Protein AF-0000000080729918 (afdb_homodimer)

InterPro domains:
  IPR021765 Mycotoxin biosynthesis protein UstYa-like [PF11807] (40-211)
  IPR021765 Mycotoxin biosynthesis protein UstYa-like [PTHR33365] (39-213)

Organism: Metarhizium acridum (strain CQMa 102) (NCBI:txid655827)

Structure (mmCIF, N/CA/C/O backbone):
data_AF-0000000080729918-model_v1
#
loop_
_entity.id
_entity.type
_entity.pdbx_description
1 polymer 'Tat pathway signal sequence'
#
loop_
_atom_site.group_PDB
_atom_site.id
_atom_site.type_symbol
_atom_site.label_atom_id
_atom_site.label_alt_id
_atom_site.label_comp_id
_atom_site.label_asym_id
_atom_site.label_entity_id
_atom_site.label_seq_id
_atom_site.pdbx_PDB_ins_code
_atom_site.Cartn_x
_atom_site.Cartn_y
_atom_site.Cartn_z
_atom_site.occupancy
_atom_site.B_iso_or_equiv
_atom_site.auth_seq_id
_atom_site.auth_comp_id
_atom_site.auth_asym_id
_atom_site.auth_atom_id
_atom_site.pdbx_PDB_model_num
ATOM 1 N N . MET A 1 1 ? 106 -32.375 1.784 1 20.92 1 MET A N 1
ATOM 2 C CA . MET A 1 1 ? 104.75 -32.938 2.35 1 20.92 1 MET A CA 1
ATOM 3 C C . MET A 1 1 ? 103.75 -31.812 2.713 1 20.92 1 MET A C 1
ATOM 5 O O . MET A 1 1 ? 104.062 -30.969 3.564 1 20.92 1 MET A O 1
ATOM 9 N N . LYS A 1 2 ? 103 -31.281 1.619 1 19.27 2 LYS A N 1
ATOM 10 C CA . LYS A 1 2 ? 102.438 -29.953 1.313 1 19.27 2 LYS A CA 1
ATOM 11 C C . LYS A 1 2 ? 101.25 -29.641 2.184 1 19.27 2 LYS A C 1
ATOM 13 O O . LYS A 1 2 ? 100.312 -30.422 2.23 1 19.27 2 LYS A O 1
ATOM 18 N N . ARG A 1 3 ? 101.375 -29.031 3.404 1 19.05 3 ARG A N 1
ATOM 19 C CA . ARG A 1 3 ? 100.5 -28.906 4.559 1 19.05 3 ARG A CA 1
ATOM 20 C C . ARG A 1 3 ? 99.188 -28.156 4.191 1 19.05 3 ARG A C 1
ATOM 22 O O . ARG A 1 3 ? 99.25 -26.953 3.961 1 19.05 3 ARG A O 1
ATOM 29 N N . LYS A 1 4 ? 98.312 -28.656 3.119 1 19.16 4 LYS A N 1
ATOM 30 C CA . LYS A 1 4 ? 97.312 -27.797 2.533 1 19.16 4 LYS A CA 1
ATOM 31 C C . LYS A 1 4 ? 96.25 -27.438 3.566 1 19.16 4 LYS A C 1
ATOM 33 O O . LYS A 1 4 ? 95.812 -28.297 4.336 1 19.16 4 LYS A O 1
ATOM 38 N N . THR A 1 5 ? 96.188 -26.203 4.184 1 21.08 5 THR A N 1
ATOM 39 C CA . THR A 1 5 ? 95.438 -25.484 5.215 1 21.08 5 THR A CA 1
ATOM 40 C C . THR A 1 5 ? 94 -25.422 4.867 1 21.08 5 THR A C 1
ATOM 42 O O . THR A 1 5 ? 93.625 -25.219 3.707 1 21.08 5 THR A O 1
ATOM 45 N N . PHE A 1 6 ? 93.062 -26.234 5.488 1 21.23 6 PHE A N 1
ATOM 46 C CA . PHE A 1 6 ? 91.625 -26.594 5.398 1 21.23 6 PHE A CA 1
ATOM 47 C C . PHE A 1 6 ? 90.75 -25.391 5.688 1 21.23 6 PHE A C 1
ATOM 49 O O . PHE A 1 6 ? 90.938 -24.719 6.711 1 21.23 6 PHE A O 1
ATOM 56 N N . HIS A 1 7 ? 90.5 -24.406 4.711 1 18.95 7 HIS A N 1
ATOM 57 C CA . HIS A 1 7 ? 89.812 -23.141 4.715 1 18.95 7 HIS A CA 1
ATOM 58 C C . HIS A 1 7 ? 88.312 -23.328 5.066 1 18.95 7 HIS A C 1
ATOM 60 O O . HIS A 1 7 ? 87.625 -24.047 4.367 1 18.95 7 HIS A O 1
ATOM 66 N N . ASN A 1 8 ? 87.875 -23.594 6.312 1 18.42 8 ASN A N 1
ATOM 67 C CA . ASN A 1 8 ? 86.562 -23.938 6.879 1 18.42 8 ASN A CA 1
ATOM 68 C C . ASN A 1 8 ? 85.562 -22.828 6.645 1 18.42 8 ASN A C 1
ATOM 70 O O . ASN A 1 8 ? 85.5 -21.859 7.402 1 18.42 8 ASN A O 1
ATOM 74 N N . ALA A 1 9 ? 85.562 -22.094 5.531 1 19.92 9 ALA A N 1
ATOM 75 C CA . ALA A 1 9 ? 84.812 -20.844 5.457 1 19.92 9 ALA A CA 1
ATOM 76 C C . ALA A 1 9 ? 83.312 -21.078 5.754 1 19.92 9 ALA A C 1
ATOM 78 O O . ALA A 1 9 ? 82.688 -22 5.199 1 19.92 9 ALA A O 1
ATOM 79 N N . GLY A 1 10 ? 82.875 -20.844 7.004 1 19.64 10 GLY A N 1
ATOM 80 C CA . GLY A 1 10 ? 81.562 -20.969 7.656 1 19.64 10 GLY A CA 1
ATOM 81 C C . GLY A 1 10 ? 80.438 -20.234 6.918 1 19.64 10 GLY A C 1
ATOM 82 O O . GLY A 1 10 ? 80.625 -19.062 6.578 1 19.64 10 GLY A O 1
ATOM 83 N N . ILE A 1 11 ? 79.75 -20.828 5.965 1 20.7 11 ILE A N 1
ATOM 84 C CA . ILE A 1 11 ? 78.688 -20.391 5.059 1 20.7 11 ILE A CA 1
ATOM 85 C C . ILE A 1 11 ? 77.5 -19.859 5.859 1 20.7 11 ILE A C 1
ATOM 87 O O . ILE A 1 11 ? 76.938 -20.562 6.703 1 20.7 11 ILE A O 1
ATOM 91 N N . TYR A 1 12 ? 77.688 -18.609 6.418 1 19.11 12 TYR A N 1
ATOM 92 C CA . TYR A 1 12 ? 76.625 -17.984 7.188 1 19.11 12 TYR A CA 1
ATOM 93 C C . TYR A 1 12 ? 75.312 -17.891 6.375 1 19.11 12 TYR A C 1
ATOM 95 O O . TYR A 1 12 ? 75.375 -17.406 5.242 1 19.11 12 TYR A O 1
ATOM 103 N N . SER A 1 13 ? 74.5 -18.938 6.422 1 19.48 13 SER A N 1
ATOM 104 C CA . SER A 1 13 ? 73.188 -19.172 5.793 1 19.48 13 SER A CA 1
ATOM 105 C C . SER A 1 13 ? 72.188 -18.078 6.152 1 19.48 13 SER A C 1
ATOM 107 O O . SER A 1 13 ? 71.875 -17.891 7.324 1 19.48 13 SER A O 1
ATOM 109 N N . HIS A 1 14 ? 72.5 -16.875 5.746 1 20.41 14 HIS A N 1
ATOM 110 C CA . HIS A 1 14 ? 71.562 -15.805 6.039 1 20.41 14 HIS A CA 1
ATOM 111 C C . HIS A 1 14 ? 70.188 -16.141 5.508 1 20.41 14 HIS A C 1
ATOM 113 O O . HIS A 1 14 ? 70 -16.266 4.297 1 20.41 14 HIS A O 1
ATOM 119 N N . LEU A 1 15 ? 69.562 -17.188 6.023 1 21 15 LEU A N 1
ATOM 120 C CA . LEU A 1 15 ? 68.188 -17.5 5.586 1 21 15 LEU A CA 1
ATOM 121 C C . LEU A 1 15 ? 67.312 -16.281 5.773 1 21 15 LEU A C 1
ATOM 123 O O . LEU A 1 15 ? 67.25 -15.727 6.867 1 21 15 LEU A O 1
ATOM 127 N N . THR A 1 16 ? 67.438 -15.422 4.781 1 19.58 16 THR A N 1
ATOM 128 C CA . THR A 1 16 ? 66.5 -14.305 4.633 1 19.58 16 THR A CA 1
ATOM 129 C C . THR A 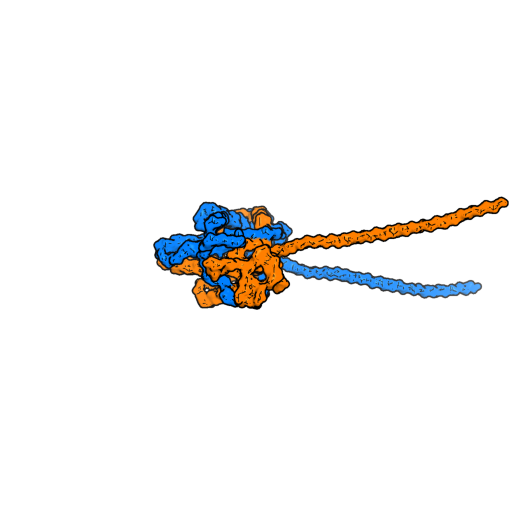1 16 ? 65.062 -14.773 4.844 1 19.58 16 THR A C 1
ATOM 131 O O . THR A 1 16 ? 64.562 -15.703 4.18 1 19.58 16 THR A O 1
ATOM 134 N N . LYS A 1 17 ? 64.625 -14.773 6.09 1 19 17 LYS A N 1
ATOM 135 C CA . LYS A 1 17 ? 63.25 -15.023 6.488 1 19 17 LYS A CA 1
ATOM 136 C C . LYS A 1 17 ? 62.312 -14.109 5.734 1 19 17 LYS A C 1
ATOM 138 O O . LYS A 1 17 ? 62.25 -12.906 5.996 1 19 17 LYS A O 1
ATOM 143 N N . LYS A 1 18 ? 62.438 -13.961 4.441 1 20.88 18 LYS A N 1
ATOM 144 C CA . LYS A 1 18 ? 61.375 -13.133 3.904 1 20.88 18 LYS A CA 1
ATOM 145 C C . LYS A 1 18 ? 60 -13.594 4.434 1 20.88 18 LYS A C 1
ATOM 147 O O . LYS A 1 18 ? 59.688 -14.773 4.344 1 20.88 18 LYS A O 1
ATOM 152 N N . THR A 1 19 ? 59.594 -13.008 5.535 1 21.12 19 THR A N 1
ATOM 153 C CA . THR A 1 19 ? 58.25 -13.133 6.062 1 21.12 19 THR A CA 1
ATOM 154 C C . THR A 1 19 ? 57.219 -12.891 4.965 1 21.12 19 THR A C 1
ATOM 156 O O . THR A 1 19 ? 57.156 -11.812 4.383 1 21.12 19 THR A O 1
ATOM 159 N N . THR A 1 20 ? 57.25 -13.703 3.92 1 23.41 20 THR A N 1
ATOM 160 C CA . THR A 1 20 ? 56.125 -13.555 3.008 1 23.41 20 THR A CA 1
ATOM 161 C C . THR A 1 20 ? 54.812 -13.469 3.781 1 23.41 20 THR A C 1
ATOM 163 O O . THR A 1 20 ? 54.469 -14.391 4.523 1 23.41 20 THR A O 1
ATOM 166 N N . GLY A 1 21 ? 54.656 -12.305 4.43 1 21.42 21 GLY A N 1
ATOM 167 C CA . GLY A 1 21 ? 53.312 -12.078 4.973 1 21.42 21 GLY A CA 1
ATOM 168 C C . GLY A 1 21 ? 52.219 -12.523 4.043 1 21.42 21 GLY A C 1
ATOM 169 O O . GLY A 1 21 ? 52.125 -12.07 2.9 1 21.42 21 GLY A O 1
ATOM 170 N N . ILE A 1 22 ? 52 -13.828 3.982 1 23.83 22 ILE A N 1
ATOM 171 C CA . ILE A 1 22 ? 50.781 -14.312 3.328 1 23.83 22 ILE A CA 1
ATOM 172 C C . ILE A 1 22 ? 49.625 -13.43 3.717 1 23.83 22 ILE A C 1
ATOM 174 O O . ILE A 1 22 ? 49.281 -13.305 4.898 1 23.83 22 ILE A O 1
ATOM 178 N N . ALA A 1 23 ? 49.469 -12.289 2.994 1 21.52 23 ALA A N 1
ATOM 179 C CA . ALA A 1 23 ? 48.156 -11.633 3.008 1 21.52 23 ALA A CA 1
ATOM 180 C C . ALA A 1 23 ? 47.031 -12.656 2.93 1 21.52 23 ALA A C 1
ATOM 182 O O . ALA A 1 23 ? 46.906 -13.359 1.925 1 21.52 23 ALA A O 1
ATOM 183 N N . SER A 1 24 ? 46.844 -13.367 3.959 1 21.14 24 SER A N 1
ATOM 184 C CA . SER A 1 24 ? 45.594 -14.133 4.008 1 21.14 24 SER A CA 1
ATOM 185 C C . SER A 1 24 ? 44.438 -13.336 3.436 1 21.14 24 SER A C 1
ATOM 187 O O . SER A 1 24 ? 44.188 -12.219 3.877 1 21.14 24 SER A O 1
ATOM 189 N N . SER A 1 25 ? 44.344 -13.305 2.102 1 25.83 25 SER A N 1
ATOM 190 C CA . SER A 1 25 ? 43.031 -12.984 1.519 1 25.83 25 SER A CA 1
ATOM 191 C C . SER A 1 25 ? 41.906 -13.484 2.402 1 25.83 25 SER A C 1
ATOM 193 O O . SER A 1 25 ? 41.812 -14.68 2.705 1 25.83 25 SER A O 1
ATOM 195 N N . CYS A 1 26 ? 41.688 -12.828 3.463 1 23.89 26 CYS A N 1
ATOM 196 C CA . CYS A 1 26 ? 40.406 -13.102 4.148 1 23.89 26 CYS A CA 1
ATOM 197 C C . CYS A 1 26 ? 39.281 -13.352 3.15 1 23.89 26 CYS A C 1
ATOM 199 O O . CYS A 1 26 ? 38.719 -12.398 2.6 1 23.89 26 CYS A O 1
ATOM 201 N N . ARG A 1 27 ? 39.469 -14.25 2.213 1 25.67 27 ARG A N 1
ATOM 202 C CA . ARG A 1 27 ? 38.281 -14.812 1.58 1 25.67 27 ARG A CA 1
ATOM 203 C C . ARG A 1 27 ? 37.219 -15.148 2.617 1 25.67 27 ARG A C 1
ATOM 205 O O . ARG A 1 27 ? 37.281 -16.203 3.256 1 25.67 27 ARG A O 1
ATOM 212 N N . PHE A 1 28 ? 36.844 -14.156 3.365 1 27.23 28 PHE A N 1
ATOM 213 C CA . PHE A 1 28 ? 35.594 -14.555 3.998 1 27.23 28 PHE A CA 1
ATOM 214 C C . PHE A 1 28 ? 34.656 -15.227 2.988 1 27.23 28 PHE A C 1
ATOM 216 O O . PHE A 1 28 ? 34.188 -14.578 2.059 1 27.23 28 PHE A O 1
ATOM 223 N N . GLY A 1 29 ? 34.906 -16.359 2.527 1 31.17 29 GLY A N 1
ATOM 224 C CA . GLY A 1 29 ? 33.938 -17.219 1.871 1 31.17 29 GLY A CA 1
ATOM 225 C C . GLY A 1 29 ? 32.562 -17.141 2.482 1 31.17 29 GLY A C 1
ATOM 226 O O . GLY A 1 29 ? 31.891 -18.156 2.66 1 31.17 29 GLY A O 1
ATOM 227 N N . THR A 1 30 ? 32.25 -16.266 3.459 1 31.89 30 THR A N 1
ATOM 228 C CA . THR A 1 30 ? 30.875 -16.359 3.938 1 31.89 30 THR A CA 1
ATOM 229 C C . THR A 1 30 ? 29.891 -16.297 2.773 1 31.89 30 THR A C 1
ATOM 231 O O . THR A 1 30 ? 29.891 -15.352 1.992 1 31.89 30 THR A O 1
ATOM 234 N N . GLU A 1 31 ? 29.562 -17.391 2.186 1 33.59 31 GLU A N 1
ATOM 235 C CA . GLU A 1 31 ? 28.344 -17.5 1.396 1 33.59 31 GLU A CA 1
ATOM 236 C C . GLU A 1 31 ? 27.281 -16.516 1.89 1 33.59 31 GLU A C 1
ATOM 238 O O . GLU A 1 31 ? 26.75 -16.672 2.99 1 33.59 31 GLU A O 1
ATOM 243 N N . ILE A 1 32 ? 27.469 -15.289 1.843 1 35.47 32 ILE A N 1
ATOM 244 C CA . ILE A 1 32 ? 26.359 -14.383 2.074 1 35.47 32 ILE A CA 1
ATOM 245 C C . ILE A 1 32 ? 25.078 -14.969 1.482 1 35.47 32 ILE A C 1
ATOM 247 O O . ILE A 1 32 ? 24.984 -15.148 0.266 1 35.47 32 ILE A O 1
ATOM 251 N N . ASN A 1 33 ? 24.5 -16.016 2.059 1 37.78 33 ASN A N 1
ATOM 252 C CA . ASN A 1 33 ? 23.109 -16.344 1.741 1 37.78 33 ASN A CA 1
ATOM 253 C C . ASN A 1 33 ? 22.328 -15.102 1.298 1 37.78 33 ASN A C 1
ATOM 255 O O . ASN A 1 33 ? 22.219 -14.133 2.047 1 37.78 33 ASN A O 1
ATOM 259 N N . PHE A 1 34 ? 22.469 -14.781 0.056 1 45.47 34 PHE A N 1
ATOM 260 C CA . PHE A 1 34 ? 21.625 -13.734 -0.501 1 45.47 34 PHE A CA 1
ATOM 261 C C . PHE A 1 34 ? 20.188 -13.883 -0.008 1 45.47 34 PHE A C 1
ATOM 263 O O . PHE A 1 34 ? 19.625 -14.977 -0.037 1 45.47 34 PHE A O 1
ATOM 270 N N . PRO A 1 35 ? 19.766 -13.078 0.854 1 51.69 35 PRO A N 1
ATOM 271 C CA . PRO A 1 35 ? 18.359 -13.148 1.274 1 51.69 35 PRO A CA 1
ATOM 272 C C . PRO A 1 35 ? 17.391 -13.25 0.096 1 51.69 35 PRO A C 1
ATOM 274 O O . PRO A 1 35 ? 17.734 -12.852 -1.021 1 51.69 35 PRO A O 1
ATOM 277 N N . SER A 1 36 ? 16.422 -14.242 0.15 1 53.84 36 SER A N 1
ATOM 278 C CA . SER A 1 36 ? 15.359 -14.57 -0.797 1 53.84 36 SER A CA 1
ATOM 279 C C . SER A 1 36 ? 14.867 -13.328 -1.531 1 53.84 36 SER A C 1
ATOM 281 O O . SER A 1 36 ? 14.234 -13.438 -2.584 1 53.84 36 SER A O 1
ATOM 283 N N . ALA A 1 37 ? 15.344 -12.141 -1.15 1 59.88 37 ALA A N 1
ATOM 284 C CA . ALA A 1 37 ? 14.75 -10.953 -1.751 1 59.88 37 ALA A CA 1
ATOM 285 C C . ALA A 1 37 ? 15.477 -10.562 -3.033 1 59.88 37 ALA A C 1
ATOM 287 O O . ALA A 1 37 ? 14.914 -9.883 -3.893 1 59.88 37 ALA A O 1
ATOM 288 N N . ASP A 1 38 ? 16.719 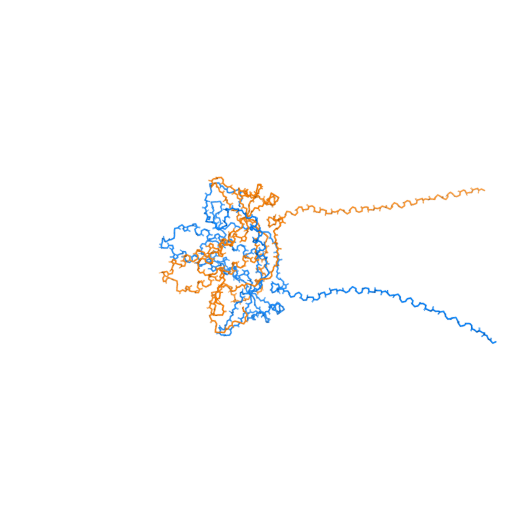-11.148 -3.293 1 81.44 38 ASP A N 1
ATOM 289 C CA . ASP A 1 38 ? 17.438 -10.773 -4.508 1 81.44 38 ASP A CA 1
ATOM 290 C C . ASP A 1 38 ? 17.859 -12.008 -5.305 1 81.44 38 ASP A C 1
ATOM 292 O O . ASP A 1 38 ? 19.047 -12.281 -5.449 1 81.44 38 ASP A O 1
ATOM 296 N N . ILE A 1 39 ? 16.906 -12.617 -5.891 1 93.62 39 ILE A N 1
ATOM 297 C CA . ILE A 1 39 ? 17.203 -13.883 -6.551 1 93.62 39 ILE A CA 1
ATOM 298 C C . ILE A 1 39 ? 17.438 -13.641 -8.039 1 93.62 39 ILE A C 1
ATOM 300 O O . ILE A 1 39 ? 17.984 -14.5 -8.734 1 93.62 39 ILE A O 1
ATOM 304 N N . PHE A 1 40 ? 17.062 -12.492 -8.516 1 94.94 40 PHE A N 1
ATOM 305 C CA . PHE A 1 40 ? 17.047 -12.273 -9.961 1 94.94 40 PHE A CA 1
ATOM 306 C C . PHE A 1 40 ? 18.422 -11.836 -10.453 1 94.94 40 PHE A C 1
ATOM 308 O O . PHE A 1 40 ? 19.047 -10.961 -9.859 1 94.94 40 PHE A O 1
ATOM 315 N N . ASN A 1 41 ? 18.828 -12.312 -11.555 1 89.88 41 ASN A N 1
ATOM 316 C CA . ASN A 1 41 ? 20.125 -12.008 -12.141 1 89.88 41 ASN A CA 1
ATOM 317 C C . ASN A 1 41 ? 20.109 -10.68 -12.891 1 89.88 41 ASN A C 1
ATOM 319 O O . ASN A 1 41 ? 21.141 -10.016 -13.008 1 89.88 41 ASN A O 1
ATOM 323 N N . ASP A 1 42 ? 18.938 -10.289 -13.352 1 94.31 42 ASP A N 1
ATOM 324 C CA . ASP A 1 42 ? 18.953 -9.242 -14.367 1 94.31 42 ASP A CA 1
ATOM 325 C C . ASP A 1 42 ? 17.812 -8.25 -14.18 1 94.31 42 ASP A C 1
ATOM 327 O O . ASP A 1 42 ? 17.422 -7.555 -15.109 1 94.31 42 ASP A O 1
ATOM 331 N N . ILE A 1 43 ? 17.125 -8.273 -13.078 1 94.25 43 ILE A N 1
ATOM 332 C CA . ILE A 1 43 ? 16.031 -7.332 -12.906 1 94.25 43 ILE A CA 1
ATOM 333 C C . ILE A 1 43 ? 16.578 -5.914 -12.773 1 94.25 43 ILE A C 1
ATOM 335 O O . ILE A 1 43 ? 17.516 -5.68 -12 1 94.25 43 ILE A O 1
ATOM 339 N N . PRO A 1 44 ? 16.047 -5.023 -13.594 1 95.62 44 PRO A N 1
ATOM 340 C CA . PRO A 1 44 ? 16.578 -3.658 -13.586 1 95.62 44 PRO A CA 1
ATOM 341 C C . PRO A 1 44 ? 16.031 -2.82 -12.43 1 95.62 44 PRO A C 1
ATOM 343 O O . PRO A 1 44 ? 14.883 -2.369 -12.469 1 95.62 44 PRO A O 1
ATOM 346 N N . ILE A 1 45 ? 16.891 -2.609 -11.391 1 94.62 45 ILE A N 1
ATOM 347 C CA . ILE A 1 45 ? 16.516 -1.704 -10.305 1 94.62 45 ILE A CA 1
ATOM 348 C C . ILE A 1 45 ? 17.203 -0.353 -10.508 1 94.62 45 ILE A C 1
ATOM 350 O O . ILE A 1 45 ? 18.375 -0.193 -10.18 1 94.62 45 ILE A O 1
ATOM 354 N N . GLU A 1 46 ? 16.453 0.536 -11.148 1 96.38 46 GLU A N 1
ATOM 355 C CA . GLU A 1 46 ? 16.859 1.921 -11.359 1 96.38 46 GLU A CA 1
ATOM 356 C C . GLU A 1 46 ? 15.984 2.883 -10.562 1 96.38 46 GLU A C 1
ATOM 358 O O . GLU A 1 46 ? 14.797 2.629 -10.367 1 96.38 46 GLU A O 1
ATOM 363 N N . TYR A 1 47 ? 16.625 3.916 -10.102 1 95.38 47 TYR A N 1
ATOM 364 C CA . TYR A 1 47 ? 15.875 4.883 -9.305 1 95.38 47 TYR A CA 1
ATOM 365 C C . TYR A 1 47 ? 15.609 6.156 -10.094 1 95.38 47 TYR A C 1
ATOM 367 O O . TYR A 1 47 ? 16.391 6.523 -10.977 1 95.38 47 TYR A O 1
ATOM 375 N N . GLU A 1 48 ? 14.477 6.742 -9.844 1 96.19 48 GLU A N 1
ATOM 376 C CA . GLU A 1 48 ? 14.086 8.023 -10.422 1 96.19 48 GLU A CA 1
ATOM 377 C C . GLU A 1 48 ? 13.273 8.852 -9.43 1 96.19 48 GLU A C 1
ATOM 379 O O . GLU A 1 48 ? 12.695 8.312 -8.492 1 96.19 48 GLU A O 1
ATOM 384 N N . TYR A 1 49 ? 13.312 10.141 -9.656 1 92.75 49 TYR A N 1
ATOM 385 C CA . TYR A 1 49 ? 12.43 11.016 -8.891 1 92.75 49 TYR A CA 1
ATOM 386 C C . TYR A 1 49 ? 11.086 11.18 -9.594 1 92.75 49 TYR A C 1
ATOM 388 O O . TYR A 1 49 ? 11.039 11.406 -10.805 1 92.75 49 TYR A O 1
ATOM 396 N N . LYS A 1 50 ? 10.062 10.984 -8.82 1 94.19 50 LYS A N 1
ATOM 397 C CA . LYS A 1 50 ? 8.703 11.109 -9.336 1 94.19 50 LYS A CA 1
ATOM 398 C C . LYS A 1 50 ? 7.82 11.898 -8.375 1 94.19 50 LYS A C 1
ATOM 400 O O . LYS A 1 50 ? 7.836 11.656 -7.168 1 94.19 50 LYS A O 1
ATOM 405 N N . ARG A 1 51 ? 7.109 12.844 -8.953 1 92.81 51 ARG A N 1
ATOM 406 C CA . ARG A 1 51 ? 6.09 13.547 -8.172 1 92.81 51 ARG A CA 1
ATOM 407 C C . ARG A 1 51 ? 4.75 12.828 -8.258 1 92.81 51 ARG A C 1
ATOM 409 O O . ARG A 1 51 ? 4.266 12.531 -9.352 1 92.81 51 ARG A O 1
ATOM 416 N N . PHE A 1 52 ? 4.219 12.523 -7.055 1 93.94 52 PHE A N 1
ATOM 417 C CA . PHE A 1 52 ? 2.895 11.914 -7.066 1 93.94 52 PHE A CA 1
ATOM 418 C C . PHE A 1 52 ? 1.858 12.875 -7.625 1 93.94 52 PHE A C 1
ATOM 420 O O . PHE A 1 52 ? 1.901 14.078 -7.34 1 93.94 52 PHE A O 1
ATOM 427 N N . LYS A 1 53 ? 0.953 12.305 -8.375 1 91.94 53 LYS A N 1
ATOM 428 C CA . LYS A 1 53 ? -0.16 13.094 -8.906 1 91.94 53 LYS A CA 1
ATOM 429 C C . LYS A 1 53 ? -1.286 13.203 -7.883 1 91.94 53 LYS A C 1
ATOM 431 O O . LYS A 1 53 ? -1.492 12.297 -7.074 1 91.94 53 LYS A O 1
ATOM 436 N N . ARG A 1 54 ? -1.938 14.289 -8.008 1 86.44 54 ARG A N 1
ATOM 437 C CA . ARG A 1 54 ? -3.129 14.445 -7.18 1 86.44 54 ARG A CA 1
ATOM 438 C C . ARG A 1 54 ? -4.121 13.312 -7.422 1 86.44 54 ARG A C 1
ATOM 440 O O . ARG A 1 54 ? -4.438 12.992 -8.57 1 86.44 54 ARG A O 1
ATOM 447 N N . ALA A 1 55 ? -4.48 12.719 -6.344 1 86.31 55 ALA A N 1
ATOM 448 C CA . ALA A 1 55 ? -5.469 11.641 -6.348 1 86.31 55 ALA A CA 1
ATOM 449 C C . ALA A 1 55 ? -6.688 12.016 -5.512 1 86.31 55 ALA A C 1
ATOM 451 O O . ALA A 1 55 ? -6.562 12.336 -4.328 1 86.31 55 ALA A O 1
ATOM 452 N N . GLY A 1 56 ? -7.824 11.914 -6.109 1 78.38 56 GLY A N 1
ATOM 453 C CA . GLY A 1 56 ? -9.008 12.312 -5.367 1 78.38 56 GLY A CA 1
ATOM 454 C C . GLY A 1 56 ? -8.984 13.773 -4.949 1 78.38 56 GLY A C 1
ATOM 455 O O . GLY A 1 56 ? -8.031 14.492 -5.25 1 78.38 56 GLY A O 1
ATOM 456 N N . PHE A 1 57 ? -10 14.281 -4.336 1 77.75 57 PHE A N 1
ATOM 457 C CA . PHE A 1 57 ? -10.125 15.641 -3.834 1 77.75 57 PHE A CA 1
ATOM 458 C C . PHE A 1 57 ? -9.859 16.656 -4.941 1 77.75 57 PHE A C 1
ATOM 460 O O . PHE A 1 57 ? -9.117 17.625 -4.742 1 77.75 57 PHE A O 1
ATOM 467 N N . HIS A 1 58 ? -10.352 16.312 -6.047 1 75.88 58 HIS A N 1
ATOM 468 C CA . HIS A 1 58 ? -10.227 17.219 -7.18 1 75.88 58 HIS A CA 1
ATOM 469 C C . HIS A 1 58 ? -11.086 18.453 -6.984 1 75.88 58 HIS A C 1
ATOM 471 O O . HIS A 1 58 ? -12.102 18.422 -6.281 1 75.88 58 HIS A O 1
ATOM 477 N N . ASP A 1 59 ? -10.539 19.547 -7.438 1 73.5 59 ASP A N 1
ATOM 478 C CA . ASP A 1 59 ? -11.273 20.812 -7.414 1 73.5 59 ASP A CA 1
ATOM 479 C C . ASP A 1 59 ? -11.25 21.484 -8.789 1 73.5 59 ASP A C 1
ATOM 481 O O . ASP A 1 59 ? -10.875 20.859 -9.781 1 73.5 59 ASP A O 1
ATOM 485 N N . SER A 1 60 ? -11.812 22.625 -8.852 1 72.94 60 SER A N 1
ATOM 486 C CA . SER A 1 60 ? -11.992 23.281 -10.133 1 72.94 60 SER A CA 1
ATOM 487 C C . SER A 1 60 ? -10.656 23.547 -10.82 1 72.94 60 SER A C 1
ATOM 489 O O . SER A 1 60 ? -10.602 23.719 -12.039 1 72.94 60 SER A O 1
ATOM 491 N N . ARG A 1 61 ? -9.641 23.469 -10.078 1 71 61 ARG A N 1
ATOM 492 C CA . ARG A 1 61 ? -8.328 23.75 -10.641 1 71 61 ARG A CA 1
ATOM 493 C C . ARG A 1 61 ? -7.602 22.453 -10.992 1 71 61 ARG A C 1
ATOM 495 O O . ARG A 1 61 ? -6.609 22.469 -11.727 1 71 61 ARG A O 1
ATOM 502 N N . HIS A 1 62 ? -8.023 21.422 -10.422 1 74.31 62 HIS A N 1
ATOM 503 C CA . HIS A 1 62 ? -7.473 20.078 -10.633 1 74.31 62 HIS A CA 1
ATOM 504 C C . HIS A 1 62 ? -8.562 19.078 -11 1 74.31 62 HIS A C 1
ATOM 506 O O . HIS A 1 62 ? -8.867 18.172 -10.219 1 74.31 62 HIS A O 1
ATOM 512 N N . ILE A 1 63 ? -9.023 19.219 -12.156 1 72.69 63 ILE A N 1
ATOM 513 C CA . ILE A 1 63 ? -10.273 18.547 -12.516 1 72.69 63 ILE A CA 1
ATOM 514 C C . ILE A 1 63 ? -9.969 17.172 -13.109 1 72.69 63 ILE A C 1
ATOM 516 O O . ILE A 1 63 ? -10.844 16.312 -13.164 1 72.69 63 ILE A O 1
ATOM 520 N N . THR A 1 64 ? -8.758 17 -13.445 1 81.19 64 THR A N 1
ATOM 521 C CA . THR A 1 64 ? -8.469 15.805 -14.211 1 81.19 64 THR A CA 1
ATOM 522 C C . THR A 1 64 ? -8.117 14.641 -13.289 1 81.19 64 THR A C 1
ATOM 524 O O . THR A 1 64 ? -7.188 14.734 -12.484 1 81.19 64 THR A O 1
ATOM 527 N N . ASN A 1 65 ? -8.883 13.57 -13.422 1 87.62 65 ASN A N 1
ATOM 528 C CA . ASN A 1 65 ? -8.562 12.32 -12.742 1 87.62 65 ASN A CA 1
ATOM 529 C C . ASN A 1 65 ? -7.363 11.625 -13.383 1 87.62 65 ASN A C 1
ATOM 531 O O . ASN A 1 65 ? -7.113 11.789 -14.578 1 87.62 65 ASN A O 1
ATOM 535 N N . THR A 1 66 ? -6.621 10.906 -12.562 1 93.88 66 THR A N 1
ATOM 536 C CA . THR A 1 66 ? -5.723 9.938 -13.18 1 93.88 66 THR A CA 1
ATOM 537 C C . THR A 1 66 ? -6.52 8.875 -13.93 1 93.88 66 THR A C 1
ATOM 539 O O . THR A 1 66 ? -7.734 8.758 -13.766 1 93.88 66 THR A O 1
ATOM 542 N N . ILE A 1 67 ? -5.887 8.047 -14.719 1 96.25 67 ILE A N 1
ATOM 543 C CA . ILE A 1 67 ? -6.574 7.039 -15.516 1 96.25 67 ILE A CA 1
ATOM 544 C C . ILE A 1 67 ? -7.043 5.902 -14.609 1 96.25 67 ILE A C 1
ATOM 546 O O . ILE A 1 67 ? -7.793 5.023 -15.039 1 96.25 67 ILE A O 1
ATOM 550 N N . TYR A 1 68 ? -6.762 5.93 -13.359 1 97.69 68 TYR A N 1
ATOM 551 C CA . TYR A 1 68 ? -7.086 4.848 -12.438 1 97.69 68 TYR A CA 1
ATOM 552 C C . TYR A 1 68 ? -8.25 5.234 -11.539 1 97.69 68 TYR A C 1
ATOM 554 O O . TYR A 1 68 ? -8.836 4.379 -10.867 1 97.69 68 TYR A O 1
ATOM 562 N N . GLU A 1 69 ? -8.656 6.48 -11.484 1 96.44 69 GLU A N 1
ATOM 563 C CA . GLU A 1 69 ? -9.594 6.996 -10.492 1 96.44 69 GLU A CA 1
ATOM 564 C C . GLU A 1 69 ? -11.031 6.863 -10.977 1 96.44 69 GLU A C 1
ATOM 566 O O . GLU A 1 69 ? -11.289 6.793 -12.18 1 96.44 69 GLU A O 1
ATOM 571 N N . GLY A 1 70 ? -11.93 6.867 -9.953 1 93.06 70 GLY A N 1
ATOM 572 C CA . GLY A 1 70 ? -13.352 6.961 -10.242 1 93.06 70 GLY A CA 1
ATOM 573 C C . GLY A 1 70 ? -14.062 5.625 -10.188 1 93.06 70 GLY A C 1
ATOM 574 O O . GLY A 1 70 ? -13.422 4.582 -10.039 1 93.06 70 GLY A O 1
ATOM 575 N N . ARG A 1 71 ? -15.32 5.734 -10.305 1 92.62 71 ARG A N 1
ATOM 576 C CA . ARG A 1 71 ? -16.141 4.531 -10.422 1 92.62 71 ARG A CA 1
ATOM 577 C C . ARG A 1 71 ? -15.656 3.658 -11.578 1 92.62 71 ARG A C 1
ATOM 579 O O . ARG A 1 71 ? -15.305 4.168 -12.648 1 92.62 71 ARG A O 1
ATOM 586 N N . PRO A 1 72 ? -15.797 2.379 -11.344 1 95.81 72 PRO A N 1
ATOM 587 C CA . PRO A 1 72 ? -15.328 1.483 -12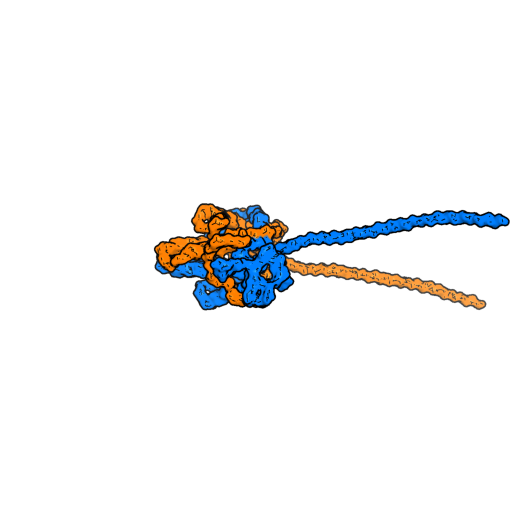.406 1 95.81 72 PRO A CA 1
ATOM 588 C C . PRO A 1 72 ? -16 1.751 -13.75 1 95.81 72 PRO A C 1
ATOM 590 O O . PRO A 1 72 ? -17.234 1.893 -13.805 1 95.81 72 PRO A O 1
ATOM 593 N N . ASP A 1 73 ? -15.266 1.873 -14.758 1 96 73 ASP A N 1
ATOM 594 C CA . ASP A 1 73 ? -15.695 1.984 -16.141 1 96 73 ASP A CA 1
ATOM 595 C C . ASP A 1 73 ? -14.703 1.312 -17.078 1 96 73 ASP A C 1
ATOM 597 O O . ASP A 1 73 ? -13.727 0.711 -16.641 1 96 73 ASP A O 1
ATOM 601 N N . GLU A 1 74 ? -14.977 1.362 -18.328 1 96.62 74 GLU A N 1
ATOM 602 C CA . GLU A 1 74 ? -14.148 0.663 -19.297 1 96.62 74 GLU A CA 1
ATOM 603 C C . GLU A 1 74 ? -12.711 1.185 -19.266 1 96.62 74 GLU A C 1
ATOM 605 O O . GLU A 1 74 ? -11.758 0.407 -19.375 1 96.62 74 GLU A O 1
ATOM 610 N N . HIS A 1 75 ? -12.531 2.459 -19.047 1 96.56 75 HIS A N 1
ATOM 611 C CA . HIS A 1 75 ? -11.211 3.082 -19.141 1 96.56 75 HIS A CA 1
ATOM 612 C C . HIS A 1 75 ? -10.359 2.783 -17.922 1 96.56 75 HIS A C 1
ATOM 614 O O . HIS A 1 75 ? -9.227 2.312 -18.047 1 96.56 75 HIS A O 1
ATOM 620 N N . ASN A 1 76 ? -10.836 3.076 -16.734 1 96.94 76 ASN A N 1
ATOM 621 C CA . ASN A 1 76 ? -10.016 2.832 -15.555 1 96.94 76 ASN A CA 1
ATOM 622 C C . ASN A 1 76 ? -9.875 1.34 -15.266 1 96.94 76 ASN A C 1
ATOM 624 O O . ASN A 1 76 ? -8.859 0.897 -14.727 1 96.94 76 ASN A O 1
ATOM 628 N N . ASP A 1 77 ? -10.852 0.53 -15.727 1 96.31 77 ASP A N 1
ATOM 629 C CA . ASP A 1 77 ? -10.695 -0.917 -15.617 1 96.31 77 ASP A CA 1
ATOM 630 C C . ASP A 1 77 ? -9.57 -1.418 -16.531 1 96.31 77 ASP A C 1
ATOM 632 O O . ASP A 1 77 ? -8.805 -2.309 -16.141 1 96.31 77 ASP A O 1
ATOM 636 N N . ALA A 1 78 ? -9.539 -0.869 -17.703 1 96.69 78 ALA A N 1
ATOM 637 C CA . ALA A 1 78 ? -8.461 -1.249 -18.594 1 96.69 78 ALA A CA 1
ATOM 638 C C . ALA A 1 78 ? -7.102 -0.884 -18.016 1 96.69 78 ALA A C 1
ATOM 640 O O . ALA A 1 78 ? -6.133 -1.635 -18.156 1 96.69 78 ALA A O 1
ATOM 641 N N . ALA A 1 79 ? -7.016 0.285 -17.359 1 97.25 79 ALA A N 1
ATOM 642 C CA . ALA A 1 79 ? -5.77 0.715 -16.719 1 97.25 79 ALA A CA 1
ATOM 643 C C . ALA A 1 79 ? -5.359 -0.245 -15.609 1 97.25 79 ALA A C 1
ATOM 645 O O . ALA A 1 79 ? -4.199 -0.65 -15.531 1 97.25 79 ALA A O 1
ATOM 646 N N . TRP A 1 80 ? -6.289 -0.616 -14.789 1 96.69 80 TRP A N 1
ATOM 647 C CA . TRP A 1 80 ? -6.016 -1.559 -13.711 1 96.69 80 TRP A CA 1
ATOM 648 C C . TRP A 1 80 ? -5.672 -2.938 -14.266 1 96.69 80 TRP A C 1
ATOM 650 O O . TRP A 1 80 ? -4.777 -3.615 -13.75 1 96.69 80 TRP A O 1
ATOM 660 N N . ASP A 1 81 ? -6.375 -3.332 -15.312 1 93.19 81 ASP A N 1
ATOM 661 C CA . ASP A 1 81 ? -6.105 -4.625 -15.938 1 93.19 81 ASP A CA 1
ATOM 662 C C . ASP A 1 81 ? -4.688 -4.676 -16.5 1 93.19 81 ASP A C 1
ATOM 664 O O . ASP A 1 81 ? -4.031 -5.719 -16.438 1 93.19 81 ASP A O 1
ATOM 668 N N . ARG A 1 82 ? -4.285 -3.635 -16.984 1 93.12 82 ARG A N 1
ATOM 669 C CA . ARG A 1 82 ? -2.922 -3.584 -17.5 1 93.12 82 ARG A CA 1
ATOM 670 C C . ARG A 1 82 ? -1.907 -3.814 -16.391 1 93.12 82 ARG A C 1
ATOM 672 O O . ARG A 1 82 ? -0.915 -4.52 -16.578 1 93.12 82 ARG A O 1
ATOM 679 N N . LEU A 1 83 ? -2.094 -3.209 -15.242 1 94.44 83 LEU A N 1
ATOM 680 C CA . LEU A 1 83 ? -1.188 -3.391 -14.117 1 94.44 83 LEU A CA 1
ATOM 681 C C . LEU A 1 83 ? -1.095 -4.859 -13.727 1 94.44 83 LEU A C 1
ATOM 683 O O . LEU A 1 83 ? -0.038 -5.328 -13.289 1 94.44 83 LEU A O 1
ATOM 687 N N . LEU A 1 84 ? -2.18 -5.59 -13.961 1 92.31 84 LEU A N 1
ATOM 688 C CA . LEU A 1 84 ? -2.275 -6.965 -13.484 1 92.31 84 LEU A CA 1
ATOM 689 C C . LEU A 1 84 ? -1.947 -7.949 -14.602 1 92.31 84 LEU A C 1
ATOM 691 O O . LEU A 1 84 ? -1.975 -9.164 -14.398 1 92.31 84 LEU A O 1
ATOM 695 N N . GLY A 1 85 ? -1.693 -7.402 -15.789 1 87 85 GLY A N 1
ATOM 696 C CA . GLY A 1 85 ? -1.441 -8.242 -16.953 1 87 85 GLY A CA 1
ATOM 697 C C . GLY A 1 85 ? -0.099 -8.945 -16.891 1 87 85 GLY A C 1
ATOM 698 O O . GLY A 1 85 ? 0.175 -9.836 -17.703 1 87 85 GLY A O 1
ATOM 699 N N . VAL A 1 86 ? 0.635 -8.477 -15.922 1 89.69 86 VAL A N 1
ATOM 700 C CA . VAL A 1 86 ? 1.938 -9.094 -15.695 1 89.69 86 VAL A CA 1
ATOM 701 C C . VAL A 1 86 ? 2.111 -9.422 -14.219 1 89.69 86 VAL A C 1
ATOM 703 O O . VAL A 1 86 ? 1.165 -9.312 -13.438 1 89.69 86 VAL A O 1
ATOM 706 N N . GLY A 1 87 ? 3.225 -10.094 -13.859 1 91.75 87 GLY A N 1
ATOM 707 C CA . GLY A 1 87 ? 3.506 -10.25 -12.438 1 91.75 87 GLY A CA 1
ATOM 708 C C . GLY A 1 87 ? 3.965 -11.648 -12.07 1 91.75 87 GLY A C 1
ATOM 709 O O . GLY A 1 87 ? 4.734 -11.828 -11.125 1 91.75 87 GLY A O 1
ATOM 710 N N . VAL A 1 88 ? 3.346 -12.586 -12.758 1 94.12 88 VAL A N 1
ATOM 711 C CA . VAL A 1 88 ? 3.912 -13.922 -12.617 1 94.12 88 VAL A CA 1
ATOM 712 C C . VAL A 1 88 ? 4.992 -14.148 -13.672 1 94.12 88 VAL A C 1
ATOM 714 O O . VAL A 1 88 ? 4.727 -14.039 -14.867 1 94.12 88 VAL A O 1
ATOM 717 N N . VAL A 1 89 ? 6.176 -14.484 -13.234 1 95.44 89 VAL A N 1
ATOM 718 C CA . VAL A 1 89 ? 7.297 -14.516 -14.164 1 95.44 89 VAL A CA 1
ATOM 719 C C . VAL A 1 89 ? 8 -15.867 -14.078 1 95.44 89 VAL A C 1
ATOM 721 O O . VAL A 1 89 ? 8.008 -16.5 -13.016 1 95.44 89 VAL A O 1
ATOM 724 N N . ASN A 1 90 ? 8.594 -16.234 -15.188 1 95.88 90 ASN A N 1
ATOM 725 C CA . ASN A 1 90 ? 9.492 -17.375 -15.211 1 95.88 90 ASN A CA 1
ATOM 726 C C . ASN A 1 90 ? 10.844 -17.047 -14.57 1 95.88 90 ASN A C 1
ATOM 728 O O . ASN A 1 90 ? 11.375 -15.961 -14.758 1 95.88 90 ASN A O 1
ATOM 732 N N . ILE A 1 91 ? 11.352 -18.031 -13.828 1 96.44 91 ILE A N 1
ATOM 733 C CA . ILE A 1 91 ? 12.711 -17.891 -13.32 1 96.44 91 ILE A CA 1
ATOM 734 C C . ILE A 1 91 ? 13.539 -19.109 -13.703 1 96.44 91 ILE A C 1
ATOM 736 O O . ILE A 1 91 ? 12.992 -20.203 -13.914 1 96.44 91 ILE A O 1
ATOM 740 N N . LEU A 1 92 ? 14.82 -18.859 -13.805 1 94.44 92 LEU A N 1
ATOM 741 C CA . LEU A 1 92 ? 15.75 -19.938 -14.164 1 94.44 92 LEU A CA 1
ATOM 742 C C . LEU A 1 92 ? 16.031 -20.844 -12.969 1 94.44 92 LEU A C 1
ATOM 744 O O . LEU A 1 92 ? 15.758 -20.469 -11.828 1 94.44 92 LEU A O 1
ATOM 748 N N . GLY A 1 93 ? 16.547 -21.984 -13.32 1 94.94 93 GLY A N 1
ATOM 749 C CA . GLY A 1 93 ? 16.938 -22.922 -12.281 1 94.94 93 GLY A CA 1
ATOM 750 C C . GLY A 1 93 ? 17.875 -22.328 -11.258 1 94.94 93 GLY A C 1
ATOM 751 O O . GLY A 1 93 ? 17.734 -22.562 -10.055 1 94.94 93 GLY A O 1
ATOM 752 N N . GLU A 1 94 ? 18.797 -21.547 -11.68 1 94.62 94 GLU A N 1
ATOM 753 C CA . GLU A 1 94 ? 19.766 -20.922 -10.781 1 94.62 94 GLU A CA 1
ATOM 754 C C . GLU A 1 94 ? 19.078 -19.938 -9.836 1 94.62 94 GLU A C 1
ATOM 756 O O . GLU A 1 94 ? 19.453 -19.828 -8.664 1 94.62 94 GLU A O 1
ATOM 761 N N . GLU A 1 95 ? 18.156 -19.234 -10.375 1 96 95 GLU A N 1
ATOM 762 C CA . GLU A 1 95 ? 17.391 -18.297 -9.547 1 96 95 GLU A CA 1
ATOM 763 C C . GLU A 1 95 ? 16.516 -19.047 -8.539 1 96 95 GLU A C 1
ATOM 765 O O . GLU A 1 95 ? 16.453 -18.672 -7.371 1 96 95 GLU A O 1
ATOM 770 N N . ASN A 1 96 ? 15.906 -20.062 -9.016 1 96.12 96 ASN A N 1
ATOM 771 C CA . ASN A 1 96 ? 15.086 -20.875 -8.133 1 96.12 96 ASN A CA 1
ATOM 772 C C . ASN A 1 96 ? 15.906 -21.469 -6.988 1 96.12 96 ASN A C 1
ATOM 774 O O . ASN A 1 96 ? 15.422 -21.578 -5.859 1 96.12 96 ASN A O 1
ATOM 778 N N . ALA A 1 97 ? 17.141 -21.812 -7.23 1 95.06 97 ALA A N 1
ATOM 779 C CA . ALA A 1 97 ? 18.016 -22.406 -6.234 1 95.06 97 ALA A CA 1
ATOM 780 C C . ALA A 1 97 ? 18.344 -21.422 -5.113 1 95.06 97 ALA A C 1
ATOM 782 O O . ALA A 1 97 ? 18.781 -21.828 -4.035 1 95.06 97 ALA A O 1
ATOM 783 N N . ARG A 1 98 ? 18.078 -20.141 -5.371 1 93.5 98 ARG A N 1
ATOM 784 C CA . ARG A 1 98 ? 18.359 -19.125 -4.363 1 93.5 98 ARG A CA 1
ATOM 785 C C . ARG A 1 98 ? 17.156 -18.938 -3.439 1 93.5 98 ARG A C 1
ATOM 787 O O . ARG A 1 98 ? 17.25 -18.234 -2.432 1 93.5 98 ARG A O 1
ATOM 794 N N . LEU A 1 99 ? 16.094 -19.531 -3.816 1 92.94 99 LEU A N 1
ATOM 795 C CA . LEU A 1 99 ? 14.93 -19.484 -2.941 1 92.94 99 LEU A CA 1
ATOM 796 C C . LEU A 1 99 ? 15.047 -20.531 -1.839 1 92.94 99 LEU A C 1
ATOM 798 O O . LEU A 1 99 ? 15.508 -21.656 -2.082 1 92.94 99 LEU A O 1
ATOM 802 N N . THR A 1 100 ? 14.602 -20.141 -0.62 1 86.5 100 THR A N 1
ATOM 803 C CA . THR A 1 100 ? 14.711 -21.031 0.535 1 86.5 100 THR A CA 1
ATOM 804 C C . THR A 1 100 ? 14.039 -22.375 0.256 1 86.5 100 THR A C 1
ATOM 806 O O . THR A 1 100 ? 14.625 -23.438 0.502 1 86.5 100 THR A O 1
ATOM 809 N N . ASN A 1 101 ? 12.844 -22.469 -0.32 1 88.25 101 ASN A N 1
ATOM 810 C CA . ASN A 1 101 ? 12.086 -23.703 -0.556 1 88.25 101 ASN A CA 1
ATOM 811 C C . ASN A 1 101 ? 11.789 -23.891 -2.039 1 88.25 101 ASN A C 1
ATOM 813 O O . ASN A 1 101 ? 10.992 -24.766 -2.408 1 88.25 101 ASN A O 1
ATOM 817 N N . GLY A 1 102 ? 12.391 -23.078 -2.805 1 92.31 102 GLY A N 1
ATOM 818 C CA . GLY A 1 102 ? 12.078 -23.141 -4.227 1 92.31 102 GLY A CA 1
ATOM 819 C C . GLY A 1 102 ? 10.648 -22.75 -4.535 1 92.31 102 GLY A C 1
ATOM 820 O O . GLY A 1 102 ? 9.938 -22.234 -3.668 1 92.31 102 GLY A O 1
ATOM 821 N N . SER A 1 103 ? 10.266 -22.875 -5.879 1 95 103 SER A N 1
ATOM 822 C CA . SER A 1 103 ? 8.922 -22.594 -6.355 1 95 103 SER A CA 1
ATOM 823 C C . SER A 1 103 ? 8.445 -23.641 -7.355 1 95 103 SER A C 1
ATOM 825 O O . SER A 1 103 ? 9.18 -24.578 -7.676 1 95 103 SER A O 1
ATOM 827 N N . ALA A 1 104 ? 7.207 -23.531 -7.676 1 93.5 104 ALA A N 1
ATOM 828 C CA . ALA A 1 104 ? 6.621 -24.5 -8.602 1 93.5 104 ALA A CA 1
ATOM 829 C C . ALA A 1 104 ? 7.215 -24.344 -10 1 93.5 104 ALA A C 1
ATOM 831 O O . ALA A 1 104 ? 7.543 -23.234 -10.43 1 93.5 104 ALA A O 1
ATOM 832 N N . ARG A 1 105 ? 7.219 -25.438 -10.719 1 94.06 105 ARG A N 1
ATOM 833 C CA . ARG A 1 105 ? 7.629 -25.422 -12.117 1 94.06 105 ARG A CA 1
ATOM 834 C C . ARG A 1 105 ? 6.547 -24.797 -12.992 1 94.06 105 ARG A C 1
ATOM 836 O O . ARG A 1 105 ? 5.359 -24.875 -12.672 1 94.06 105 ARG A O 1
ATOM 843 N N . THR A 1 106 ? 7.062 -24.141 -14.023 1 90.88 106 THR A N 1
ATOM 844 C CA . THR A 1 106 ? 6.105 -23.578 -14.969 1 90.88 106 THR A CA 1
ATOM 845 C C . THR A 1 106 ? 5.723 -24.609 -16.031 1 90.88 106 THR A C 1
ATOM 847 O O . THR A 1 106 ? 6.559 -25.406 -16.453 1 90.88 106 THR A O 1
ATOM 850 N N . THR A 1 107 ? 4.434 -24.672 -16.391 1 79.06 107 THR A N 1
ATOM 851 C CA . THR A 1 107 ? 4.008 -25.625 -17.422 1 79.06 107 THR A CA 1
ATOM 852 C C . THR A 1 107 ? 3.934 -24.953 -18.781 1 79.06 107 THR A C 1
ATOM 854 O O . THR A 1 107 ? 3.961 -25.625 -19.812 1 79.06 107 THR A O 1
ATOM 857 N N . ASN A 1 108 ? 3.85 -23.656 -18.828 1 79.88 108 ASN A N 1
ATOM 858 C CA . ASN A 1 108 ? 3.688 -22.953 -20.094 1 79.88 108 ASN A CA 1
ATOM 859 C C . ASN A 1 108 ? 4.848 -21.984 -20.344 1 79.88 108 ASN A C 1
ATOM 861 O O . ASN A 1 108 ? 4.664 -20.922 -20.938 1 79.88 108 ASN A O 1
ATOM 865 N N . GLY A 1 109 ? 5.973 -22.281 -19.734 1 80.75 109 GLY A N 1
ATOM 866 C CA . GLY A 1 109 ? 7.18 -21.5 -19.938 1 80.75 109 GLY A CA 1
ATOM 867 C C . GLY A 1 109 ? 8.336 -22.312 -20.5 1 80.75 109 GLY A C 1
ATOM 868 O O . GLY A 1 109 ? 8.133 -23.422 -21 1 80.75 109 GLY A O 1
ATOM 869 N N . PRO A 1 110 ? 9.484 -21.641 -20.609 1 86.56 110 PRO A N 1
ATOM 870 C CA . PRO A 1 110 ? 10.656 -22.375 -21.062 1 86.56 110 PRO A CA 1
ATOM 871 C C . PRO A 1 110 ? 10.906 -23.656 -20.266 1 86.56 110 PRO A C 1
ATOM 873 O O . PRO A 1 110 ? 10.617 -23.703 -19.062 1 86.56 110 PRO A O 1
ATOM 876 N N . PRO A 1 111 ? 11.32 -24.688 -21 1 88.12 111 PRO A N 1
ATOM 877 C CA . PRO A 1 111 ? 11.609 -25.938 -20.281 1 88.12 111 PRO A CA 1
ATOM 878 C C . PRO A 1 111 ? 12.539 -25.734 -19.094 1 88.12 111 PRO A C 1
ATOM 880 O O . PRO A 1 111 ? 13.531 -25.016 -19.188 1 88.12 111 PRO A O 1
ATOM 883 N N . GLY A 1 112 ? 12.148 -26.266 -17.953 1 89.88 112 GLY A N 1
ATOM 884 C CA . GLY A 1 112 ? 12.992 -26.234 -16.766 1 89.88 112 GLY A CA 1
ATOM 885 C C . GLY A 1 112 ? 12.797 -24.984 -15.938 1 89.88 112 GLY A C 1
ATOM 886 O O . GLY A 1 112 ? 13.492 -24.781 -14.945 1 89.88 112 GLY A O 1
ATOM 887 N N . SER A 1 113 ? 11.875 -24.188 -16.359 1 94 113 SER A N 1
ATOM 888 C CA . SER A 1 113 ? 11.68 -22.938 -15.648 1 94 113 SER A CA 1
ATOM 889 C C . SER A 1 113 ? 10.719 -23.109 -14.477 1 94 113 SER A C 1
ATOM 891 O O . SER A 1 113 ? 9.992 -24.109 -14.406 1 94 113 SER A O 1
ATOM 893 N N . TYR A 1 114 ? 10.844 -22.234 -13.547 1 96.31 114 TYR A N 1
ATOM 894 C CA . TYR A 1 114 ? 9.977 -22.078 -12.391 1 96.31 114 TYR A CA 1
ATOM 895 C C . TYR A 1 114 ? 9.219 -20.75 -12.438 1 96.31 114 TYR A C 1
ATOM 897 O O . TYR A 1 114 ? 9.469 -19.922 -13.312 1 96.31 114 TYR A O 1
ATOM 905 N N . MET A 1 115 ? 8.273 -20.641 -11.516 1 95.44 115 MET A N 1
ATOM 906 C CA . MET A 1 115 ? 7.508 -19.391 -11.578 1 95.44 115 MET A CA 1
ATOM 907 C C . MET A 1 115 ? 7.406 -18.75 -10.195 1 95.44 115 MET A C 1
ATOM 909 O O . MET A 1 115 ? 7.309 -19.453 -9.188 1 95.44 115 MET A O 1
ATOM 913 N N . VAL A 1 116 ? 7.453 -17.453 -10.164 1 95.56 116 VAL A N 1
ATOM 914 C CA . VAL A 1 116 ? 7.18 -16.672 -8.969 1 95.56 116 VAL A CA 1
ATOM 915 C C . VAL A 1 116 ? 6.32 -15.461 -9.336 1 95.56 116 VAL A C 1
ATOM 917 O O . VAL A 1 116 ? 6.227 -15.094 -10.516 1 95.56 116 VAL A O 1
ATOM 920 N N . GLU A 1 117 ? 5.637 -14.945 -8.375 1 95.38 117 GLU A N 1
ATOM 921 C CA . GLU A 1 117 ? 4.945 -13.664 -8.523 1 95.38 117 GLU A CA 1
ATOM 922 C C . GLU A 1 117 ? 5.711 -12.539 -7.828 1 95.38 117 GLU A C 1
ATOM 924 O O . GLU A 1 117 ? 6.207 -12.719 -6.715 1 95.38 117 GLU A O 1
ATOM 929 N N . LEU A 1 118 ? 5.824 -11.422 -8.539 1 96.5 118 LEU A N 1
ATOM 930 C CA . LEU A 1 118 ? 6.461 -10.281 -7.891 1 96.5 118 LEU A CA 1
ATOM 931 C C . LEU A 1 118 ? 5.496 -9.586 -6.938 1 96.5 118 LEU A C 1
ATOM 933 O O . LEU A 1 118 ? 4.34 -9.344 -7.289 1 96.5 118 LEU A O 1
ATOM 937 N N . GLU A 1 119 ? 5.996 -9.211 -5.809 1 96.94 119 GLU A N 1
ATOM 938 C CA . GLU A 1 119 ? 5.223 -8.633 -4.715 1 96.94 119 GLU A CA 1
ATOM 939 C C . GLU A 1 119 ? 4.449 -7.398 -5.18 1 96.94 119 GLU A C 1
ATOM 941 O O . GLU A 1 119 ? 3.311 -7.18 -4.762 1 96.94 119 GLU A O 1
ATOM 946 N N . MET A 1 120 ? 5.02 -6.555 -5.977 1 97.06 120 MET A N 1
ATOM 947 C CA . MET A 1 120 ? 4.355 -5.336 -6.43 1 97.06 120 MET A CA 1
ATOM 948 C C . MET A 1 120 ? 3.033 -5.66 -7.117 1 97.06 120 MET A C 1
ATOM 950 O O . MET A 1 120 ? 2.021 -5.004 -6.867 1 97.06 120 MET A O 1
ATOM 954 N N . PHE A 1 121 ? 3.021 -6.664 -7.844 1 96.62 121 PHE A N 1
ATOM 955 C CA . PHE A 1 121 ? 1.832 -6.996 -8.617 1 96.62 121 PHE A CA 1
ATOM 956 C C . PHE A 1 121 ? 0.774 -7.645 -7.734 1 96.62 121 PHE A C 1
ATOM 958 O O . PHE A 1 121 ? -0.425 -7.457 -7.953 1 96.62 121 PHE A O 1
ATOM 965 N N . HIS A 1 122 ? 1.206 -8.414 -6.797 1 96 122 HIS A N 1
ATOM 966 C CA . HIS A 1 122 ? 0.245 -8.906 -5.816 1 96 122 HIS A CA 1
ATOM 967 C C . HIS A 1 122 ? -0.397 -7.754 -5.051 1 96 122 HIS A C 1
ATOM 969 O O . HIS A 1 122 ? -1.602 -7.777 -4.785 1 96 122 HIS A O 1
ATOM 975 N N . GLN A 1 123 ? 0.389 -6.805 -4.676 1 97.5 123 GLN A N 1
ATOM 976 C CA . GLN A 1 123 ? -0.139 -5.625 -3.996 1 97.5 123 GLN A CA 1
ATOM 977 C C . GLN A 1 123 ? -1.155 -4.895 -4.871 1 97.5 123 GLN A C 1
ATOM 979 O O . GLN A 1 123 ? -2.189 -4.441 -4.379 1 97.5 123 GLN A O 1
ATOM 984 N N . PHE A 1 124 ? -0.88 -4.805 -6.191 1 97.5 124 PHE A N 1
ATOM 985 C CA . PHE A 1 124 ? -1.854 -4.234 -7.117 1 97.5 124 PHE A CA 1
ATOM 986 C C . PHE A 1 124 ? -3.143 -5.047 -7.113 1 97.5 124 PHE A C 1
ATOM 988 O O . PHE A 1 124 ? -4.238 -4.484 -7.121 1 97.5 124 PHE A O 1
ATOM 995 N N . HIS A 1 125 ? -2.98 -6.301 -7.137 1 95.75 125 HIS A N 1
ATOM 996 C CA . HIS A 1 125 ? -4.141 -7.184 -7.102 1 95.75 125 HIS A CA 1
ATOM 997 C C . HIS A 1 125 ? -5 -6.914 -5.867 1 95.75 125 HIS A C 1
ATOM 999 O O . HIS A 1 125 ? -6.219 -6.77 -5.973 1 95.75 125 HIS A O 1
ATOM 1005 N N . CYS A 1 126 ? -4.316 -6.859 -4.738 1 96.5 126 CYS A N 1
ATOM 1006 C CA . CYS A 1 126 ? -5.027 -6.594 -3.492 1 96.5 126 CYS A CA 1
ATOM 1007 C C . CYS A 1 126 ? -5.754 -5.254 -3.557 1 96.5 126 CYS A C 1
ATOM 1009 O O . CYS A 1 126 ? -6.918 -5.156 -3.174 1 96.5 126 CYS A O 1
ATOM 1011 N N . LEU A 1 127 ? -5.082 -4.262 -4.027 1 97.94 127 LEU A N 1
ATOM 1012 C CA . LEU A 1 127 ? -5.66 -2.922 -4.051 1 97.94 127 LEU A CA 1
ATOM 1013 C C . LEU A 1 127 ? -6.836 -2.855 -5.023 1 97.94 127 LEU A C 1
ATOM 1015 O O . LEU A 1 127 ? -7.855 -2.229 -4.73 1 97.94 127 LEU A O 1
ATOM 1019 N N . LYS A 1 128 ? -6.695 -3.469 -6.172 1 96.75 128 LYS A N 1
ATOM 1020 C CA . LYS A 1 128 ? -7.812 -3.504 -7.113 1 96.75 128 LYS A CA 1
ATOM 1021 C C . LYS A 1 128 ? -9.016 -4.227 -6.516 1 96.75 128 LYS A C 1
ATOM 1023 O O . LYS A 1 128 ? -10.156 -3.818 -6.723 1 96.75 128 LYS A O 1
ATOM 1028 N N . TRP A 1 129 ? -8.75 -5.363 -5.867 1 94.75 129 TRP A N 1
ATOM 1029 C CA . TRP A 1 129 ? -9.828 -6.086 -5.203 1 94.75 129 TRP A CA 1
ATOM 1030 C C . TRP A 1 129 ? -10.586 -5.176 -4.242 1 94.75 129 TRP A C 1
ATOM 1032 O O . TRP A 1 129 ? -11.812 -5.094 -4.289 1 94.75 129 TRP A O 1
ATOM 1042 N N . ILE A 1 130 ? -9.875 -4.449 -3.42 1 96.06 130 ILE A N 1
ATOM 1043 C CA . ILE A 1 130 ? -10.469 -3.539 -2.447 1 96.06 130 ILE A CA 1
ATOM 1044 C C . ILE A 1 130 ? -11.273 -2.461 -3.174 1 96.06 130 ILE A C 1
ATOM 1046 O O . ILE A 1 130 ? -12.391 -2.135 -2.773 1 96.06 130 ILE A O 1
ATOM 1050 N N . ARG A 1 131 ? -10.664 -1.887 -4.215 1 96.56 131 ARG A N 1
ATOM 1051 C CA . ARG A 1 131 ? -11.359 -0.905 -5.043 1 96.56 131 ARG A CA 1
ATOM 1052 C C . ARG A 1 131 ? -12.703 -1.445 -5.52 1 96.56 131 ARG A C 1
ATOM 1054 O O . ARG A 1 131 ? -13.734 -0.79 -5.359 1 96.56 131 ARG A O 1
ATOM 1061 N N . ASP A 1 132 ? -12.695 -2.6 -6.102 1 94.38 132 ASP A N 1
ATOM 1062 C CA . ASP A 1 132 ? -13.898 -3.18 -6.691 1 94.38 132 ASP A CA 1
ATOM 1063 C C . ASP A 1 132 ? -14.945 -3.471 -5.617 1 94.38 132 ASP A C 1
ATOM 1065 O O . ASP A 1 132 ? -16.141 -3.248 -5.836 1 94.38 132 ASP A O 1
ATOM 1069 N N . GLN A 1 133 ? -14.492 -3.979 -4.465 1 91.94 133 GLN A N 1
ATOM 1070 C CA . GLN A 1 133 ? -15.414 -4.219 -3.363 1 91.94 133 GLN A CA 1
ATOM 1071 C C . GLN A 1 133 ? -16.078 -2.924 -2.908 1 91.94 133 GLN A C 1
ATOM 1073 O O . GLN A 1 133 ? -17.297 -2.889 -2.676 1 91.94 133 GLN A O 1
ATOM 1078 N N . PHE A 1 134 ? -15.344 -1.856 -2.752 1 93.19 134 PHE A N 1
ATOM 1079 C CA . PHE A 1 134 ? -15.883 -0.578 -2.297 1 93.19 134 PHE A CA 1
ATOM 1080 C C . PHE A 1 134 ? -16.969 -0.084 -3.236 1 93.19 134 PHE A C 1
ATOM 1082 O O . PHE A 1 134 ? -18.078 0.238 -2.795 1 93.19 134 PHE A O 1
ATOM 1089 N N . TRP A 1 135 ? -16.688 -0.037 -4.5 1 91.75 135 TRP A N 1
ATOM 1090 C CA . TRP A 1 135 ? -17.641 0.545 -5.441 1 91.75 135 TRP A CA 1
ATOM 1091 C C . TRP A 1 135 ? -18.891 -0.329 -5.574 1 91.75 135 TRP A C 1
ATOM 1093 O O . TRP A 1 135 ? -20 0.181 -5.73 1 91.75 135 TRP A O 1
ATOM 1103 N N . GLN A 1 136 ? -18.688 -1.679 -5.516 1 89.12 136 GLN A N 1
ATOM 1104 C CA . GLN A 1 136 ? -19.828 -2.572 -5.562 1 89.12 136 GLN A CA 1
ATOM 1105 C C . GLN A 1 136 ? -20.734 -2.371 -4.344 1 89.12 136 GLN A C 1
ATOM 1107 O O . GLN A 1 136 ? -21.953 -2.309 -4.473 1 89.12 136 GLN A O 1
ATOM 1112 N N . LEU A 1 137 ? -20.156 -2.275 -3.201 1 87.69 137 LEU A N 1
ATOM 1113 C CA . LEU A 1 137 ? -20.922 -2.074 -1.974 1 87.69 137 LEU A CA 1
ATOM 1114 C C . LEU A 1 137 ? -21.562 -0.694 -1.958 1 87.69 137 LEU A C 1
ATOM 1116 O O . LEU A 1 137 ? -22.719 -0.549 -1.532 1 87.69 137 LEU A O 1
ATOM 1120 N N . ASP A 1 138 ? -20.766 0.272 -2.379 1 86.81 138 ASP A N 1
ATOM 1121 C CA . ASP A 1 138 ? -21.297 1.631 -2.477 1 86.81 138 ASP A CA 1
ATOM 1122 C C . ASP A 1 138 ? -22.531 1.678 -3.365 1 86.81 138 ASP A C 1
ATOM 1124 O O . ASP A 1 138 ? -23.531 2.314 -3.018 1 86.81 138 ASP A O 1
ATOM 1128 N N . ASP A 1 139 ? -22.547 0.984 -4.453 1 85.19 139 ASP A N 1
ATOM 1129 C CA . ASP A 1 139 ? -23.688 0.919 -5.371 1 85.19 139 ASP A CA 1
ATOM 1130 C C . ASP A 1 139 ? -24.891 0.234 -4.715 1 85.19 139 ASP A C 1
ATOM 1132 O O . ASP A 1 139 ? -26.031 0.613 -4.953 1 85.19 139 ASP A O 1
ATOM 1136 N N . THR A 1 140 ? -24.594 -0.706 -3.959 1 82 140 THR A N 1
ATOM 1137 C CA . THR A 1 140 ? -25.641 -1.489 -3.324 1 82 140 THR A CA 1
ATOM 1138 C C . THR A 1 140 ? -26.359 -0.665 -2.262 1 82 140 THR A C 1
ATOM 1140 O O . THR A 1 140 ? -27.578 -0.776 -2.102 1 82 140 THR A O 1
ATOM 1143 N N . VAL A 1 141 ? -25.594 0.208 -1.61 1 81.06 141 VAL A N 1
ATOM 1144 C CA . VAL A 1 141 ? -26.172 0.967 -0.507 1 81.06 141 VAL A CA 1
ATOM 1145 C C . VAL A 1 141 ? -26.781 2.266 -1.035 1 81.06 141 VAL A C 1
ATOM 1147 O O . VAL A 1 141 ? -27.641 2.869 -0.381 1 81.06 141 VAL A O 1
ATOM 1150 N N . ALA A 1 142 ? -26.266 2.852 -2.027 1 73.44 142 ALA A N 1
ATOM 1151 C CA . ALA A 1 142 ? -26.734 4.125 -2.562 1 73.44 142 ALA A CA 1
ATOM 1152 C C . ALA A 1 142 ? -28.266 4.137 -2.688 1 73.44 142 ALA A C 1
ATOM 1154 O O . ALA A 1 142 ? -28.906 5.172 -2.496 1 73.44 142 ALA A O 1
ATOM 1155 N N . GLY A 1 143 ? -28.844 3.057 -2.883 1 62.88 143 GLY A N 1
ATOM 1156 C CA . GLY A 1 143 ? -30.297 3.031 -2.975 1 62.88 143 GLY A CA 1
ATOM 1157 C C . GLY A 1 143 ? -30.984 3.027 -1.62 1 62.88 143 GLY A C 1
ATOM 1158 O O . GLY A 1 143 ? -32.219 3.186 -1.534 1 62.88 143 GLY A O 1
ATOM 1159 N N . THR A 1 144 ? -30.188 2.918 -0.578 1 62.03 144 THR A N 1
ATOM 1160 C CA . THR A 1 144 ? -30.859 2.725 0.708 1 62.03 144 THR A CA 1
ATOM 1161 C C . THR A 1 144 ? -30.75 3.984 1.562 1 62.03 144 THR A C 1
ATOM 1163 O O . THR A 1 144 ? -31.391 4.086 2.607 1 62.03 144 THR A O 1
ATOM 1166 N N . ARG A 1 145 ? -30.469 5.184 1.167 1 59.12 145 ARG A N 1
ATOM 1167 C CA . ARG A 1 145 ? -30.344 6.469 1.847 1 59.12 145 ARG A CA 1
ATOM 1168 C C . ARG A 1 145 ? -29.578 6.324 3.158 1 59.12 145 ARG A C 1
ATOM 1170 O O . ARG A 1 145 ? -29.594 7.227 3.996 1 59.12 145 ARG A O 1
ATOM 1177 N N . VAL A 1 146 ? -29.016 5.199 3.562 1 55.22 146 VAL A N 1
ATOM 1178 C CA . VAL A 1 146 ? -28.484 4.938 4.898 1 55.22 146 VAL A CA 1
ATOM 1179 C C . VAL A 1 146 ? -27.188 5.699 5.102 1 55.22 146 VAL A C 1
ATOM 1181 O O . VAL A 1 146 ? -26.875 6.121 6.219 1 55.22 146 VAL A O 1
ATOM 1184 N N . LEU A 1 147 ? -26.438 5.941 4.203 1 60.19 147 LEU A N 1
ATOM 1185 C CA . LEU A 1 147 ? -25.156 6.594 4.477 1 60.19 147 LEU A CA 1
ATOM 1186 C C . LEU A 1 147 ? -25.141 8.016 3.912 1 60.19 147 LEU A C 1
ATOM 1188 O O . LEU A 1 147 ? -25.453 8.219 2.738 1 60.19 147 LEU A O 1
ATOM 1192 N N . ASP A 1 148 ? -25.109 9.078 4.918 1 58.16 148 ASP A N 1
ATOM 1193 C CA . ASP A 1 148 ? -25.016 10.508 4.637 1 58.16 148 ASP A CA 1
ATOM 1194 C C . ASP A 1 148 ? -23.609 10.875 4.156 1 58.16 148 ASP A C 1
ATOM 1196 O O . ASP A 1 148 ? -22.641 10.203 4.492 1 58.16 148 ASP A O 1
ATOM 1200 N N . ASP A 1 149 ? -23.5 11.492 3.066 1 64.31 149 ASP A N 1
ATOM 1201 C CA . ASP A 1 149 ? -22.328 12.234 2.598 1 64.31 149 ASP A CA 1
ATOM 1202 C C . ASP A 1 149 ? -21.484 11.391 1.646 1 64.31 149 ASP A C 1
ATOM 1204 O O . ASP A 1 149 ? -20.266 11.375 1.746 1 64.31 149 ASP A O 1
ATOM 1208 N N . PHE A 1 150 ? -22.094 10.875 0.759 1 64 150 PHE A N 1
ATOM 1209 C CA . PHE A 1 150 ? -21.547 9.922 -0.2 1 64 150 PHE A CA 1
ATOM 1210 C C . PHE A 1 150 ? -20.453 10.57 -1.048 1 64 150 PHE A C 1
ATOM 1212 O O . PHE A 1 150 ? -19.406 9.969 -1.279 1 64 150 PHE A O 1
ATOM 1219 N N . PRO A 1 151 ? -20.641 11.836 -1.199 1 69.75 151 PRO A N 1
ATOM 1220 C CA . PRO A 1 151 ? -19.625 12.375 -2.1 1 69.75 151 PRO A CA 1
ATOM 1221 C C . PRO A 1 151 ? -18.25 12.484 -1.438 1 69.75 151 PRO A C 1
ATOM 1223 O O . PRO A 1 151 ? -17.234 12.148 -2.051 1 69.75 151 PRO A O 1
ATOM 1226 N N . GLN A 1 152 ? -18.25 12.836 -0.197 1 76.81 152 GLN A N 1
ATOM 1227 C CA . GLN A 1 152 ? -16.984 12.969 0.512 1 76.81 152 GLN A CA 1
ATOM 1228 C C . GLN A 1 152 ? -16.344 11.609 0.752 1 76.81 152 GLN A C 1
ATOM 1230 O O . GLN A 1 152 ? -15.125 11.453 0.632 1 76.81 152 GLN A O 1
ATOM 1235 N N . ARG A 1 153 ? -17.203 10.695 0.992 1 82.75 153 ARG A N 1
ATOM 1236 C CA . ARG A 1 153 ? -16.719 9.336 1.234 1 82.75 153 ARG A CA 1
ATOM 1237 C C . ARG A 1 153 ? -16.094 8.75 -0.024 1 82.75 153 ARG A C 1
ATOM 1239 O O . ARG A 1 153 ? -15.031 8.125 0.038 1 82.75 153 ARG A O 1
ATOM 1246 N N . ARG A 1 154 ? -16.766 8.984 -1.11 1 87.19 154 ARG A N 1
ATOM 1247 C CA . ARG A 1 154 ? -16.266 8.484 -2.389 1 87.19 154 ARG A CA 1
ATOM 1248 C C . ARG A 1 154 ? -14.945 9.148 -2.76 1 87.19 154 ARG A C 1
ATOM 1250 O O . ARG A 1 154 ? -14 8.469 -3.162 1 87.19 154 ARG A O 1
ATOM 1257 N N . ASN A 1 155 ? -14.883 10.43 -2.576 1 87.38 155 ASN A N 1
ATOM 1258 C CA . ASN A 1 155 ? -13.68 11.172 -2.924 1 87.38 155 ASN A CA 1
ATOM 1259 C C . ASN A 1 155 ? -12.492 10.75 -2.053 1 87.38 155 ASN A C 1
ATOM 1261 O O . ASN A 1 155 ? -11.383 10.586 -2.549 1 87.38 155 ASN A O 1
ATOM 1265 N N . HIS A 1 156 ? -12.75 10.609 -0.802 1 91 156 HIS A N 1
ATOM 1266 C CA . HIS A 1 156 ? -11.695 10.203 0.116 1 91 156 HIS A CA 1
ATOM 1267 C C . HIS A 1 156 ? -11.211 8.789 -0.19 1 91 156 HIS A C 1
ATOM 1269 O O . HIS A 1 156 ? -10.008 8.531 -0.245 1 91 156 HIS A O 1
ATOM 1275 N N . THR A 1 157 ? -12.188 7.949 -0.426 1 93.75 157 THR A N 1
ATOM 1276 C CA . THR A 1 157 ? -11.836 6.57 -0.73 1 93.75 157 THR A CA 1
ATOM 1277 C C . THR A 1 157 ? -11.07 6.484 -2.049 1 93.75 157 THR A C 1
ATOM 1279 O O . THR A 1 157 ? -10.078 5.766 -2.15 1 93.75 157 THR A O 1
ATOM 1282 N N . ASP A 1 158 ? -11.523 7.23 -3.027 1 93.56 158 ASP A N 1
ATOM 1283 C CA . ASP A 1 158 ? -10.836 7.273 -4.316 1 93.56 158 ASP A CA 1
ATOM 1284 C C . ASP A 1 158 ? -9.422 7.828 -4.172 1 93.56 158 ASP A C 1
ATOM 1286 O O . ASP A 1 158 ? -8.484 7.324 -4.797 1 93.56 158 ASP A O 1
ATOM 1290 N N . HIS A 1 159 ? -9.227 8.859 -3.375 1 94.19 159 HIS A N 1
ATOM 1291 C CA . HIS A 1 159 ? -7.91 9.375 -3.025 1 94.19 159 HIS A CA 1
ATOM 1292 C C . HIS A 1 159 ? -7.012 8.273 -2.473 1 94.19 159 HIS A C 1
ATOM 1294 O O . HIS A 1 159 ? -5.887 8.086 -2.943 1 94.19 159 HIS A O 1
ATOM 1300 N N . CYS A 1 160 ? -7.539 7.566 -1.503 1 96.94 160 CYS A N 1
ATOM 1301 C CA . CYS A 1 160 ? -6.75 6.547 -0.822 1 96.94 160 CYS A CA 1
ATOM 1302 C C . CYS A 1 160 ? -6.324 5.449 -1.791 1 96.94 160 CYS A C 1
ATOM 1304 O O . CYS A 1 160 ? -5.164 5.031 -1.793 1 96.94 160 CYS A O 1
ATOM 1306 N N . ILE A 1 161 ? -7.234 5.023 -2.654 1 97.94 161 ILE A N 1
ATOM 1307 C CA . ILE A 1 161 ? -6.949 3.939 -3.586 1 97.94 161 ILE A CA 1
ATOM 1308 C C . ILE A 1 161 ? -5.867 4.375 -4.57 1 97.94 161 ILE A C 1
ATOM 1310 O O . ILE A 1 161 ? -4.863 3.68 -4.746 1 97.94 161 ILE A O 1
ATOM 1314 N N . ASP A 1 162 ? -6.07 5.48 -5.164 1 97.75 162 ASP A N 1
ATOM 1315 C CA . ASP A 1 162 ? -5.113 5.906 -6.184 1 97.75 162 ASP A CA 1
ATOM 1316 C C . ASP A 1 162 ? -3.785 6.316 -5.555 1 97.75 162 ASP A C 1
ATOM 1318 O O . ASP A 1 162 ? -2.725 6.129 -6.152 1 97.75 162 ASP A O 1
ATOM 1322 N N . TYR A 1 163 ? -3.797 6.93 -4.418 1 97.12 163 TYR A N 1
ATOM 1323 C CA . TYR A 1 163 ? -2.57 7.305 -3.721 1 97.12 163 TYR A CA 1
ATOM 1324 C C . TYR A 1 163 ? -1.741 6.07 -3.379 1 97.12 163 TYR A C 1
ATOM 1326 O O . TYR A 1 163 ? -0.533 6.043 -3.627 1 97.12 163 TYR A O 1
ATOM 1334 N N . LEU A 1 164 ? -2.391 5.035 -2.826 1 98.62 164 LEU A N 1
ATOM 1335 C CA . LEU A 1 164 ? -1.694 3.791 -2.512 1 98.62 164 LEU A CA 1
ATOM 1336 C C . LEU A 1 164 ? -1.183 3.117 -3.781 1 98.62 164 LEU A C 1
ATOM 1338 O O . LEU A 1 164 ? -0.114 2.504 -3.775 1 98.62 164 LEU A O 1
ATOM 1342 N N . ARG A 1 165 ? -1.973 3.225 -4.867 1 98.69 165 ARG A N 1
ATOM 1343 C CA . ARG A 1 165 ? -1.509 2.703 -6.148 1 98.69 165 ARG A CA 1
ATOM 1344 C C . ARG A 1 165 ? -0.185 3.344 -6.555 1 98.69 165 ARG A C 1
ATOM 1346 O O . ARG A 1 165 ? 0.747 2.648 -6.965 1 98.69 165 ARG A O 1
ATOM 1353 N N . GLN A 1 166 ? -0.083 4.633 -6.457 1 98.19 166 GLN A N 1
ATOM 1354 C CA . GLN A 1 166 ? 1.147 5.34 -6.793 1 98.19 166 GLN A CA 1
ATOM 1355 C C . GLN A 1 166 ? 2.289 4.926 -5.867 1 98.19 166 GLN A C 1
ATOM 1357 O O . GLN A 1 166 ? 3.43 4.781 -6.309 1 98.19 166 GLN A O 1
ATOM 1362 N N . SER A 1 167 ? 1.976 4.742 -4.605 1 98.31 167 SER A N 1
ATOM 1363 C CA . SER A 1 167 ? 2.988 4.309 -3.648 1 98.31 167 SER A CA 1
ATOM 1364 C C . SER A 1 167 ? 3.52 2.922 -3.996 1 98.31 167 SER A C 1
ATOM 1366 O O . SER A 1 167 ? 4.73 2.693 -3.977 1 98.31 167 SER A O 1
ATOM 1368 N N . ILE A 1 168 ? 2.6 1.974 -4.312 1 98.56 168 ILE A N 1
ATOM 1369 C CA . ILE A 1 168 ? 2.986 0.62 -4.695 1 98.56 168 ILE A CA 1
ATOM 1370 C C . ILE A 1 168 ? 3.885 0.67 -5.93 1 98.56 168 ILE A C 1
ATOM 1372 O O . ILE A 1 168 ? 4.93 0.015 -5.973 1 98.56 168 ILE A O 1
ATOM 1376 N N . MET A 1 169 ? 3.484 1.474 -6.902 1 98.25 169 MET A N 1
ATOM 1377 C CA . MET A 1 169 ? 4.25 1.651 -8.133 1 98.25 169 MET A CA 1
ATOM 1378 C C . MET A 1 169 ? 5.637 2.217 -7.832 1 98.25 169 MET A C 1
ATOM 1380 O O . MET A 1 169 ? 6.633 1.76 -8.391 1 98.25 169 MET A O 1
ATOM 1384 N N . CYS A 1 170 ? 5.711 3.178 -6.969 1 98.06 170 CYS A N 1
ATOM 1385 C CA . CYS A 1 170 ? 6.949 3.859 -6.605 1 98.06 170 CYS A CA 1
ATOM 1386 C C . CYS A 1 170 ? 7.906 2.908 -5.898 1 98.06 170 CYS A C 1
ATOM 1388 O O . CYS A 1 170 ? 9.109 2.924 -6.164 1 98.06 170 CYS A O 1
ATOM 1390 N N . HIS A 1 171 ? 7.41 2.104 -4.973 1 97.31 171 HIS A N 1
ATOM 1391 C CA . HIS A 1 171 ? 8.258 1.188 -4.223 1 97.31 171 HIS A CA 1
ATOM 1392 C C . HIS A 1 171 ? 8.781 0.062 -5.109 1 97.31 171 HIS A C 1
ATOM 1394 O O . HIS A 1 17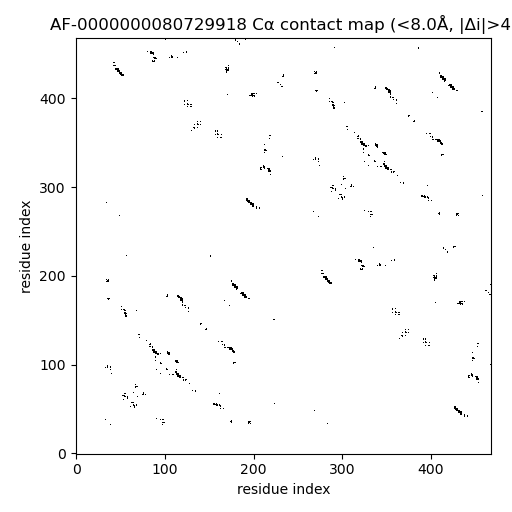1 ? 9.914 -0.39 -4.945 1 97.31 171 HIS A O 1
ATOM 1400 N N . GLY A 1 172 ? 7.98 -0.423 -6.031 1 97.25 172 GLY A N 1
ATOM 1401 C CA . GLY A 1 172 ? 8.406 -1.425 -6.996 1 97.25 172 GLY A CA 1
ATOM 1402 C C . GLY A 1 172 ? 8.984 -2.67 -6.348 1 97.25 172 GLY A C 1
ATOM 1403 O O . GLY A 1 172 ? 10.07 -3.121 -6.719 1 97.25 172 GLY A O 1
ATOM 1404 N N . ASP A 1 173 ? 8.242 -3.277 -5.387 1 97.19 173 ASP A N 1
ATOM 1405 C CA . ASP A 1 173 ? 8.703 -4.441 -4.637 1 97.19 173 ASP A CA 1
ATOM 1406 C C . ASP A 1 173 ? 8.812 -5.668 -5.539 1 97.19 173 ASP A C 1
ATOM 1408 O O . ASP A 1 173 ? 7.809 -6.156 -6.055 1 97.19 173 ASP A O 1
ATOM 1412 N N . VAL A 1 174 ? 10.031 -6.227 -5.672 1 97.06 174 VAL A N 1
ATOM 1413 C CA . VAL A 1 174 ? 10.242 -7.324 -6.609 1 97.06 174 VAL A CA 1
ATOM 1414 C C . VAL A 1 174 ? 10.477 -8.625 -5.84 1 97.06 174 VAL A C 1
ATOM 1416 O O . VAL A 1 174 ? 10.945 -9.609 -6.41 1 97.06 174 VAL A O 1
ATOM 1419 N N . THR A 1 175 ? 10.203 -8.594 -4.504 1 96.31 175 THR A N 1
ATOM 1420 C CA . THR A 1 175 ? 10.32 -9.82 -3.713 1 96.31 175 THR A CA 1
ATOM 1421 C C . THR A 1 175 ? 9.484 -10.938 -4.316 1 96.31 175 THR A C 1
ATOM 1423 O O . THR A 1 175 ? 8.328 -10.719 -4.688 1 96.31 175 THR A O 1
ATOM 1426 N N . PRO A 1 176 ? 10.008 -12.117 -4.457 1 96.06 176 PRO A N 1
ATOM 1427 C CA . PRO A 1 176 ? 9.25 -13.195 -5.098 1 96.06 176 PRO A CA 1
ATOM 1428 C C . PRO A 1 176 ? 8.273 -13.875 -4.141 1 96.06 176 PRO A C 1
ATOM 1430 O O . PRO A 1 176 ? 8.633 -14.211 -3.014 1 96.06 176 PRO A O 1
ATOM 1433 N N . ILE A 1 177 ? 7.098 -14.047 -4.59 1 94.81 177 ILE A N 1
ATOM 1434 C CA . ILE A 1 177 ? 6.113 -14.938 -3.988 1 94.81 177 ILE A CA 1
ATOM 1435 C C . ILE A 1 177 ? 6.168 -16.312 -4.668 1 94.81 177 ILE A C 1
ATOM 1437 O O . ILE A 1 177 ? 6.012 -16.406 -5.887 1 94.81 177 ILE A O 1
ATOM 1441 N N . THR A 1 178 ? 6.391 -17.328 -3.898 1 93.94 178 THR A N 1
ATOM 1442 C CA . THR A 1 178 ? 6.586 -18.641 -4.473 1 93.94 178 THR A CA 1
ATOM 1443 C C . THR A 1 178 ? 5.262 -19.391 -4.578 1 93.94 178 THR A C 1
ATOM 1445 O O . THR A 1 178 ? 4.285 -19.031 -3.912 1 93.94 178 THR A O 1
ATOM 1448 N N . PHE A 1 179 ? 5.297 -20.375 -5.422 1 92.25 179 PHE A N 1
ATOM 1449 C CA . PHE A 1 179 ? 4.121 -21.203 -5.648 1 92.25 179 PHE A CA 1
ATOM 1450 C C . PHE A 1 179 ? 4.41 -22.656 -5.281 1 92.25 179 PHE A C 1
ATOM 1452 O O . PHE A 1 179 ? 5.559 -23.109 -5.34 1 92.25 179 PHE A O 1
ATOM 1459 N N . GLU A 1 180 ? 3.363 -23.359 -4.965 1 90.25 180 GLU A N 1
ATOM 1460 C CA . GLU A 1 180 ? 3.385 -24.812 -4.723 1 90.25 180 GLU A CA 1
ATOM 1461 C C . GLU A 1 180 ? 2.254 -25.516 -5.465 1 90.25 180 GLU A C 1
ATOM 1463 O O . GLU A 1 180 ? 1.103 -25.078 -5.41 1 90.25 180 GLU A O 1
ATOM 1468 N N . TYR A 1 181 ? 2.65 -26.484 -6.156 1 87.94 181 TYR A N 1
ATOM 1469 C CA . TYR A 1 181 ? 1.62 -27.312 -6.777 1 87.94 181 TYR A CA 1
ATOM 1470 C C . TYR A 1 181 ? 0.975 -28.25 -5.754 1 87.94 181 TYR A C 1
ATOM 1472 O O . TYR A 1 181 ? 1.671 -28.922 -5.004 1 87.94 181 TYR A O 1
ATOM 1480 N N . VAL A 1 182 ? -0.325 -28.234 -5.715 1 85 182 VAL A N 1
ATOM 1481 C CA . VAL A 1 182 ? -1.098 -29.078 -4.805 1 85 182 VAL A CA 1
ATOM 1482 C C . VAL A 1 182 ? -1.92 -30.078 -5.605 1 85 182 VAL A C 1
ATOM 1484 O O . VAL A 1 182 ? -2.939 -29.719 -6.203 1 85 182 VAL A O 1
ATOM 1487 N N . PRO A 1 183 ? -1.623 -31.297 -5.578 1 84.38 183 PRO A N 1
ATOM 1488 C CA . PRO A 1 183 ? -2.314 -32.312 -6.363 1 84.38 183 PRO A CA 1
ATOM 1489 C C . PRO A 1 183 ? -3.801 -32.438 -6.027 1 84.38 183 PRO A C 1
ATOM 1491 O O . PRO A 1 183 ? -4.625 -32.656 -6.922 1 84.38 183 PRO A O 1
ATOM 1494 N N . GLU A 1 184 ? -4.129 -32.25 -4.77 1 82.19 184 GLU A N 1
ATOM 1495 C CA . GLU A 1 184 ? -5.508 -32.375 -4.305 1 82.19 184 GLU A CA 1
ATOM 1496 C C . GLU A 1 184 ? -6.445 -31.469 -5.086 1 82.19 184 GLU A C 1
ATOM 1498 O O . GLU A 1 184 ? -7.598 -31.828 -5.34 1 82.19 184 GLU A O 1
ATOM 1503 N N . ILE A 1 185 ? -5.945 -30.312 -5.488 1 79.25 185 ILE A N 1
ATOM 1504 C CA . ILE A 1 185 ? -6.809 -29.359 -6.18 1 79.25 185 ILE A CA 1
ATOM 1505 C C . ILE A 1 185 ? -6.34 -29.188 -7.621 1 79.25 185 ILE A C 1
ATOM 1507 O O . ILE A 1 185 ? -6.82 -28.297 -8.336 1 79.25 185 ILE A O 1
ATOM 1511 N N . ARG A 1 186 ? -5.379 -30.031 -7.996 1 80.94 186 ARG A N 1
ATOM 1512 C CA . ARG A 1 186 ? -4.801 -29.938 -9.336 1 80.94 186 ARG A CA 1
ATOM 1513 C C . ARG A 1 186 ? -4.52 -28.484 -9.695 1 80.94 186 ARG A C 1
ATOM 1515 O O . ARG A 1 186 ? -4.922 -28.016 -10.766 1 80.94 186 ARG A O 1
ATOM 1522 N N . GLY A 1 187 ? -3.896 -27.766 -8.648 1 83.19 187 GLY A N 1
ATOM 1523 C CA . GLY A 1 187 ? -3.678 -26.344 -8.828 1 83.19 187 GLY A CA 1
ATOM 1524 C C . GLY A 1 187 ? -2.523 -25.812 -8.008 1 83.19 187 GLY A C 1
ATOM 1525 O O . GLY A 1 187 ? -1.783 -26.578 -7.387 1 83.19 187 GLY A O 1
ATOM 1526 N N . LEU A 1 188 ? -2.324 -24.484 -8.156 1 86.12 188 LEU A N 1
ATOM 1527 C CA . LEU A 1 188 ? -1.215 -23.812 -7.48 1 86.12 188 LEU A CA 1
ATOM 1528 C C . LEU A 1 188 ? -1.716 -22.969 -6.316 1 86.12 188 LEU A C 1
ATOM 1530 O O . LEU A 1 188 ? -2.775 -22.344 -6.406 1 86.12 188 LEU A O 1
ATOM 1534 N N . ILE A 1 189 ? -0.943 -22.984 -5.207 1 85.25 189 ILE A N 1
ATOM 1535 C CA . ILE A 1 189 ? -1.15 -22.016 -4.145 1 85.25 189 ILE A CA 1
ATOM 1536 C C . ILE A 1 189 ? 0.064 -21.094 -4.043 1 85.25 189 ILE A C 1
ATOM 1538 O O . ILE A 1 189 ? 1.184 -21.484 -4.371 1 85.25 189 ILE A O 1
ATOM 1542 N N . ALA A 1 190 ? -0.232 -19.875 -3.674 1 89.31 190 ALA A N 1
ATOM 1543 C CA . ALA A 1 190 ? 0.837 -18.906 -3.455 1 89.31 190 ALA A CA 1
ATOM 1544 C C . ALA A 1 190 ? 1.202 -18.812 -1.977 1 89.31 190 ALA A C 1
ATOM 1546 O O . ALA A 1 190 ? 0.323 -18.844 -1.111 1 89.31 190 ALA A O 1
ATOM 1547 N N . HIS A 1 191 ? 2.479 -18.688 -1.73 1 89.44 191 HIS A N 1
ATOM 1548 C CA . HIS A 1 191 ? 2.951 -18.469 -0.367 1 89.44 191 HIS A CA 1
ATOM 1549 C C . HIS A 1 191 ? 3.201 -16.984 -0.094 1 89.44 191 HIS A C 1
ATOM 1551 O O . HIS A 1 191 ? 4.172 -16.422 -0.595 1 89.44 191 HIS A O 1
ATOM 1557 N N . HIS A 1 192 ? 2.416 -16.438 0.807 1 89 192 HIS A N 1
ATOM 1558 C CA . HIS A 1 192 ? 2.463 -14.992 1.019 1 89 192 HIS A CA 1
ATOM 1559 C C . HIS A 1 192 ? 3.293 -14.641 2.25 1 89 192 HIS A C 1
ATOM 1561 O O . HIS A 1 192 ? 3.521 -13.469 2.535 1 89 192 HIS A O 1
ATOM 1567 N N . SER A 1 193 ? 3.686 -15.703 2.982 1 88.06 193 SER A N 1
ATOM 1568 C CA . SER A 1 193 ? 4.621 -15.469 4.082 1 88.06 193 SER A CA 1
ATOM 1569 C C . SER A 1 193 ? 6.055 -15.375 3.574 1 88.06 193 SER A C 1
ATOM 1571 O O . SER A 1 193 ? 6.902 -16.188 3.938 1 88.06 193 SER A O 1
ATOM 1573 N N . THR A 1 194 ? 6.301 -14.344 2.854 1 87.75 194 THR A N 1
ATOM 1574 C CA . THR A 1 194 ? 7.582 -14.156 2.18 1 87.75 194 THR A CA 1
ATOM 1575 C C . THR A 1 194 ? 8.531 -13.328 3.041 1 87.75 194 THR A C 1
ATOM 1577 O O . THR A 1 194 ? 8.094 -12.438 3.771 1 87.75 194 THR A O 1
ATOM 1580 N N . GLU A 1 195 ? 9.75 -13.703 2.912 1 89.88 195 GLU A N 1
ATOM 1581 C CA . GLU A 1 195 ? 10.766 -12.891 3.578 1 89.88 195 GLU A CA 1
ATOM 1582 C C . GLU A 1 195 ? 11.094 -11.641 2.768 1 89.88 195 GLU A C 1
ATOM 1584 O O . GLU A 1 195 ? 11.359 -11.727 1.568 1 89.88 195 GLU A O 1
ATOM 1589 N N . HIS A 1 196 ? 11.07 -10.523 3.447 1 94 196 HIS A N 1
ATOM 1590 C CA . HIS A 1 196 ? 11.367 -9.234 2.836 1 94 196 HIS A CA 1
ATOM 1591 C C . HIS A 1 196 ? 12.555 -8.562 3.512 1 94 196 HIS A C 1
ATOM 1593 O O . HIS A 1 196 ? 12.828 -8.812 4.688 1 94 196 HIS A O 1
ATOM 1599 N N . GLN A 1 197 ? 13.297 -7.832 2.699 1 93.25 197 GLN A N 1
ATOM 1600 C CA . GLN A 1 197 ? 14.156 -6.824 3.305 1 93.25 197 GLN A CA 1
ATOM 1601 C C . GLN A 1 197 ? 13.391 -5.531 3.568 1 93.25 197 GLN A C 1
ATOM 1603 O O . GLN A 1 197 ? 12.945 -4.867 2.631 1 93.25 197 GLN A O 1
ATOM 1608 N N . CYS A 1 198 ? 13.266 -5.262 4.852 1 96.88 198 CYS A N 1
ATOM 1609 C CA . CYS A 1 198 ? 12.43 -4.133 5.254 1 96.88 198 CYS A CA 1
ATOM 1610 C C . CYS A 1 198 ? 13.258 -3.053 5.93 1 96.88 198 CYS A C 1
ATOM 1612 O O . CYS A 1 198 ? 14.305 -3.346 6.52 1 96.88 198 CYS A O 1
ATOM 1614 N N . ARG A 1 199 ? 12.797 -1.813 5.766 1 96.38 199 ARG A N 1
ATOM 1615 C CA . ARG A 1 199 ? 13.227 -0.819 6.742 1 96.38 199 ARG A CA 1
ATOM 1616 C C . ARG A 1 199 ? 12.688 -1.144 8.133 1 96.38 199 ARG A C 1
ATOM 1618 O O . ARG A 1 199 ? 11.562 -1.635 8.266 1 96.38 199 ARG A O 1
ATOM 1625 N N . ASN A 1 200 ? 13.516 -0.87 9.148 1 97.62 200 ASN A N 1
ATOM 1626 C CA . ASN A 1 200 ? 13.102 -1.161 10.516 1 97.62 200 ASN A CA 1
ATOM 1627 C C . ASN A 1 200 ? 11.984 -0.228 10.969 1 97.62 200 ASN A C 1
ATOM 1629 O O . ASN A 1 200 ? 12.234 0.931 11.305 1 97.62 200 ASN A O 1
ATOM 1633 N N . PHE A 1 201 ? 10.789 -0.727 11.023 1 97.94 201 PHE A N 1
ATOM 1634 C CA . PHE A 1 201 ? 9.594 0.053 11.336 1 97.94 201 PHE A CA 1
ATOM 1635 C C . PHE A 1 201 ? 9.703 0.658 12.734 1 97.94 201 PHE A C 1
ATOM 1637 O O . PHE A 1 201 ? 9.422 1.843 12.922 1 97.94 201 PHE A O 1
ATOM 1644 N N . GLU A 1 202 ? 10.094 -0.115 13.695 1 97.5 202 GLU A N 1
ATOM 1645 C CA . GLU A 1 202 ? 10.125 0.334 15.086 1 97.5 202 GLU A CA 1
ATOM 1646 C C . GLU A 1 202 ? 11.109 1.49 15.266 1 97.5 202 GLU A C 1
ATOM 1648 O O . GLU A 1 202 ? 10.867 2.398 16.062 1 97.5 202 GLU A O 1
ATOM 1653 N N . ALA A 1 203 ? 12.219 1.42 14.586 1 97.81 203 ALA A N 1
ATOM 1654 C CA . ALA A 1 203 ? 13.188 2.51 14.656 1 97.81 203 ALA A CA 1
ATOM 1655 C C . ALA A 1 203 ? 12.586 3.812 14.133 1 97.81 203 ALA A C 1
ATOM 1657 O O . ALA A 1 203 ? 12.711 4.863 14.766 1 97.81 203 ALA A O 1
ATOM 1658 N N . ILE A 1 204 ? 11.914 3.748 12.977 1 97.44 204 ILE A N 1
ATOM 1659 C CA . ILE A 1 204 ? 11.297 4.934 12.383 1 97.44 204 ILE A CA 1
ATOM 1660 C C . ILE A 1 204 ? 10.148 5.414 13.273 1 97.44 204 ILE A C 1
ATOM 1662 O O . ILE A 1 204 ? 10.008 6.613 13.523 1 97.44 204 ILE A O 1
ATOM 1666 N N . TYR A 1 205 ? 9.344 4.5 13.773 1 97.62 205 TYR A N 1
ATOM 1667 C CA . TYR A 1 205 ? 8.211 4.828 14.625 1 97.62 205 TYR A CA 1
ATOM 1668 C C . TYR A 1 205 ? 8.664 5.547 15.891 1 97.62 205 TYR A C 1
ATOM 1670 O O . TYR A 1 205 ? 8.102 6.582 16.266 1 97.62 205 TYR A O 1
ATOM 1678 N N . SER A 1 206 ? 9.703 5.02 16.516 1 97.5 206 SER A N 1
ATOM 1679 C CA . SER A 1 206 ? 10.227 5.625 17.75 1 97.5 206 SER A CA 1
ATOM 1680 C C . SER A 1 206 ? 10.781 7.02 17.469 1 97.5 206 SER A C 1
ATOM 1682 O O . SER A 1 206 ? 10.586 7.938 18.281 1 97.5 206 SER A O 1
ATOM 1684 N N . TRP A 1 207 ? 11.5 7.133 16.438 1 97.56 207 TRP A N 1
ATOM 1685 C CA . TRP A 1 207 ? 12.016 8.438 16.047 1 97.56 207 TRP A CA 1
ATOM 1686 C C . TRP A 1 207 ? 10.875 9.43 15.82 1 97.56 207 TRP A C 1
ATOM 1688 O O . TRP A 1 207 ? 10.922 10.562 16.297 1 97.56 207 TRP A O 1
ATOM 1698 N N . ALA A 1 208 ? 9.836 9 15.086 1 96.56 208 ALA A N 1
ATOM 1699 C CA . ALA A 1 208 ? 8.68 9.852 14.812 1 96.56 208 ALA A CA 1
ATOM 1700 C C . ALA A 1 208 ? 7.957 10.219 16.109 1 96.56 208 ALA A C 1
ATOM 1702 O O . ALA A 1 208 ? 7.484 11.352 16.266 1 96.56 208 ALA A O 1
ATOM 1703 N N . GLU A 1 209 ? 7.852 9.273 16.984 1 95.56 209 GLU A N 1
ATOM 1704 C CA . GLU A 1 209 ? 7.219 9.531 18.281 1 95.56 209 GLU A CA 1
ATOM 1705 C C . GLU A 1 209 ? 7.965 10.609 19.047 1 95.56 209 GLU A C 1
ATOM 1707 O O . GLU A 1 209 ? 7.34 11.461 19.688 1 95.56 209 GLU A O 1
ATOM 1712 N N . GLY A 1 210 ? 9.227 10.609 18.984 1 94.75 210 GLY A N 1
ATOM 1713 C CA . GLY A 1 210 ? 10.047 11.602 19.672 1 94.75 210 GLY A CA 1
ATOM 1714 C C . GLY A 1 210 ? 9.891 13 19.109 1 94.75 210 GLY A C 1
ATOM 1715 O O . GLY A 1 210 ? 10.125 13.984 19.812 1 94.75 210 GLY A O 1
ATOM 1716 N N . ARG A 1 211 ? 9.414 13.109 17.906 1 94.19 211 ARG A N 1
ATOM 1717 C CA . ARG A 1 211 ? 9.281 14.398 17.234 1 94.19 211 ARG A CA 1
ATOM 1718 C C . ARG A 1 211 ? 7.82 14.742 17 1 94.19 211 ARG A C 1
ATOM 1720 O O . ARG A 1 211 ? 7.508 15.664 16.234 1 94.19 211 ARG A O 1
ATOM 1727 N N . ARG A 1 212 ? 6.977 14.008 17.578 1 93.44 212 ARG A N 1
ATOM 1728 C CA . ARG A 1 212 ? 5.555 14.109 17.266 1 93.44 212 ARG A CA 1
ATOM 1729 C C . ARG A 1 212 ? 5.02 15.5 17.578 1 93.44 212 ARG A C 1
ATOM 1731 O O . ARG A 1 212 ? 5.352 16.078 18.625 1 93.44 212 ARG A O 1
ATOM 1738 N N . VAL A 1 213 ? 4.262 16 16.672 1 90.38 213 VAL A N 1
ATOM 1739 C CA . VAL A 1 213 ? 3.523 17.234 16.953 1 90.38 213 VAL A CA 1
ATOM 1740 C C . VAL A 1 213 ? 2.307 16.922 17.812 1 90.38 213 VAL A C 1
ATOM 1742 O O . VAL A 1 213 ? 1.403 16.203 17.391 1 90.38 213 VAL A O 1
ATOM 1745 N N . MET A 1 214 ? 2.291 17.453 18.859 1 81.06 214 MET A N 1
ATOM 1746 C CA . MET A 1 214 ? 1.208 17.188 19.812 1 81.06 214 MET A CA 1
ATOM 1747 C C . MET A 1 214 ? -0.109 17.766 19.297 1 81.06 214 MET A C 1
ATOM 1749 O O . MET A 1 214 ? -0.134 18.859 18.734 1 81.06 214 MET A O 1
ATOM 1753 N N . GLY A 1 215 ? -1.163 17.062 19.453 1 74.44 215 GLY A N 1
ATOM 1754 C CA . GLY A 1 215 ? -2.49 17.516 19.078 1 74.44 215 GLY A CA 1
ATOM 1755 C C . GLY A 1 215 ? -2.861 17.188 17.656 1 74.44 215 GLY A C 1
ATOM 1756 O O . GLY A 1 215 ? -3.99 17.438 17.219 1 74.44 215 GLY A O 1
ATOM 1757 N N . PHE A 1 216 ? -1.929 16.75 16.891 1 70.94 216 PHE A N 1
ATOM 1758 C CA . PHE A 1 216 ? -2.195 16.359 15.5 1 70.94 216 PHE A CA 1
ATOM 1759 C C . PHE A 1 216 ? -2.189 14.852 15.344 1 70.94 216 PHE A C 1
ATOM 1761 O O . PHE A 1 216 ? -1.297 14.172 15.859 1 70.94 216 PHE A O 1
ATOM 1768 N N . HIS A 1 217 ? -3.381 14.414 14.953 1 63.66 217 HIS A N 1
ATOM 1769 C CA . HIS A 1 217 ? -3.447 12.992 14.648 1 63.66 217 HIS A CA 1
ATOM 1770 C C . HIS A 1 217 ? -3.709 12.758 13.164 1 63.66 217 HIS A C 1
ATOM 1772 O O . HIS A 1 217 ? -4.527 13.453 12.555 1 63.66 217 HIS A O 1
ATOM 1778 N N . VAL A 1 218 ? -2.883 11.938 12.516 1 66.25 218 VAL A N 1
ATOM 1779 C CA . VAL A 1 218 ? -3.025 11.586 11.102 1 66.25 218 VAL A CA 1
ATOM 1780 C C . VAL A 1 218 ? -4.402 10.969 10.859 1 66.25 218 VAL A C 1
ATOM 1782 O O . VAL A 1 218 ? -4.984 11.141 9.789 1 66.25 218 VAL A O 1
ATOM 1785 N N . GLY A 1 219 ? -4.938 10.344 11.82 1 55.41 219 GLY A N 1
ATOM 1786 C CA . GLY A 1 219 ? -6.203 9.641 11.688 1 55.41 219 GLY A CA 1
ATOM 1787 C C . GLY A 1 219 ? -7.406 10.547 11.812 1 55.41 219 GLY A C 1
ATOM 1788 O O . GLY A 1 219 ? -8.547 10.078 11.867 1 55.41 219 GLY A O 1
ATOM 1789 N N . GLY A 1 220 ? -7.211 11.781 11.93 1 54.38 220 GLY A N 1
ATOM 1790 C CA . GLY A 1 220 ? -8.359 12.648 12.148 1 54.38 220 GLY A CA 1
ATOM 1791 C C . GLY A 1 220 ? -9.234 12.797 10.922 1 54.38 220 GLY A C 1
ATOM 1792 O O . GLY A 1 220 ? -8.82 12.461 9.805 1 54.38 220 GLY A O 1
ATOM 1793 N N . ASN A 1 221 ? -10.578 12.852 11.133 1 53.41 221 ASN A N 1
ATOM 1794 C CA . ASN A 1 221 ? -11.562 13.062 10.078 1 53.41 221 ASN A CA 1
ATOM 1795 C C . ASN A 1 221 ? -11.258 14.312 9.266 1 53.41 221 ASN A C 1
ATOM 1797 O O . ASN A 1 221 ? -11.18 15.414 9.82 1 53.41 221 ASN A O 1
ATOM 1801 N N . HIS A 1 222 ? -10.477 14.109 8.258 1 57.81 222 HIS A N 1
ATOM 1802 C CA . HIS A 1 222 ? -10.266 15.273 7.41 1 57.81 222 HIS A CA 1
ATOM 1803 C C . HIS A 1 222 ? -11.32 15.352 6.309 1 57.81 222 HIS A C 1
ATOM 1805 O O . HIS A 1 222 ? -11.867 14.328 5.887 1 57.81 222 HIS A O 1
ATOM 1811 N N . LYS A 1 223 ? -11.883 16.609 6.242 1 56.53 223 LYS A N 1
ATOM 1812 C CA . LYS A 1 223 ? -12.891 16.859 5.211 1 56.53 223 LYS A CA 1
ATOM 1813 C C . LYS A 1 223 ? -12.305 17.672 4.059 1 56.53 223 LYS A C 1
ATOM 1815 O O . LYS A 1 223 ? -11.359 18.438 4.246 1 56.53 223 LYS A O 1
ATOM 1820 N N . ASN A 1 224 ? -12.82 17.219 2.9 1 54.75 224 ASN A N 1
ATOM 1821 C CA . ASN A 1 224 ? -12.523 18.078 1.757 1 54.75 224 ASN A CA 1
ATOM 1822 C C . ASN A 1 224 ? -13.102 19.469 1.942 1 54.75 224 ASN A C 1
ATOM 1824 O O . ASN A 1 224 ? -14.25 19.625 2.355 1 54.75 224 ASN A O 1
ATOM 1828 N N . VAL A 1 225 ? -12.234 20.422 1.93 1 59.97 225 VAL A N 1
ATOM 1829 C CA . VAL A 1 225 ? -12.719 21.797 1.966 1 59.97 225 VAL A CA 1
ATOM 1830 C C . VAL A 1 225 ? -12.438 22.484 0.629 1 59.97 225 VAL A C 1
ATOM 1832 O O . VAL A 1 225 ? -11.344 22.344 0.073 1 59.97 225 VAL A O 1
ATOM 1835 N N . GLU A 1 226 ? -13.484 22.953 -0.032 1 60.91 226 GLU A N 1
ATOM 1836 C CA . GLU A 1 226 ? -13.289 23.797 -1.214 1 60.91 226 GLU A CA 1
ATOM 1837 C C . GLU A 1 226 ? -12.781 25.188 -0.831 1 60.91 226 GLU A C 1
ATOM 1839 O O . GLU A 1 226 ? -13.469 25.922 -0.128 1 60.91 226 GLU A O 1
ATOM 1844 N N . LEU A 1 227 ? -11.602 25.406 -1.216 1 63.72 227 LEU A N 1
ATOM 1845 C CA . LEU A 1 227 ? -11.016 26.703 -0.897 1 63.72 227 LEU A CA 1
ATOM 1846 C C . LEU A 1 227 ? -11.383 27.734 -1.956 1 63.72 227 LEU A C 1
ATOM 1848 O O . LEU A 1 227 ? -11.445 27.422 -3.145 1 63.72 227 LEU A O 1
ATOM 1852 N N . LYS A 1 228 ? -11.703 28.891 -1.534 1 67.5 228 LYS A N 1
ATOM 1853 C CA . LYS A 1 228 ? -11.945 30 -2.453 1 67.5 228 LYS A CA 1
ATOM 1854 C C . LYS A 1 228 ? -10.688 30.344 -3.25 1 67.5 228 LYS A C 1
ATOM 1856 O O . LYS A 1 228 ? -10.758 30.562 -4.461 1 67.5 228 LYS A O 1
ATOM 1861 N N . ASP A 1 229 ? -9.586 30.328 -2.545 1 67.75 229 ASP A N 1
ATOM 1862 C CA . ASP A 1 229 ? -8.305 30.625 -3.188 1 67.75 229 ASP A CA 1
ATOM 1863 C C . ASP A 1 229 ? -7.488 29.359 -3.396 1 67.75 229 ASP A C 1
ATOM 1865 O O . ASP A 1 229 ? -7.582 28.422 -2.609 1 67.75 229 ASP A O 1
ATOM 1869 N N . ALA A 1 230 ? -6.812 29.406 -4.523 1 66.06 230 ALA A N 1
ATOM 1870 C CA . ALA A 1 230 ? -5.957 28.266 -4.863 1 66.06 230 ALA A CA 1
ATOM 1871 C C . ALA A 1 230 ? -4.875 28.062 -3.807 1 66.06 230 ALA A C 1
ATOM 1873 O O . ALA A 1 230 ? -4.367 29.031 -3.232 1 66.06 230 ALA A O 1
ATOM 1874 N N . GLU A 1 231 ? -4.664 26.781 -3.533 1 68.31 231 GLU A N 1
ATOM 1875 C CA . GLU A 1 231 ? -3.504 26.469 -2.701 1 68.31 231 GLU A CA 1
ATOM 1876 C C . GLU A 1 231 ? -2.217 26.984 -3.338 1 68.31 231 GLU A C 1
ATOM 1878 O O . GLU A 1 231 ? -2.139 27.141 -4.559 1 68.31 231 GLU A O 1
ATOM 1883 N N . LYS A 1 232 ? -1.333 27.344 -2.475 1 68.5 232 LYS A N 1
ATOM 1884 C CA . LYS A 1 232 ? -0.104 27.938 -2.979 1 68.5 232 LYS A CA 1
ATOM 1885 C C . LYS A 1 232 ? 0.769 26.906 -3.684 1 68.5 232 LYS A C 1
ATOM 1887 O O . LYS A 1 232 ? 1.452 27.234 -4.66 1 68.5 232 LYS A O 1
ATOM 1892 N N . PHE A 1 233 ? 0.736 25.531 -3.072 1 62.47 233 PHE A N 1
ATOM 1893 C CA . PHE A 1 233 ? 1.706 24.578 -3.58 1 62.47 233 PHE A CA 1
ATOM 1894 C C . PHE A 1 233 ? 1.048 23.219 -3.83 1 62.47 233 PHE A C 1
ATOM 1896 O O . PHE A 1 233 ? 0.106 22.844 -3.131 1 62.47 233 PHE A O 1
ATOM 1903 N N . ASP A 1 234 ? 0.524 22.906 -4.988 1 63.38 234 ASP A N 1
ATOM 1904 C CA . ASP A 1 234 ? 0.201 21.547 -5.383 1 63.38 234 ASP A CA 1
ATOM 1905 C C . ASP A 1 234 ? 0.395 21.344 -6.887 1 63.38 234 ASP A C 1
ATOM 1907 O O . ASP A 1 234 ? 0.134 22.25 -7.676 1 63.38 234 ASP A O 1
ATOM 1911 N N . MET B 1 1 ? 102.625 32.344 -27.156 1 21.19 1 MET B N 1
ATOM 1912 C CA . MET B 1 1 ? 101.312 32.969 -27.531 1 21.19 1 MET B CA 1
ATOM 1913 C C . MET B 1 1 ? 100.188 32.312 -26.781 1 21.19 1 MET B C 1
ATOM 1915 O O . MET B 1 1 ? 100 31.078 -26.781 1 21.19 1 MET B O 1
ATOM 1919 N N . LYS B 1 2 ? 99.625 32.969 -25.719 1 18.58 2 LYS B N 1
ATOM 1920 C CA . LYS B 1 2 ? 99 32.656 -24.406 1 18.58 2 LYS B CA 1
ATOM 1921 C C . LYS B 1 2 ? 97.562 32.188 -24.531 1 18.58 2 LYS B C 1
ATOM 1923 O O . LYS B 1 2 ? 96.688 33 -24.734 1 18.58 2 LYS B O 1
ATOM 1928 N N . ARG B 1 3 ? 97.188 31.219 -25.531 1 18.45 3 ARG B N 1
ATOM 1929 C CA . ARG B 1 3 ? 95.812 31.125 -26.031 1 18.45 3 ARG B CA 1
ATOM 1930 C C . ARG B 1 3 ? 94.875 30.781 -24.891 1 18.45 3 ARG B C 1
ATOM 1932 O O . ARG B 1 3 ? 95.062 29.781 -24.203 1 18.45 3 ARG B O 1
ATOM 1939 N N . LYS B 1 4 ? 94.25 31.766 -24.172 1 18.97 4 LYS B N 1
ATOM 1940 C CA . LYS B 1 4 ? 93.562 31.812 -22.906 1 18.97 4 LYS B CA 1
ATOM 1941 C C . LYS B 1 4 ? 92.188 31.062 -23.016 1 18.97 4 LYS B C 1
ATOM 1943 O O . LYS B 1 4 ? 91.312 31.469 -23.75 1 18.97 4 LYS B O 1
ATOM 1948 N N . THR B 1 5 ? 92.125 29.734 -23.375 1 20.47 5 THR B N 1
ATOM 1949 C CA . THR B 1 5 ? 90.812 29.125 -23.812 1 20.47 5 THR B CA 1
ATOM 1950 C C . THR B 1 5 ? 89.812 29.156 -22.672 1 20.47 5 THR B C 1
ATOM 1952 O O . THR B 1 5 ? 90.125 28.766 -21.547 1 20.47 5 THR B O 1
ATOM 1955 N N . PHE B 1 6 ? 88.938 30.188 -22.594 1 20.69 6 PHE B N 1
ATOM 1956 C CA . PHE B 1 6 ? 87.938 30.625 -21.625 1 20.69 6 PHE B CA 1
ATOM 1957 C C . PHE B 1 6 ? 86.812 29.578 -21.469 1 20.69 6 PHE B C 1
ATOM 1959 O O . PHE B 1 6 ? 86.312 29.062 -22.453 1 20.69 6 PHE B O 1
ATOM 1966 N N . HIS B 1 7 ? 86.938 28.547 -20.562 1 19.88 7 HIS B N 1
ATOM 1967 C CA . HIS B 1 7 ? 86.125 27.391 -20.281 1 19.88 7 HIS B CA 1
ATOM 1968 C C . HIS B 1 7 ? 84.75 27.828 -19.719 1 19.88 7 HIS B C 1
ATOM 1970 O O . HIS B 1 7 ? 84.688 28.391 -18.609 1 19.88 7 HIS B O 1
ATOM 1976 N N . ASN B 1 8 ? 83.938 28.625 -20.516 1 18.84 8 ASN B N 1
ATOM 1977 C CA . ASN B 1 8 ? 82.688 29.203 -20.016 1 18.84 8 ASN B CA 1
ATOM 1978 C C . ASN B 1 8 ? 81.75 28.156 -19.469 1 18.84 8 ASN B C 1
ATOM 1980 O O . ASN B 1 8 ? 81.5 27.125 -20.109 1 18.84 8 ASN B O 1
ATOM 1984 N N . ALA B 1 9 ? 81.625 27.922 -18.156 1 20.34 9 ALA B N 1
ATOM 1985 C CA . ALA B 1 9 ? 80.938 27 -17.266 1 20.34 9 ALA B CA 1
ATOM 1986 C C . ALA B 1 9 ? 79.438 27.172 -17.391 1 20.34 9 ALA B C 1
ATOM 1988 O O . ALA B 1 9 ? 78.875 28.234 -17.047 1 20.34 9 ALA B O 1
ATOM 1989 N N . GLY B 1 10 ? 78.812 27 -18.641 1 19.75 10 GLY B N 1
ATOM 1990 C CA . GLY B 1 10 ? 77.438 27.297 -18.844 1 19.75 10 GLY B CA 1
ATOM 1991 C C . GLY B 1 10 ? 76.5 26.562 -17.875 1 19.75 10 GLY B C 1
ATOM 1992 O O . GLY B 1 10 ? 76.625 25.344 -17.719 1 19.75 10 GLY B O 1
ATOM 1993 N N . ILE B 1 11 ? 76.125 27.172 -16.719 1 21.45 11 ILE B N 1
ATOM 1994 C CA . ILE B 1 11 ? 75.312 26.766 -15.602 1 21.45 11 ILE B CA 1
ATOM 1995 C C . ILE B 1 11 ? 73.875 26.359 -16.125 1 21.45 11 ILE B C 1
ATOM 1997 O O . ILE B 1 11 ? 73.25 27.141 -16.797 1 21.45 11 ILE B O 1
ATOM 2001 N N . TYR B 1 12 ? 73.812 25.156 -16.719 1 18.75 12 TYR B N 1
ATOM 2002 C CA . TYR B 1 12 ? 72.5 24.656 -17.266 1 18.75 12 TYR B CA 1
ATOM 2003 C C . TYR B 1 12 ? 71.438 24.609 -16.188 1 18.75 12 TYR B C 1
ATOM 2005 O O . TYR B 1 12 ? 71.625 23.953 -15.156 1 18.75 12 TYR B O 1
ATOM 2013 N N . SER B 1 13 ? 70.938 25.781 -15.773 1 20.27 13 SER B N 1
ATOM 2014 C CA . SER B 1 13 ? 69.875 25.953 -14.781 1 20.27 13 SER B CA 1
ATOM 2015 C C . SER B 1 13 ? 68.625 25.109 -15.133 1 20.27 13 SER B C 1
ATOM 2017 O O . SER B 1 13 ? 68.062 25.25 -16.219 1 20.27 13 SER B O 1
ATOM 2019 N N . HIS B 1 14 ? 68.75 23.844 -14.953 1 20.58 14 HIS B N 1
ATOM 2020 C CA . HIS B 1 14 ? 67.625 22.969 -15.203 1 20.58 14 HIS B CA 1
ATOM 2021 C C . HIS B 1 14 ? 66.375 23.438 -14.438 1 20.58 14 HIS B C 1
ATOM 2023 O O . HIS B 1 14 ? 66.438 23.609 -13.219 1 20.58 14 HIS B O 1
ATOM 2029 N N . LEU B 1 15 ? 65.75 24.453 -14.984 1 21.22 15 LEU B N 1
ATOM 2030 C CA . LEU B 1 15 ? 64.438 24.938 -14.484 1 21.22 15 LEU B CA 1
ATOM 2031 C C . LEU B 1 15 ? 63.5 23.781 -14.297 1 21.22 15 LEU B C 1
ATOM 2033 O O . LEU B 1 15 ? 63.188 23.047 -15.242 1 21.22 15 LEU B O 1
ATOM 2037 N N . THR B 1 16 ? 63.75 23.062 -13.242 1 20.97 16 THR B N 1
ATOM 2038 C CA . THR B 1 16 ? 62.781 22.031 -12.844 1 20.97 16 THR B CA 1
ATOM 2039 C C . THR B 1 16 ? 61.375 22.609 -12.773 1 20.97 16 THR B C 1
ATOM 2041 O O . THR B 1 16 ? 61.094 23.531 -12 1 20.97 16 THR B O 1
ATOM 2044 N N . LYS B 1 17 ? 60.844 22.922 -13.969 1 19.48 17 LYS B N 1
ATOM 2045 C CA . LYS B 1 17 ? 59.438 23.359 -13.938 1 19.48 17 LYS B CA 1
ATOM 2046 C C . LYS B 1 17 ? 58.594 22.422 -13.078 1 19.48 17 LYS B C 1
ATOM 2048 O O . LYS B 1 17 ? 58.5 21.219 -13.359 1 19.48 17 LYS B O 1
ATOM 2053 N N . LYS B 1 18 ? 58.688 22.578 -11.789 1 21.58 18 LYS B N 1
ATOM 2054 C CA . LYS B 1 18 ? 57.688 21.969 -10.914 1 21.58 18 LYS B CA 1
ATOM 2055 C C . LYS B 1 18 ? 56.281 22.203 -11.461 1 21.58 18 LYS B C 1
ATOM 2057 O O . LYS B 1 18 ? 55.844 23.344 -11.609 1 21.58 18 LYS B O 1
ATOM 2062 N N . THR B 1 19 ? 55.938 21.547 -12.555 1 21.5 19 THR B N 1
ATOM 2063 C CA . THR B 1 19 ? 54.562 21.656 -12.938 1 21.5 19 THR B CA 1
ATOM 2064 C C . THR B 1 19 ? 53.625 21.422 -11.734 1 21.5 19 THR B C 1
ATOM 2066 O O . THR B 1 19 ? 53.719 20.375 -11.078 1 21.5 19 THR B O 1
ATOM 2069 N N . THR B 1 20 ? 53.562 22.406 -10.891 1 23.98 20 THR B N 1
ATOM 2070 C CA . THR B 1 20 ? 52.5 22.422 -9.867 1 23.98 20 THR B CA 1
ATOM 2071 C C . THR B 1 20 ? 51.156 22 -10.453 1 23.98 20 THR B C 1
ATOM 2073 O O . THR B 1 20 ? 50.594 22.688 -11.305 1 23.98 20 THR B O 1
ATOM 2076 N N . GLY B 1 21 ? 51.156 20.797 -10.961 1 21.41 21 GLY B N 1
ATOM 2077 C CA . GLY B 1 21 ? 49.844 20.344 -11.336 1 21.41 21 GLY B CA 1
ATOM 2078 C C . GLY B 1 21 ? 48.781 20.688 -10.312 1 21.41 21 GLY B C 1
ATOM 2079 O O . GLY B 1 21 ? 48.875 20.297 -9.148 1 21.41 21 GLY B O 1
ATOM 2080 N N . ILE B 1 22 ? 48.344 21.953 -10.344 1 24.86 22 ILE B N 1
ATOM 2081 C CA . ILE B 1 22 ? 47.156 22.281 -9.57 1 24.86 22 ILE B CA 1
ATOM 2082 C C . ILE B 1 22 ? 46.125 21.188 -9.734 1 24.86 22 ILE B C 1
ATOM 2084 O O . ILE B 1 22 ? 45.688 20.891 -10.859 1 24.86 22 ILE B O 1
ATOM 2088 N N . ALA B 1 23 ? 46.25 20.125 -8.969 1 21.86 23 ALA B N 1
ATOM 2089 C CA . ALA B 1 23 ? 45.094 19.281 -8.781 1 21.86 23 ALA B CA 1
ATOM 2090 C C . ALA B 1 23 ? 43.812 20.109 -8.609 1 21.86 23 ALA B C 1
ATOM 2092 O O . ALA B 1 23 ? 43.688 20.844 -7.629 1 21.86 23 ALA B O 1
ATOM 2093 N N . SER B 1 24 ? 43.406 20.703 -9.656 1 21.41 24 SER B N 1
ATOM 2094 C CA . SER B 1 24 ? 42.062 21.234 -9.547 1 21.41 24 SER B CA 1
ATOM 2095 C C . SER B 1 24 ? 41.156 20.25 -8.812 1 21.41 24 SER B C 1
ATOM 2097 O O . SER B 1 24 ? 41.031 19.094 -9.195 1 21.41 24 SER B O 1
ATOM 2099 N N . SER B 1 25 ? 41.219 20.266 -7.484 1 26.41 25 SER B N 1
ATOM 2100 C CA . SER B 1 25 ? 40.094 19.734 -6.73 1 26.41 25 SER B CA 1
ATOM 2101 C C . SER B 1 25 ? 38.781 19.969 -7.469 1 26.41 25 SER B C 1
ATOM 2103 O O . SER B 1 25 ? 38.406 21.109 -7.766 1 26.41 25 SER B O 1
ATOM 2105 N N . CYS B 1 26 ? 38.594 19.266 -8.508 1 24.33 26 CYS B N 1
ATOM 2106 C CA . CYS B 1 26 ? 37.219 19.266 -8.992 1 24.33 26 CYS B CA 1
ATOM 2107 C C . CYS B 1 26 ? 36.219 19.281 -7.836 1 24.33 26 CYS B C 1
ATOM 2109 O O . CYS B 1 26 ? 35.969 18.25 -7.223 1 24.33 26 CYS B O 1
ATOM 2111 N N . ARG B 1 27 ? 36.375 20.219 -6.938 1 25.89 27 ARG B N 1
ATOM 2112 C CA . ARG B 1 27 ? 35.188 20.562 -6.148 1 25.89 27 ARG B CA 1
ATOM 2113 C C . ARG B 1 27 ? 33.938 20.641 -7.031 1 25.89 27 ARG B C 1
ATOM 2115 O O . ARG B 1 27 ? 33.719 21.672 -7.691 1 25.89 27 ARG B O 1
ATOM 2122 N N . PHE B 1 28 ? 33.688 19.578 -7.73 1 27.17 28 PHE B N 1
ATOM 2123 C CA . PHE B 1 28 ? 32.312 19.719 -8.156 1 27.17 28 PHE B CA 1
ATOM 2124 C C . PHE B 1 28 ? 31.422 20.203 -7.004 1 27.17 28 PHE B C 1
ATOM 2126 O O . PHE B 1 28 ? 31.234 19.5 -6.016 1 27.17 28 PHE B O 1
ATOM 2133 N N . GLY B 1 29 ? 31.547 21.359 -6.586 1 31.12 29 GLY B N 1
ATOM 2134 C CA . GLY B 1 29 ? 30.531 22.031 -5.793 1 31.12 29 GLY B CA 1
ATOM 2135 C C . GLY B 1 29 ? 29.109 21.672 -6.207 1 31.12 29 GLY B C 1
ATOM 2136 O O . GLY B 1 29 ? 28.25 22.547 -6.324 1 31.12 29 GLY B O 1
ATOM 2137 N N . THR B 1 30 ? 2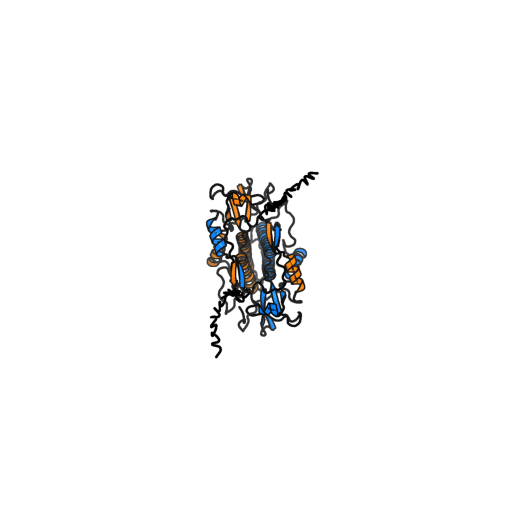8.859 20.734 -7.129 1 31.67 30 THR B N 1
ATOM 2138 C CA . THR B 1 30 ? 27.438 20.547 -7.418 1 31.67 30 THR B CA 1
ATOM 2139 C C . THR B 1 30 ? 26.656 20.359 -6.129 1 31.67 30 THR B C 1
ATOM 2141 O O . THR B 1 30 ? 26.922 19.422 -5.363 1 31.67 30 THR B O 1
ATOM 2144 N N . GLU B 1 31 ? 26.266 21.391 -5.5 1 33.22 31 GLU B N 1
ATOM 2145 C CA . GLU B 1 31 ? 25.156 21.297 -4.559 1 33.22 31 GLU B CA 1
ATOM 2146 C C . GLU B 1 31 ? 24.219 20.156 -4.922 1 33.22 31 GLU B C 1
ATOM 2148 O O . GLU B 1 31 ? 23.531 20.203 -5.945 1 33.22 31 GLU B O 1
ATOM 2153 N N . ILE B 1 32 ? 24.625 18.969 -4.891 1 35.47 32 ILE B N 1
ATOM 2154 C CA . ILE B 1 32 ? 23.656 17.891 -4.984 1 35.47 32 ILE B CA 1
ATOM 2155 C C . ILE B 1 32 ? 22.359 18.281 -4.266 1 35.47 32 ILE B C 1
ATOM 2157 O O . ILE B 1 32 ? 22.359 18.469 -3.045 1 35.47 32 ILE B O 1
ATOM 2161 N N . ASN B 1 33 ? 21.578 19.219 -4.777 1 37.47 33 ASN B N 1
ATOM 2162 C CA . ASN B 1 33 ? 20.203 19.344 -4.316 1 37.47 33 ASN B CA 1
ATOM 2163 C C . ASN B 1 33 ? 19.656 18.016 -3.803 1 37.47 33 ASN B C 1
ATOM 2165 O O . ASN B 1 33 ? 19.609 17.031 -4.547 1 37.47 33 ASN B O 1
ATOM 2169 N N . PHE B 1 34 ? 19.969 17.703 -2.596 1 45.56 34 PHE B N 1
ATOM 2170 C CA . PHE B 1 34 ? 19.344 16.562 -1.954 1 45.56 34 PHE B CA 1
ATOM 2171 C C . PHE B 1 34 ? 17.859 16.5 -2.291 1 45.56 34 PHE B C 1
ATOM 2173 O O . PHE B 1 34 ? 17.141 17.5 -2.146 1 45.56 34 PHE B O 1
ATOM 2180 N N . PRO B 1 35 ? 17.453 15.641 -3.109 1 51.28 35 PRO B N 1
ATOM 2181 C CA . PRO B 1 35 ? 16.016 15.508 -3.377 1 51.28 35 PRO B CA 1
ATOM 2182 C C . PRO B 1 35 ? 15.18 15.5 -2.104 1 51.28 35 PRO B C 1
ATOM 2184 O O . PRO B 1 35 ? 15.688 15.156 -1.03 1 51.28 35 PRO B O 1
ATOM 2187 N N . SER B 1 36 ? 14.086 16.328 -2.047 1 53.78 36 SER B N 1
ATOM 2188 C CA . SER B 1 36 ? 13.094 16.516 -0.992 1 53.78 36 SER B CA 1
ATOM 2189 C C . SER B 1 36 ? 12.859 15.219 -0.213 1 53.78 36 SER B C 1
ATOM 2191 O O . SER B 1 36 ? 12.352 15.25 0.909 1 53.78 36 SER B O 1
ATOM 2193 N N . ALA B 1 37 ? 13.445 14.102 -0.658 1 59.75 37 ALA B N 1
ATOM 2194 C CA . ALA B 1 37 ? 13.102 12.844 0.005 1 59.75 37 ALA B CA 1
ATOM 2195 C C . ALA B 1 37 ? 14.008 12.586 1.201 1 59.75 37 ALA B C 1
ATOM 2197 O O . ALA B 1 37 ? 13.641 11.852 2.121 1 59.75 37 ALA B O 1
ATOM 2198 N N . ASP B 1 38 ? 15.18 13.359 1.325 1 81.5 38 ASP B N 1
ATOM 2199 C CA . ASP B 1 38 ? 16.078 13.109 2.449 1 81.5 38 ASP B CA 1
ATOM 2200 C C . ASP B 1 38 ? 16.391 14.398 3.203 1 81.5 38 ASP B C 1
ATOM 2202 O O . ASP B 1 38 ? 17.531 14.844 3.223 1 81.5 38 ASP B O 1
ATOM 2206 N N . ILE B 1 39 ? 15.422 14.867 3.895 1 93.69 39 ILE B N 1
ATOM 2207 C CA . ILE B 1 39 ? 15.602 16.172 4.527 1 93.69 39 ILE B CA 1
ATOM 2208 C C . ILE B 1 39 ? 16.031 15.984 5.98 1 93.69 39 ILE B C 1
ATOM 2210 O O . ILE B 1 39 ? 16.516 16.922 6.617 1 93.69 39 ILE B O 1
ATOM 2214 N N . PHE B 1 40 ? 15.875 14.797 6.492 1 95 40 PHE B N 1
ATOM 2215 C CA . PHE B 1 40 ? 16.047 14.578 7.922 1 95 40 PHE B CA 1
ATOM 2216 C C . PHE B 1 40 ? 17.516 14.352 8.266 1 95 40 PHE B C 1
ATOM 2218 O O . PHE B 1 40 ? 18.203 13.578 7.594 1 95 40 PHE B O 1
ATOM 2225 N N . ASN B 1 41 ? 17.969 14.883 9.32 1 90 41 ASN B N 1
ATOM 2226 C CA . ASN B 1 41 ? 19.359 14.781 9.758 1 90 41 ASN B CA 1
ATOM 2227 C C . ASN B 1 41 ? 19.625 13.469 10.492 1 90 41 ASN B C 1
ATOM 2229 O O . ASN B 1 41 ? 20.75 12.969 10.508 1 90 41 ASN B O 1
ATOM 2233 N N . ASP B 1 42 ? 18.562 12.906 11.078 1 94.5 42 ASP B N 1
ATOM 2234 C CA . ASP B 1 42 ? 18.844 11.875 12.07 1 94.5 42 ASP B CA 1
ATOM 2235 C C . ASP B 1 42 ? 17.844 10.734 11.992 1 94.5 42 ASP B C 1
ATOM 2237 O O . ASP B 1 42 ? 17.656 9.984 12.953 1 94.5 42 ASP B O 1
ATOM 2241 N N . ILE B 1 43 ? 17.047 10.648 10.977 1 94.44 43 ILE B N 1
ATOM 2242 C CA . ILE B 1 43 ? 16.078 9.555 10.922 1 94.44 43 ILE B CA 1
ATOM 2243 C C . ILE B 1 43 ? 16.812 8.234 10.719 1 94.44 43 ILE B C 1
ATOM 2245 O O . ILE B 1 43 ? 17.688 8.125 9.852 1 94.44 43 ILE B O 1
ATOM 2249 N N . PRO B 1 44 ? 16.5 7.293 11.578 1 95.81 44 PRO B N 1
ATOM 2250 C CA . PRO B 1 44 ? 17.219 6.02 11.508 1 95.81 44 PRO B CA 1
ATOM 2251 C C . PRO B 1 44 ? 16.688 5.109 10.398 1 95.81 44 PRO B C 1
ATOM 2253 O O . PRO B 1 44 ? 15.602 4.535 10.531 1 95.81 44 PRO B O 1
ATOM 2256 N N . ILE B 1 45 ? 17.453 4.988 9.289 1 94.69 45 ILE B N 1
ATOM 2257 C CA . ILE B 1 45 ? 17.094 4.031 8.25 1 94.69 45 ILE B CA 1
ATOM 2258 C C . ILE B 1 45 ? 17.984 2.793 8.359 1 94.69 45 ILE B C 1
ATOM 2260 O O . ILE B 1 45 ? 19.141 2.809 7.93 1 94.69 45 ILE B O 1
ATOM 2264 N N . GLU B 1 46 ? 17.453 1.818 9.039 1 96.38 46 GLU B N 1
ATOM 2265 C CA . GLU B 1 46 ? 18.078 0.506 9.195 1 96.38 46 GLU B CA 1
ATOM 2266 C C . GLU B 1 46 ? 17.266 -0.576 8.492 1 96.38 46 GLU B C 1
ATOM 2268 O O . GLU B 1 46 ? 16.031 -0.491 8.422 1 96.38 46 GLU B O 1
ATOM 2273 N N . TYR B 1 47 ? 17.984 -1.521 7.973 1 95.38 47 TYR B N 1
ATOM 2274 C CA . TYR B 1 47 ? 17.312 -2.588 7.25 1 95.38 47 TYR B CA 1
ATOM 2275 C C . TYR B 1 47 ? 17.312 -3.883 8.055 1 95.38 47 TYR B C 1
ATOM 2277 O O . TYR B 1 47 ? 18.234 -4.125 8.844 1 95.38 47 TYR B O 1
ATOM 2285 N N . GLU B 1 48 ? 16.266 -4.617 7.922 1 96.19 48 GLU B N 1
ATOM 2286 C CA . GLU B 1 48 ? 16.109 -5.934 8.531 1 96.19 48 GLU B CA 1
ATOM 2287 C C . GLU B 1 48 ? 15.336 -6.883 7.625 1 96.19 48 GLU B C 1
ATOM 2289 O O . GLU B 1 48 ? 14.578 -6.441 6.758 1 96.19 48 GLU B O 1
ATOM 2294 N N . TYR B 1 49 ? 15.594 -8.156 7.832 1 92.75 49 TYR B N 1
ATOM 2295 C CA . TYR B 1 49 ? 14.773 -9.156 7.16 1 92.75 49 TYR B CA 1
ATOM 2296 C C . TYR B 1 49 ? 13.547 -9.508 7.996 1 92.75 49 TYR B C 1
ATOM 2298 O O . TYR B 1 49 ? 13.656 -9.734 9.203 1 92.75 49 TYR B O 1
ATOM 2306 N N . LYS B 1 50 ? 12.43 -9.461 7.344 1 94.19 50 LYS B N 1
ATOM 2307 C CA . LYS B 1 50 ? 11.172 -9.773 8.008 1 94.19 50 LYS B CA 1
ATOM 2308 C C . LYS B 1 50 ? 10.305 -10.688 7.137 1 94.19 50 LYS B C 1
ATOM 2310 O O . LYS B 1 50 ? 10.156 -10.453 5.938 1 94.19 50 LYS B O 1
ATOM 2315 N N . ARG B 1 51 ? 9.805 -11.727 7.766 1 92.81 51 ARG B N 1
ATOM 2316 C CA . ARG B 1 51 ? 8.82 -12.578 7.102 1 92.81 51 ARG B CA 1
ATOM 2317 C C . ARG B 1 51 ? 7.402 -12.055 7.336 1 92.81 51 ARG B C 1
ATOM 2319 O O . ARG B 1 51 ? 7.004 -11.82 8.477 1 92.81 51 ARG B O 1
ATOM 2326 N N . PHE B 1 52 ? 6.711 -11.828 6.211 1 93.94 52 PHE B N 1
ATOM 2327 C CA . PHE B 1 52 ? 5.32 -11.414 6.371 1 93.94 52 PHE B CA 1
ATOM 2328 C C . PHE B 1 52 ? 4.504 -12.516 7.035 1 93.94 52 PHE B C 1
ATOM 2330 O O . PHE B 1 52 ? 4.688 -13.703 6.734 1 93.94 52 PHE B O 1
ATOM 2337 N N . LYS B 1 53 ? 3.621 -12.078 7.879 1 91.88 53 LYS B N 1
ATOM 2338 C CA . LYS B 1 53 ? 2.697 -13.016 8.516 1 91.88 53 LYS B CA 1
ATOM 2339 C C . LYS B 1 53 ? 1.497 -13.297 7.613 1 91.88 53 LYS B C 1
ATOM 2341 O O . LYS B 1 53 ? 1.077 -12.43 6.84 1 91.88 53 LYS B O 1
ATOM 2346 N N . ARG B 1 54 ? 1.021 -14.461 7.797 1 86.38 54 ARG B N 1
ATOM 2347 C CA . ARG B 1 54 ? -0.216 -14.797 7.102 1 86.38 54 ARG B CA 1
ATOM 2348 C C . ARG B 1 54 ? -1.329 -13.82 7.461 1 86.38 54 ARG B C 1
ATOM 2350 O O . ARG B 1 54 ? -1.567 -13.547 8.641 1 86.38 54 ARG B O 1
ATOM 2357 N N . ALA B 1 55 ? -1.869 -13.289 6.434 1 86.06 55 ALA B N 1
ATOM 2358 C CA . ALA B 1 55 ? -2.994 -12.367 6.559 1 86.06 55 ALA B CA 1
ATOM 2359 C C . ALA B 1 55 ? -4.23 -12.906 5.852 1 86.06 55 ALA B C 1
ATOM 2361 O O . ALA B 1 55 ? -4.191 -13.188 4.652 1 86.06 55 ALA B O 1
ATOM 2362 N N . GLY B 1 56 ? -5.309 -12.992 6.562 1 78.12 56 GLY B N 1
ATOM 2363 C CA . GLY B 1 56 ? -6.496 -13.57 5.945 1 78.12 56 GLY B CA 1
ATOM 2364 C C . GLY B 1 56 ? -6.305 -15.016 5.523 1 78.12 56 GLY B C 1
ATOM 2365 O O . GLY B 1 56 ? -5.238 -15.594 5.727 1 78.12 56 GLY B O 1
ATOM 2366 N N . PHE B 1 57 ? -7.301 -15.648 5.004 1 77.38 57 PHE B N 1
ATOM 2367 C CA . PHE B 1 57 ? -7.289 -17.016 4.512 1 77.38 57 PHE B CA 1
ATOM 2368 C C . PHE B 1 57 ? -6.77 -17.969 5.582 1 77.38 57 PHE B C 1
ATOM 2370 O O . PHE B 1 57 ? -5.926 -18.828 5.305 1 77.38 57 PHE B O 1
ATOM 2377 N N . HIS B 1 58 ? -7.207 -17.688 6.73 1 75.62 58 HIS B N 1
ATOM 2378 C CA . HIS B 1 58 ? -6.84 -18.562 7.844 1 75.62 58 HIS B CA 1
ATOM 2379 C C . HIS B 1 58 ? -7.523 -19.906 7.73 1 75.62 58 HIS B C 1
ATOM 2381 O O . HIS B 1 58 ? -8.602 -20.016 7.137 1 75.62 58 HIS B O 1
ATOM 2387 N N . ASP B 1 59 ? -6.773 -20.906 8.117 1 73.12 59 ASP B N 1
ATOM 2388 C CA . ASP B 1 59 ? -7.312 -22.266 8.172 1 73.12 59 ASP B CA 1
ATOM 2389 C C . ASP B 1 59 ? -7.047 -22.906 9.531 1 73.12 59 ASP B C 1
ATOM 2391 O O . ASP B 1 59 ? -6.66 -22.219 10.484 1 73.12 59 ASP B O 1
ATOM 2395 N N . SER B 1 60 ? -7.449 -24.109 9.641 1 72.44 60 SER B N 1
ATOM 2396 C CA . SER B 1 60 ? -7.395 -24.781 10.938 1 72.44 60 SER B CA 1
ATOM 2397 C C . SER B 1 60 ? -5.969 -24.828 11.469 1 72.44 60 SER B C 1
ATOM 2399 O O . SER B 1 60 ? -5.758 -24.984 12.68 1 72.44 60 SER B O 1
ATOM 2401 N N . ARG B 1 61 ? -5.062 -24.609 10.625 1 70.5 61 ARG B N 1
ATOM 2402 C CA . ARG B 1 61 ? -3.668 -24.688 11.039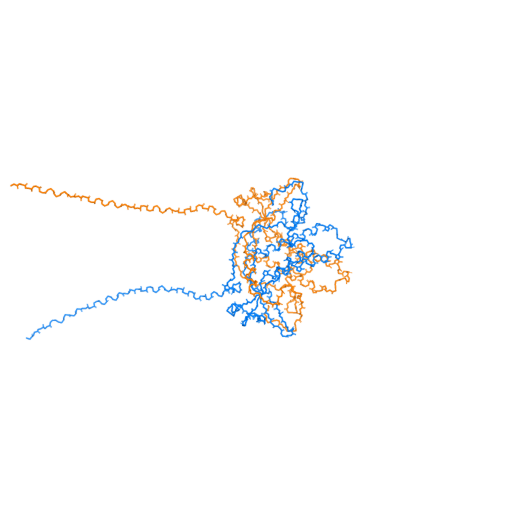 1 70.5 61 ARG B CA 1
ATOM 2403 C C . ARG B 1 61 ? -3.096 -23.297 11.312 1 70.5 61 ARG B C 1
ATOM 2405 O O . ARG B 1 61 ? -2.035 -23.172 11.93 1 70.5 61 ARG B O 1
ATOM 2412 N N . HIS B 1 62 ? -3.715 -22.359 10.781 1 73.38 62 HIS B N 1
ATOM 2413 C CA . HIS B 1 62 ? -3.338 -20.953 10.93 1 73.38 62 HIS B CA 1
ATOM 2414 C C . HIS B 1 62 ? -4.512 -20.125 11.438 1 73.38 62 HIS B C 1
ATOM 2416 O O . HIS B 1 62 ? -5.031 -19.281 10.711 1 73.38 62 HIS B O 1
ATOM 2422 N N . ILE B 1 63 ? -4.812 -20.312 12.641 1 72.12 63 ILE B N 1
ATOM 2423 C CA . ILE B 1 63 ? -6.09 -19.828 13.156 1 72.12 63 ILE B CA 1
ATOM 2424 C C . ILE B 1 63 ? -5.922 -18.422 13.727 1 72.12 63 ILE B C 1
ATOM 2426 O O . ILE B 1 63 ? -6.902 -17.688 13.883 1 72.12 63 ILE B O 1
ATOM 2430 N N . THR B 1 64 ? -4.723 -18.094 13.906 1 80.94 64 THR B N 1
ATOM 2431 C CA . THR B 1 64 ? -4.527 -16.844 14.648 1 80.94 64 THR B CA 1
ATOM 2432 C C . THR B 1 64 ? -4.453 -15.656 13.695 1 80.94 64 THR B C 1
ATOM 2434 O O . THR B 1 64 ? -3.605 -15.617 12.805 1 80.94 64 THR B O 1
ATOM 2437 N N . ASN B 1 65 ? -5.348 -14.727 13.922 1 87.44 65 ASN B N 1
ATOM 2438 C CA . ASN B 1 65 ? -5.285 -13.445 13.227 1 87.44 65 ASN B CA 1
ATOM 2439 C C . ASN B 1 65 ? -4.141 -12.578 13.742 1 87.44 65 ASN B C 1
ATOM 2441 O O . ASN B 1 65 ? -3.74 -12.695 14.898 1 87.44 65 ASN B O 1
ATOM 2445 N N . THR B 1 66 ? -3.596 -11.766 12.852 1 93.81 66 THR B N 1
ATOM 2446 C CA . THR B 1 66 ? -2.787 -10.672 13.383 1 93.81 66 THR B CA 1
ATOM 2447 C C . THR B 1 66 ? -3.641 -9.727 14.219 1 93.81 66 THR B C 1
ATOM 2449 O O . THR B 1 66 ? -4.871 -9.789 14.18 1 93.81 66 THR B O 1
ATOM 2452 N N . ILE B 1 67 ? -3.055 -8.82 14.953 1 96.25 67 ILE B N 1
ATOM 2453 C CA . ILE B 1 67 ? -3.795 -7.914 15.82 1 96.25 67 ILE B CA 1
ATOM 2454 C C . ILE B 1 67 ? -4.516 -6.863 14.984 1 96.25 67 ILE B C 1
ATOM 2456 O O . ILE B 1 67 ? -5.344 -6.109 15.5 1 96.25 67 ILE B O 1
ATOM 2460 N N . TYR B 1 68 ? -4.371 -6.859 13.711 1 97.62 68 TYR B N 1
ATOM 2461 C CA . TYR B 1 68 ? -4.949 -5.844 12.836 1 97.62 68 TYR B CA 1
ATOM 2462 C C . TYR B 1 68 ? -6.137 -6.398 12.062 1 97.62 68 TYR B C 1
ATOM 2464 O O . TYR B 1 68 ? -6.906 -5.641 11.461 1 97.62 68 TYR B O 1
ATOM 2472 N N . GLU B 1 69 ? -6.348 -7.684 12.047 1 96.38 69 GLU B N 1
ATOM 2473 C CA . GLU B 1 69 ? -7.301 -8.336 11.148 1 96.38 69 GLU B CA 1
ATOM 2474 C C . GLU B 1 69 ? -8.688 -8.406 11.781 1 96.38 69 GLU B C 1
ATOM 2476 O O . GLU B 1 69 ? -8.828 -8.352 13.008 1 96.38 69 GLU B O 1
ATOM 2481 N N . GLY B 1 70 ? -9.68 -8.555 10.859 1 92.94 70 GLY B N 1
ATOM 2482 C CA . GLY B 1 70 ? -11.031 -8.852 11.289 1 92.94 70 GLY B CA 1
ATOM 2483 C C . GLY B 1 70 ? -11.93 -7.629 11.32 1 92.94 70 GLY B C 1
ATOM 2484 O O . GLY B 1 70 ? -11.469 -6.504 11.117 1 92.94 70 GLY B O 1
ATOM 2485 N N . ARG B 1 71 ? -13.141 -7.914 11.57 1 92.56 71 ARG B N 1
ATOM 2486 C CA . ARG B 1 71 ? -14.102 -6.84 11.789 1 92.56 71 ARG B CA 1
ATOM 2487 C C . ARG B 1 71 ? -13.633 -5.902 12.891 1 92.56 71 ARG B C 1
ATOM 2489 O O . ARG B 1 71 ? -13.102 -6.348 13.914 1 92.56 71 ARG B O 1
ATOM 2496 N N . PRO B 1 72 ? -13.977 -4.645 12.688 1 95.81 72 PRO B N 1
ATOM 2497 C CA . PRO B 1 72 ? -13.531 -3.686 13.703 1 95.81 72 PRO B CA 1
ATOM 2498 C C . PRO B 1 72 ? -14.016 -4.035 15.102 1 95.81 72 PRO B C 1
ATOM 2500 O O . PRO B 1 72 ? -15.195 -4.352 15.289 1 95.81 72 PRO B O 1
ATOM 2503 N N . ASP B 1 73 ? -13.172 -4.043 16.031 1 95.88 73 ASP B N 1
ATOM 2504 C CA . ASP B 1 73 ? -13.43 -4.203 17.453 1 95.88 73 ASP B CA 1
ATOM 2505 C C . ASP B 1 73 ? -12.445 -3.389 18.297 1 95.88 73 ASP B C 1
ATOM 2507 O O . ASP B 1 73 ? -11.617 -2.658 17.75 1 95.88 73 ASP B O 1
ATOM 2511 N N . GLU B 1 74 ? -12.578 -3.48 19.547 1 96.56 74 GLU B N 1
ATOM 2512 C CA . GLU B 1 74 ? -11.758 -2.662 20.438 1 96.56 74 GLU B CA 1
ATOM 2513 C C . GLU B 1 74 ? -10.273 -2.971 20.25 1 96.56 74 GLU B C 1
ATOM 2515 O O . GLU B 1 74 ? -9.438 -2.064 20.281 1 96.56 74 GLU B O 1
ATOM 2520 N N . HIS B 1 75 ? -9.93 -4.211 19.984 1 96.44 75 HIS B N 1
ATOM 2521 C CA . HIS B 1 75 ? -8.531 -4.637 19.953 1 96.44 75 HIS B CA 1
ATOM 2522 C C . HIS B 1 75 ? -7.871 -4.223 18.641 1 96.44 75 HIS B C 1
ATOM 2524 O O . HIS B 1 75 ? -6.816 -3.59 18.641 1 96.44 75 HIS B O 1
ATOM 2530 N N . ASN B 1 76 ? -8.43 -4.59 17.5 1 96.88 76 ASN B N 1
ATOM 2531 C CA . ASN B 1 76 ? -7.781 -4.234 16.25 1 96.88 76 ASN B CA 1
ATOM 2532 C C . ASN B 1 76 ? -7.895 -2.742 15.961 1 96.88 76 ASN B C 1
ATOM 2534 O O . ASN B 1 76 ? -7.02 -2.158 15.32 1 96.88 76 ASN B O 1
ATOM 2538 N N . ASP B 1 77 ? -8.93 -2.082 16.531 1 96.31 77 ASP B N 1
ATOM 2539 C CA . ASP B 1 77 ? -9 -0.629 16.422 1 96.31 77 ASP B CA 1
ATOM 2540 C C . ASP B 1 77 ? -7.867 0.038 17.203 1 96.31 77 ASP B C 1
ATOM 2542 O O . ASP B 1 77 ? -7.285 1.022 16.734 1 96.31 77 ASP B O 1
ATOM 2546 N N . ALA B 1 78 ? -7.629 -0.496 18.359 1 96.62 78 ALA B N 1
ATOM 2547 C CA . ALA B 1 78 ? -6.523 0.046 19.141 1 96.62 78 ALA B CA 1
ATOM 2548 C C . ALA B 1 78 ? -5.195 -0.122 18.406 1 96.62 78 ALA B C 1
ATOM 2550 O O . ALA B 1 78 ? -4.336 0.764 18.453 1 96.62 78 ALA B O 1
ATOM 2551 N N . ALA B 1 79 ? -5.012 -1.272 17.734 1 97.25 79 ALA B N 1
ATOM 2552 C CA . ALA B 1 79 ? -3.791 -1.521 16.969 1 97.25 79 ALA B CA 1
ATOM 2553 C C . ALA B 1 79 ? -3.648 -0.523 15.828 1 97.25 79 ALA B C 1
ATOM 2555 O O . ALA B 1 79 ? -2.574 0.049 15.625 1 97.25 79 ALA B O 1
ATOM 2556 N N . TRP B 1 80 ? -4.707 -0.296 15.117 1 96.69 80 TRP B N 1
ATOM 2557 C CA . TRP B 1 80 ? -4.695 0.664 14.023 1 96.69 80 TRP B CA 1
ATOM 2558 C C . TRP B 1 80 ? -4.5 2.084 14.539 1 96.69 80 TRP B C 1
ATOM 2560 O O . TRP B 1 80 ? -3.771 2.879 13.938 1 96.69 80 TRP B O 1
ATOM 2570 N N . ASP B 1 81 ? -5.137 2.389 15.656 1 93.25 81 ASP B N 1
ATOM 2571 C CA . ASP B 1 81 ? -4.992 3.713 16.266 1 93.25 81 ASP B CA 1
ATOM 2572 C C . ASP B 1 81 ? -3.545 3.975 16.672 1 93.25 81 ASP B C 1
ATOM 2574 O O . ASP B 1 81 ? -3.057 5.102 16.562 1 93.25 81 ASP B O 1
ATOM 2578 N N . ARG B 1 82 ? -2.943 3.006 17.109 1 93.19 82 ARG B N 1
ATOM 2579 C CA . ARG B 1 82 ? -1.538 3.158 17.469 1 93.19 82 ARG B CA 1
ATOM 2580 C C . ARG B 1 82 ? -0.692 3.523 16.25 1 93.19 82 ARG B C 1
ATOM 2582 O O . ARG B 1 82 ? 0.202 4.367 16.344 1 93.19 82 ARG B O 1
ATOM 2589 N N . LEU B 1 83 ? -0.909 2.885 15.141 1 94.56 83 LEU B N 1
ATOM 2590 C CA . LEU B 1 83 ? -0.165 3.188 13.922 1 94.56 83 LEU B CA 1
ATOM 2591 C C . LEU B 1 83 ? -0.328 4.652 13.539 1 94.56 83 LEU B C 1
ATOM 2593 O O . LEU B 1 83 ? 0.596 5.262 12.992 1 94.56 83 LEU B O 1
ATOM 2597 N N . LEU B 1 84 ? -1.479 5.223 13.898 1 92.44 84 LEU B N 1
ATOM 2598 C CA . LEU B 1 84 ? -1.821 6.566 13.445 1 92.44 84 LEU B CA 1
ATOM 2599 C C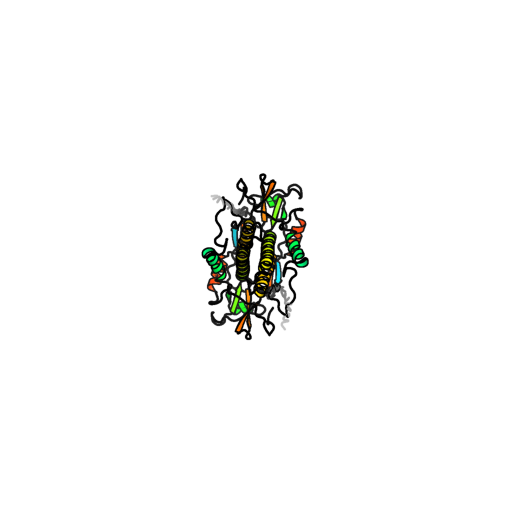 . LEU B 1 84 ? -1.521 7.598 14.531 1 92.44 84 LEU B C 1
ATOM 2601 O O . LEU B 1 84 ? -1.741 8.797 14.328 1 92.44 84 LEU B O 1
ATOM 2605 N N . GLY B 1 85 ? -1.066 7.105 15.672 1 87.19 85 GLY B N 1
ATOM 2606 C CA . GLY B 1 85 ? -0.819 7.984 16.812 1 87.19 85 GLY B CA 1
ATOM 2607 C C . GLY B 1 85 ? 0.395 8.875 16.609 1 87.19 85 GLY B C 1
ATOM 2608 O O . GLY B 1 85 ? 0.625 9.797 17.391 1 87.19 85 GLY B O 1
ATOM 2609 N N . VAL B 1 86 ? 1.085 8.5 15.57 1 89.75 86 VAL B N 1
ATOM 2610 C CA . VAL B 1 86 ? 2.256 9.297 15.211 1 89.75 86 VAL B CA 1
ATOM 2611 C C . VAL B 1 86 ? 2.221 9.633 13.727 1 89.75 86 VAL B C 1
ATOM 2613 O O . VAL B 1 86 ? 1.221 9.375 13.047 1 89.75 86 VAL B O 1
ATOM 2616 N N . GLY B 1 87 ? 3.18 10.453 13.25 1 91.81 87 GLY B N 1
ATOM 2617 C CA . GLY B 1 87 ? 3.281 10.641 11.812 1 91.81 87 GLY B CA 1
ATOM 2618 C C . GLY B 1 87 ? 3.492 12.086 11.406 1 91.81 87 GLY B C 1
ATOM 2619 O O . GLY B 1 87 ? 4.109 12.367 10.383 1 91.81 87 GLY B O 1
ATOM 2620 N N . VAL B 1 88 ? 2.822 12.938 12.18 1 94.12 88 VAL B N 1
ATOM 2621 C CA . VAL B 1 88 ? 3.17 14.344 11.984 1 94.12 88 VAL B CA 1
ATOM 2622 C C . VAL B 1 88 ? 4.312 14.727 12.922 1 94.12 88 VAL B C 1
ATOM 2624 O O . VAL B 1 88 ? 4.195 14.594 14.141 1 94.12 88 VAL B O 1
ATOM 2627 N N . VAL B 1 89 ? 5.391 15.227 12.352 1 95.44 89 VAL B N 1
ATOM 2628 C CA . VAL B 1 89 ? 6.586 15.43 13.164 1 95.44 89 VAL B CA 1
ATOM 2629 C C . VAL B 1 89 ? 7.078 16.875 13.008 1 95.44 89 VAL B C 1
ATOM 2631 O O . VAL B 1 89 ? 6.879 17.484 11.961 1 95.44 89 VAL B O 1
ATOM 2634 N N . ASN B 1 90 ? 7.723 17.328 14.055 1 95.88 90 ASN B N 1
ATOM 2635 C CA . ASN B 1 90 ? 8.445 18.594 14 1 95.88 90 ASN B CA 1
ATOM 2636 C C . ASN B 1 90 ? 9.742 18.453 13.211 1 95.88 90 ASN B C 1
ATOM 2638 O O . ASN B 1 90 ? 10.453 17.453 13.336 1 95.88 90 ASN B O 1
ATOM 2642 N N . ILE B 1 91 ? 10.039 19.484 12.422 1 96.44 91 ILE B N 1
ATOM 2643 C CA . ILE B 1 91 ? 11.344 19.531 11.766 1 96.44 91 ILE B CA 1
ATOM 2644 C C . ILE B 1 91 ? 12.023 20.859 12.07 1 96.44 91 ILE B C 1
ATOM 2646 O O . ILE B 1 91 ? 11.352 21.859 12.352 1 96.44 91 ILE B O 1
ATOM 2650 N N . LEU B 1 92 ? 13.32 20.812 12.031 1 94.44 92 LEU B N 1
ATOM 2651 C CA . LEU B 1 92 ? 14.117 22 12.297 1 94.44 92 LEU B CA 1
ATOM 2652 C C . LEU B 1 92 ? 14.133 22.938 11.094 1 94.44 92 LEU B C 1
ATOM 2654 O O . LEU B 1 92 ? 13.805 22.516 9.977 1 94.44 92 LEU B O 1
ATOM 2658 N N . GLY B 1 93 ? 14.523 24.125 11.391 1 95 93 GLY B N 1
ATOM 2659 C CA . GLY B 1 93 ? 14.656 25.109 10.328 1 95 93 GLY B CA 1
ATOM 2660 C C . GLY B 1 93 ? 15.555 24.641 9.195 1 95 93 GLY B C 1
ATOM 2661 O O . GLY B 1 93 ? 15.242 24.844 8.023 1 95 93 GLY B O 1
ATOM 2662 N N . GLU B 1 94 ? 16.625 24.016 9.508 1 94.62 94 GLU B N 1
ATOM 2663 C CA . GLU B 1 94 ? 17.562 23.516 8.5 1 94.62 94 GLU B CA 1
ATOM 2664 C C . GLU B 1 94 ? 16.938 22.438 7.637 1 94.62 94 GLU B C 1
ATOM 2666 O O . GLU B 1 94 ? 17.172 22.375 6.43 1 94.62 94 GLU B O 1
ATOM 2671 N N . GLU B 1 95 ? 16.172 21.625 8.266 1 96.06 95 GLU B N 1
ATOM 2672 C CA . GLU B 1 95 ? 15.469 20.578 7.52 1 96.06 95 GLU B CA 1
ATOM 2673 C C . GLU B 1 95 ? 14.398 21.188 6.617 1 96.06 95 GLU B C 1
ATOM 2675 O O . GLU B 1 95 ? 14.266 20.797 5.457 1 96.06 95 GLU B O 1
ATOM 2680 N N . ASN B 1 96 ? 13.703 22.109 7.16 1 96.12 96 ASN B N 1
ATOM 2681 C CA . ASN B 1 96 ? 12.68 22.797 6.375 1 96.12 96 ASN B CA 1
ATOM 2682 C C . ASN B 1 96 ? 13.281 23.484 5.152 1 96.12 96 ASN B C 1
ATOM 2684 O O . ASN B 1 96 ? 12.664 23.516 4.086 1 96.12 96 ASN B O 1
ATOM 2688 N N . ALA B 1 97 ? 14.477 24.016 5.266 1 95.06 97 ALA B N 1
ATOM 2689 C CA . ALA B 1 97 ? 15.148 24.734 4.188 1 95.06 97 ALA B CA 1
ATOM 2690 C C . ALA B 1 97 ? 15.484 23.797 3.029 1 95.06 97 ALA B C 1
ATOM 2692 O O . ALA B 1 97 ? 15.75 24.25 1.913 1 95.06 97 ALA B O 1
ATOM 2693 N N . ARG B 1 98 ? 15.438 22.484 3.301 1 93.56 98 ARG B N 1
ATOM 2694 C CA . ARG B 1 98 ? 15.742 21.5 2.262 1 93.56 98 ARG B CA 1
ATOM 2695 C C . ARG B 1 98 ? 14.492 21.125 1.473 1 93.56 98 ARG B C 1
ATOM 2697 O O . ARG B 1 98 ? 14.578 20.438 0.455 1 93.56 98 ARG B O 1
ATOM 2704 N N . LEU B 1 99 ? 13.414 21.578 1.97 1 93 99 LEU B N 1
ATOM 2705 C CA . LEU B 1 99 ? 12.18 21.359 1.229 1 93 99 LEU B CA 1
ATOM 2706 C C . LEU B 1 99 ? 12.008 22.406 0.134 1 93 99 LEU B C 1
ATOM 2708 O O . LEU B 1 99 ? 12.32 23.594 0.343 1 93 99 LEU B O 1
ATOM 2712 N N . THR B 1 100 ? 11.523 21.969 -1.045 1 86.44 100 THR B N 1
ATOM 2713 C CA . THR B 1 100 ? 11.383 22.844 -2.193 1 86.44 100 THR B CA 1
ATOM 2714 C C . THR B 1 100 ? 10.547 24.078 -1.833 1 86.44 100 THR B C 1
ATOM 2716 O O . THR B 1 100 ? 10.93 25.203 -2.125 1 86.44 100 THR B O 1
ATOM 2719 N N . ASN B 1 101 ? 9.406 24 -1.129 1 88.06 101 ASN B N 1
ATOM 2720 C CA . ASN B 1 101 ? 8.508 25.094 -0.803 1 88.06 101 ASN B CA 1
ATOM 2721 C C . ASN B 1 101 ? 8.336 25.25 0.706 1 88.06 101 ASN B C 1
ATOM 2723 O O . ASN B 1 101 ? 7.469 26 1.163 1 88.06 101 ASN B O 1
ATOM 2727 N N . GLY B 1 102 ? 9.141 24.547 1.392 1 92.25 102 GLY B N 1
ATOM 2728 C CA . GLY B 1 102 ? 8.984 24.562 2.836 1 92.25 102 GLY B CA 1
ATOM 2729 C C . GLY B 1 102 ? 7.664 23.969 3.295 1 92.25 102 GLY B C 1
ATOM 2730 O O . GLY B 1 102 ? 6.945 23.359 2.506 1 92.25 102 GLY B O 1
ATOM 2731 N N . SER B 1 103 ? 7.406 24.062 4.68 1 94.94 103 SER B N 1
ATOM 2732 C CA . SER B 1 103 ? 6.172 23.594 5.293 1 94.94 103 SER B CA 1
ATOM 2733 C C . SER B 1 103 ? 5.664 24.562 6.348 1 94.94 103 SER B C 1
ATOM 2735 O O . SER B 1 103 ? 6.289 25.594 6.59 1 94.94 103 SER B O 1
ATOM 2737 N N . ALA B 1 104 ? 4.504 24.281 6.805 1 93.44 104 ALA B N 1
ATOM 2738 C CA . ALA B 1 104 ? 3.883 25.156 7.801 1 93.44 104 ALA B CA 1
ATOM 2739 C C . ALA B 1 104 ? 4.641 25.109 9.125 1 93.44 104 ALA B C 1
ATOM 2741 O O . ALA B 1 104 ? 5.172 24.062 9.5 1 93.44 104 ALA B O 1
ATOM 2742 N N . ARG B 1 105 ? 4.574 26.188 9.836 1 94.06 105 ARG B N 1
ATOM 2743 C CA . ARG B 1 105 ? 5.129 26.234 11.188 1 94.06 105 ARG B CA 1
ATOM 2744 C C . ARG B 1 105 ? 4.25 25.469 12.172 1 94.06 105 ARG B C 1
ATOM 2746 O O . ARG B 1 105 ? 3.035 25.375 11.984 1 94.06 105 ARG B O 1
ATOM 2753 N N . THR B 1 106 ? 4.965 24.906 13.125 1 90.94 106 THR B N 1
ATOM 2754 C CA . THR B 1 106 ? 4.203 24.219 14.164 1 90.94 106 THR B CA 1
ATOM 2755 C C . THR B 1 106 ? 3.793 25.188 15.266 1 90.94 106 THR B C 1
ATOM 2757 O O . THR B 1 106 ? 4.551 26.109 15.609 1 90.94 106 THR B O 1
ATOM 2760 N N . THR B 1 107 ? 2.553 25.078 15.773 1 79 107 THR B N 1
ATOM 2761 C CA . THR B 1 107 ? 2.105 25.969 16.844 1 79 107 THR B CA 1
ATOM 2762 C C . THR B 1 107 ? 2.279 25.312 18.203 1 79 107 THR B C 1
ATOM 2764 O O . THR B 1 107 ? 2.328 25.984 19.234 1 79 107 THR B O 1
ATOM 2767 N N . ASN B 1 108 ? 2.379 24.016 18.25 1 79.75 108 ASN B N 1
ATOM 2768 C CA . ASN B 1 108 ? 2.457 23.312 19.531 1 79.75 108 ASN B CA 1
ATOM 2769 C C . ASN B 1 108 ? 3.764 22.531 19.656 1 79.75 108 ASN B C 1
ATOM 2771 O O . ASN B 1 108 ? 3.801 21.469 20.266 1 79.75 108 ASN B O 1
ATOM 2775 N N . GLY B 1 109 ? 4.762 22.969 18.922 1 80.75 109 GLY B N 1
ATOM 2776 C CA . GLY B 1 109 ? 6.082 22.375 19 1 80.75 109 GLY B CA 1
ATOM 2777 C C . GLY B 1 109 ? 7.16 23.344 19.438 1 80.75 109 GLY B C 1
ATOM 2778 O O . GLY B 1 109 ? 6.859 24.422 19.953 1 80.75 109 GLY B O 1
ATOM 2779 N N . PRO B 1 110 ? 8.398 22.844 19.406 1 86.69 110 PRO B N 1
ATOM 2780 C CA . PRO B 1 110 ? 9.5 23.75 19.734 1 86.69 110 PRO B CA 1
ATOM 2781 C C . PRO B 1 110 ? 9.469 25.031 18.922 1 86.69 110 PRO B C 1
ATOM 2783 O O . PRO B 1 110 ? 9.047 25.031 17.766 1 86.69 110 PRO B O 1
ATOM 2786 N N . PRO B 1 111 ? 9.812 26.125 19.609 1 88.06 111 PRO B N 1
ATOM 2787 C CA . PRO B 1 111 ? 9.836 27.391 18.875 1 88.06 111 PRO B CA 1
ATOM 2788 C C . PRO B 1 111 ? 10.648 27.312 17.594 1 88.06 111 PRO B C 1
ATOM 2790 O O . PRO B 1 111 ? 11.742 26.734 17.578 1 88.06 111 PRO B O 1
ATOM 2793 N N . GLY B 1 112 ? 10.062 27.781 16.516 1 89.88 112 GLY B N 1
ATOM 2794 C CA . GLY B 1 112 ? 10.773 27.859 15.242 1 89.88 112 GLY B CA 1
ATOM 2795 C C . GLY B 1 112 ? 10.68 26.578 14.43 1 89.88 112 GLY B C 1
ATOM 2796 O O . GLY B 1 112 ? 11.289 26.469 13.367 1 89.88 112 GLY B O 1
ATOM 2797 N N . SER B 1 113 ? 9.93 25.672 14.938 1 94 113 SER B N 1
ATOM 2798 C CA . SER B 1 113 ? 9.836 24.406 14.242 1 94 113 SER B CA 1
ATOM 2799 C C . SER B 1 113 ? 8.742 24.422 13.18 1 94 113 SER B C 1
ATOM 2801 O O . SER B 1 113 ? 7.879 25.297 13.195 1 94 113 SER B O 1
ATOM 2803 N N . TYR B 1 114 ? 8.891 23.562 12.234 1 96.25 114 TYR B N 1
ATOM 2804 C CA . TYR B 1 114 ? 7.93 23.281 11.172 1 96.25 114 TYR B CA 1
ATOM 2805 C C . TYR B 1 114 ? 7.387 21.859 11.297 1 96.25 114 TYR B C 1
ATOM 2807 O O . TYR B 1 114 ? 7.848 21.078 12.133 1 96.25 114 TYR B O 1
ATOM 2815 N N . MET B 1 115 ? 6.375 21.594 10.477 1 95.38 115 MET B N 1
ATOM 2816 C CA . MET B 1 115 ? 5.809 20.266 10.602 1 95.38 115 MET B CA 1
ATOM 2817 C C . MET B 1 115 ? 5.648 19.594 9.242 1 95.38 115 MET B C 1
ATOM 2819 O O . MET B 1 115 ? 5.336 20.266 8.25 1 95.38 115 MET B O 1
ATOM 2823 N N . VAL B 1 116 ? 5.883 18.328 9.195 1 95.56 116 VAL B N 1
ATOM 2824 C CA . VAL B 1 116 ? 5.602 17.5 8.031 1 95.56 116 VAL B CA 1
ATOM 2825 C C . VAL B 1 116 ? 4.969 16.172 8.484 1 95.56 116 VAL B C 1
ATOM 2827 O O . VAL B 1 116 ? 5.062 15.812 9.656 1 95.56 116 VAL B O 1
ATOM 2830 N N . GLU B 1 117 ? 4.262 15.562 7.582 1 95.38 117 GLU B N 1
ATOM 2831 C CA . GLU B 1 117 ? 3.783 14.195 7.793 1 95.38 117 GLU B CA 1
ATOM 2832 C C . GLU B 1 117 ? 4.625 13.195 7.012 1 95.38 117 GLU B C 1
ATOM 2834 O O . GLU B 1 117 ? 4.961 13.43 5.852 1 95.38 117 GLU B O 1
ATOM 2839 N N . LEU B 1 118 ? 4.98 12.117 7.695 1 96.56 118 LEU B N 1
ATOM 2840 C CA . LEU B 1 118 ? 5.707 11.07 6.977 1 96.56 118 LEU B CA 1
ATOM 2841 C C . LEU B 1 118 ? 4.754 10.234 6.125 1 96.56 118 LEU B C 1
ATOM 2843 O O . LEU B 1 118 ? 3.691 9.828 6.598 1 96.56 118 LEU B O 1
ATOM 2847 N N . GLU B 1 119 ? 5.188 9.914 4.945 1 96.94 119 GLU B N 1
ATOM 2848 C CA . GLU B 1 119 ? 4.391 9.219 3.938 1 96.94 119 GLU B CA 1
ATOM 2849 C C . GLU B 1 119 ? 3.855 7.898 4.473 1 96.94 119 GLU B C 1
ATOM 2851 O O . GLU B 1 119 ? 2.719 7.52 4.184 1 96.94 119 GLU B O 1
ATOM 2856 N N . MET B 1 120 ? 4.617 7.152 5.195 1 97.06 120 MET B N 1
ATOM 2857 C CA . MET B 1 120 ? 4.188 5.852 5.707 1 97.06 120 MET B CA 1
ATOM 2858 C C . MET B 1 120 ? 2.908 5.988 6.527 1 97.06 120 MET B C 1
ATOM 2860 O O . MET B 1 120 ? 1.984 5.184 6.383 1 97.06 120 MET B O 1
ATOM 2864 N N . PHE B 1 121 ? 2.832 6.984 7.266 1 96.62 121 PHE B N 1
ATOM 2865 C CA . PHE B 1 121 ? 1.695 7.141 8.164 1 96.62 121 PHE B CA 1
ATOM 2866 C C . PHE B 1 121 ? 0.465 7.625 7.406 1 96.62 121 PHE B C 1
ATOM 2868 O O . PHE B 1 121 ? -0.663 7.266 7.75 1 96.62 121 PHE B O 1
ATOM 2875 N N . HIS B 1 122 ? 0.68 8.453 6.438 1 96.06 122 HIS B N 1
ATOM 2876 C CA . HIS B 1 122 ? -0.443 8.789 5.57 1 96.06 122 HIS B CA 1
ATOM 2877 C C . HIS B 1 122 ? -0.99 7.551 4.867 1 96.06 122 HIS B C 1
ATOM 2879 O O . HIS B 1 122 ? -2.205 7.395 4.727 1 96.06 122 HIS B O 1
ATOM 2885 N N . GLN B 1 123 ? -0.113 6.719 4.406 1 97.5 123 GLN B N 1
ATOM 2886 C CA . GLN B 1 123 ? -0.534 5.469 3.777 1 97.5 123 GLN B CA 1
ATOM 2887 C C . GLN B 1 123 ? -1.334 4.609 4.75 1 97.5 123 GLN B C 1
ATOM 2889 O O . GLN B 1 123 ? -2.338 4 4.367 1 97.5 123 GLN B O 1
ATOM 2894 N N . PHE B 1 124 ? -0.915 4.566 6.039 1 97.5 124 PHE B N 1
ATOM 2895 C CA . PHE B 1 124 ? -1.694 3.871 7.055 1 97.5 124 PHE B CA 1
ATOM 2896 C C . PHE B 1 124 ? -3.08 4.488 7.191 1 97.5 124 PHE B C 1
ATOM 2898 O O . PHE B 1 124 ? -4.078 3.773 7.312 1 97.5 124 PHE B O 1
ATOM 2905 N N . HIS B 1 125 ? -3.098 5.754 7.211 1 95.81 125 HIS B N 1
ATOM 2906 C CA . HIS B 1 125 ? -4.371 6.457 7.301 1 95.81 125 HIS B CA 1
ATOM 2907 C C . HIS B 1 125 ? -5.305 6.059 6.164 1 95.81 125 HIS B C 1
ATOM 2909 O O . HIS B 1 125 ? -6.473 5.742 6.398 1 95.81 125 HIS B O 1
ATOM 2915 N N . CYS B 1 126 ? -4.75 6.094 4.961 1 96.56 126 CYS B N 1
ATOM 2916 C CA . CYS B 1 126 ? -5.539 5.715 3.797 1 96.56 126 CYS B CA 1
ATOM 2917 C C . CYS B 1 126 ? -6.055 4.285 3.93 1 96.56 126 CYS B C 1
ATOM 2919 O O . CYS B 1 126 ? -7.227 4.016 3.672 1 96.56 126 CYS B O 1
ATOM 2921 N N . LEU B 1 127 ? -5.203 3.4 4.316 1 98 127 LEU B N 1
ATOM 2922 C CA . LEU B 1 127 ? -5.574 1.992 4.395 1 98 127 LEU B CA 1
ATOM 2923 C C . LEU B 1 127 ? -6.613 1.763 5.484 1 98 127 LEU B C 1
ATOM 2925 O O . LEU B 1 127 ? -7.559 0.99 5.297 1 98 127 LEU B O 1
ATOM 2929 N N . LYS B 1 128 ? -6.441 2.398 6.621 1 96.81 128 LYS B N 1
ATOM 2930 C CA . LYS B 1 128 ? -7.445 2.275 7.672 1 96.81 128 LYS B CA 1
ATOM 2931 C C . LYS B 1 128 ? -8.797 2.811 7.211 1 96.81 128 LYS B C 1
ATOM 2933 O O . LYS B 1 128 ? -9.836 2.238 7.535 1 96.81 128 LYS B O 1
ATOM 2938 N N . TRP B 1 129 ? -8.773 3.973 6.562 1 94.75 129 TRP B N 1
ATOM 2939 C CA . TRP B 1 129 ? -10.008 4.527 6.02 1 94.75 129 TRP B CA 1
ATOM 2940 C C . TRP B 1 129 ? -10.727 3.508 5.137 1 94.75 129 TRP B C 1
ATOM 2942 O O . TRP B 1 129 ? -11.914 3.252 5.312 1 94.75 129 TRP B O 1
ATOM 2952 N N . ILE B 1 130 ? -10.008 2.885 4.234 1 96.12 130 ILE B N 1
ATOM 2953 C CA . ILE B 1 130 ? -10.57 1.893 3.324 1 96.12 130 ILE B CA 1
ATOM 2954 C C . ILE B 1 130 ? -11.125 0.714 4.125 1 96.12 130 ILE B C 1
ATOM 2956 O O . ILE B 1 130 ? -12.219 0.224 3.842 1 96.12 130 ILE B O 1
ATOM 2960 N N . ARG B 1 131 ? -10.328 0.245 5.094 1 96.62 131 ARG B N 1
ATOM 2961 C CA . ARG B 1 131 ? -10.781 -0.82 5.98 1 96.62 131 ARG B CA 1
ATOM 2962 C C . ARG B 1 131 ? -12.125 -0.475 6.605 1 96.62 131 ARG B C 1
ATOM 2964 O O . ARG B 1 131 ? -13.07 -1.271 6.547 1 96.62 131 ARG B O 1
ATOM 2971 N N . ASP B 1 132 ? -12.227 0.667 7.195 1 94.44 132 ASP B N 1
ATOM 2972 C CA . ASP B 1 132 ? -13.43 1.073 7.914 1 94.44 132 ASP B CA 1
ATOM 2973 C C . ASP B 1 132 ? -14.617 1.203 6.965 1 94.44 132 ASP B C 1
ATOM 2975 O O . ASP B 1 132 ? -15.734 0.81 7.305 1 94.44 132 ASP B O 1
ATOM 2979 N N . GLN B 1 133 ? -14.359 1.769 5.762 1 92.06 133 GLN B N 1
ATOM 2980 C CA . GLN B 1 133 ? -15.422 1.864 4.77 1 92.06 133 GLN B CA 1
ATOM 2981 C C . GLN B 1 133 ? -15.938 0.481 4.379 1 92.06 133 GLN B C 1
ATOM 2983 O O . GLN B 1 133 ? -17.141 0.267 4.277 1 92.06 133 GLN B O 1
ATOM 2988 N N . PHE B 1 134 ? -15.078 -0.468 4.141 1 93.19 134 PHE B N 1
ATOM 2989 C CA . PHE B 1 134 ? -15.461 -1.813 3.732 1 93.19 134 PHE B CA 1
ATOM 2990 C C . PHE B 1 134 ? -16.359 -2.455 4.781 1 93.19 134 PHE B C 1
ATOM 2992 O O . PHE B 1 134 ? -17.453 -2.938 4.457 1 93.19 134 PHE B O 1
ATOM 2999 N N . TRP B 1 135 ? -15.945 -2.451 5.996 1 91.75 135 TRP B N 1
ATOM 3000 C CA . TRP B 1 135 ? -16.688 -3.158 7.031 1 91.75 135 TRP B CA 1
ATOM 3001 C C . TRP B 1 135 ? -18.031 -2.473 7.305 1 91.75 135 TRP B C 1
ATOM 3003 O O . TRP B 1 135 ? -19.031 -3.137 7.574 1 91.75 135 TRP B O 1
ATOM 3013 N N . GLN B 1 136 ? -18.031 -1.102 7.254 1 89.12 136 GLN B N 1
ATOM 3014 C CA . GLN B 1 136 ? -19.297 -0.383 7.43 1 89.12 136 GLN B CA 1
ATOM 3015 C C . GLN B 1 136 ? -20.281 -0.722 6.316 1 89.12 136 GLN B C 1
ATOM 3017 O O . GLN B 1 136 ? -21.453 -0.96 6.582 1 89.12 136 GLN B O 1
ATOM 3022 N N . LEU B 1 137 ? -19.828 -0.735 5.105 1 87.81 137 LEU B N 1
ATOM 3023 C CA . LEU B 1 137 ? -20.672 -1.056 3.971 1 87.81 137 LEU B CA 1
ATOM 3024 C C . LEU B 1 137 ? -21.125 -2.514 4.016 1 87.81 137 LEU B C 1
ATOM 3026 O O . LEU B 1 137 ? -22.281 -2.828 3.719 1 87.81 137 LEU B O 1
ATOM 3030 N N . ASP B 1 138 ? -20.141 -3.352 4.336 1 86.81 138 ASP B N 1
ATOM 3031 C CA . ASP B 1 138 ? -20.453 -4.77 4.48 1 86.81 138 ASP B CA 1
ATOM 3032 C C . ASP B 1 138 ? -21.562 -4.988 5.504 1 86.81 138 ASP B C 1
ATOM 3034 O O . ASP B 1 138 ? -22.484 -5.77 5.266 1 86.81 138 ASP B O 1
ATOM 3038 N N . ASP B 1 139 ? -21.562 -4.301 6.602 1 85.31 139 ASP B N 1
ATOM 3039 C CA . ASP B 1 139 ? -22.578 -4.391 7.637 1 85.31 139 ASP B CA 1
ATOM 3040 C C . ASP B 1 139 ? -23.938 -3.891 7.125 1 85.31 139 ASP B C 1
ATOM 3042 O O . ASP B 1 139 ? -24.984 -4.43 7.488 1 85.31 139 ASP B O 1
ATOM 3046 N N . THR B 1 140 ? -23.859 -2.92 6.344 1 82.19 140 THR B N 1
ATOM 3047 C CA . THR B 1 140 ? -25.078 -2.303 5.836 1 82.19 140 THR B CA 1
ATOM 3048 C C . THR B 1 140 ? -25.781 -3.232 4.852 1 82.19 140 THR B C 1
ATOM 3050 O O . THR B 1 140 ? -27.016 -3.312 4.84 1 82.19 140 THR B O 1
ATOM 3053 N N . VAL B 1 141 ? -24.953 -3.998 4.117 1 81.69 141 VAL B N 1
ATOM 3054 C CA . VAL B 1 141 ? -25.547 -4.84 3.076 1 81.69 141 VAL B CA 1
ATOM 3055 C C . VAL B 1 141 ? -25.875 -6.211 3.654 1 81.69 141 VAL B C 1
ATOM 3057 O O . VAL B 1 141 ? -26.688 -6.949 3.084 1 81.69 141 VAL B O 1
ATOM 3060 N N . ALA B 1 142 ? -25.172 -6.711 4.598 1 74 142 ALA B N 1
ATOM 3061 C CA . ALA B 1 142 ? -25.375 -8.039 5.164 1 74 142 ALA B CA 1
ATOM 3062 C C . ALA B 1 142 ? -26.859 -8.289 5.441 1 74 142 ALA B C 1
ATOM 3064 O O . ALA B 1 142 ? -27.328 -9.43 5.352 1 74 142 ALA B O 1
ATOM 3065 N N . GLY B 1 143 ? -27.5 -7.309 5.68 1 64.31 143 GLY B N 1
ATOM 3066 C CA . GLY B 1 143 ? -28.922 -7.523 5.898 1 64.31 143 GLY B CA 1
ATOM 3067 C C . GLY B 1 143 ? -29.719 -7.613 4.605 1 64.31 143 GLY B C 1
ATOM 3068 O O . GLY B 1 143 ? -30.906 -7.93 4.625 1 64.31 143 GLY B O 1
ATOM 3069 N N . THR B 1 144 ? -28.766 -7.441 3.578 1 64.69 144 THR B N 1
ATOM 3070 C CA . THR B 1 144 ? -29.469 -7.484 2.305 1 64.69 144 THR B CA 1
ATOM 3071 C C . THR B 1 144 ? -29.062 -8.711 1.495 1 64.69 144 THR B C 1
ATOM 3073 O O . THR B 1 144 ? -27.938 -9.203 1.633 1 64.69 144 THR B O 1
ATOM 3076 N N . ARG B 1 145 ? -29.766 -9.844 1.349 1 59.41 145 ARG B N 1
ATOM 3077 C CA . ARG B 1 145 ? -29.531 -11.086 0.62 1 59.41 145 ARG B CA 1
ATOM 3078 C C . ARG B 1 145 ? -28.812 -10.82 -0.695 1 59.41 145 ARG B C 1
ATOM 3080 O O . ARG B 1 145 ? -28.641 -11.734 -1.512 1 59.41 145 ARG B O 1
ATOM 3087 N N . VAL B 1 146 ? -28.25 -9.688 -0.903 1 56.53 146 VAL B N 1
ATOM 3088 C CA . VAL B 1 146 ? -27.844 -9.336 -2.256 1 56.53 146 VAL B CA 1
ATOM 3089 C C . VAL B 1 146 ? -26.438 -9.883 -2.529 1 56.53 146 VAL B C 1
ATOM 3091 O O . VAL B 1 146 ? -26.125 -10.234 -3.668 1 56.53 146 VAL B O 1
ATOM 3094 N N . LEU B 1 147 ? -25.656 -10.164 -1.485 1 60.97 147 LEU B N 1
ATOM 3095 C CA . LEU B 1 147 ? -24.312 -10.617 -1.843 1 60.97 147 LEU B CA 1
ATOM 3096 C C . LEU B 1 147 ? -24.016 -11.977 -1.22 1 60.97 147 LEU B C 1
ATOM 3098 O O . LEU B 1 147 ? -24.078 -12.133 0.002 1 60.97 147 LEU B O 1
ATOM 3102 N N . ASP B 1 148 ? -24.188 -13.195 -1.883 1 55.09 148 ASP B N 1
ATOM 3103 C CA . ASP B 1 148 ? -24.172 -14.602 -1.487 1 55.09 148 ASP B CA 1
ATOM 3104 C C . ASP B 1 148 ? -22.797 -15.016 -0.973 1 55.09 148 ASP B C 1
ATOM 3106 O O . ASP B 1 148 ? -22.688 -15.969 -0.196 1 55.09 148 ASP B O 1
ATOM 3110 N N . ASP B 1 149 ? -21.797 -14.273 -1.341 1 64.06 149 ASP B N 1
ATOM 3111 C CA . ASP B 1 149 ? -20.516 -14.898 -1.015 1 64.06 149 ASP B CA 1
ATOM 3112 C C . ASP B 1 149 ? -19.703 -14.023 -0.063 1 64.06 149 ASP B C 1
ATOM 3114 O O . ASP B 1 149 ? -18.5 -13.844 -0.251 1 64.06 149 ASP B O 1
ATOM 3118 N N . PHE B 1 150 ? -20.266 -13.938 1.143 1 63.97 150 PHE B N 1
ATOM 3119 C CA . PHE B 1 150 ? -19.766 -12.93 2.066 1 63.97 150 PHE B CA 1
ATOM 3120 C C . PHE B 1 150 ? -18.5 -13.414 2.781 1 63.97 150 PHE B C 1
ATOM 3122 O O . PHE B 1 150 ? -17.531 -12.672 2.908 1 63.97 150 PHE B O 1
ATOM 3129 N N . PRO B 1 151 ? -18.484 -14.727 3.008 1 68.94 151 PRO B N 1
ATOM 3130 C CA . PRO B 1 151 ? -17.312 -15.117 3.793 1 68.94 151 PRO B CA 1
ATOM 3131 C C . PRO B 1 151 ? -16.016 -15.047 2.986 1 68.94 151 PRO B C 1
ATOM 3133 O O . PRO B 1 151 ? -15 -14.562 3.49 1 68.94 151 PRO B O 1
ATOM 3136 N N . GLN B 1 152 ? -16.094 -15.43 1.762 1 76.62 152 GLN B N 1
ATOM 3137 C CA . GLN B 1 152 ? -14.914 -15.391 0.917 1 76.62 152 GLN B CA 1
ATOM 3138 C C . GLN B 1 152 ? -14.5 -13.953 0.622 1 76.62 152 GLN B C 1
ATOM 3140 O O . GLN B 1 152 ? -13.305 -13.633 0.612 1 76.62 152 GLN B O 1
ATOM 3145 N N . ARG B 1 153 ? -15.5 -13.164 0.496 1 82.62 153 ARG B N 1
ATOM 3146 C CA . ARG B 1 153 ? -15.234 -11.758 0.214 1 82.62 153 ARG B CA 1
ATOM 3147 C C . ARG B 1 153 ? -14.57 -11.07 1.403 1 82.62 153 ARG B C 1
ATOM 3149 O O . ARG B 1 153 ? -13.617 -10.312 1.234 1 82.62 153 ARG B O 1
ATOM 3156 N N . ARG B 1 154 ? -15.078 -11.414 2.557 1 87 154 ARG B N 1
ATOM 3157 C CA . ARG B 1 154 ? -14.523 -10.836 3.777 1 87 154 ARG B CA 1
ATOM 3158 C C . ARG B 1 154 ? -13.086 -11.289 4 1 87 154 ARG B C 1
ATOM 3160 O O . ARG B 1 154 ? -12.211 -10.484 4.309 1 87 154 ARG B O 1
ATOM 3167 N N . ASN B 1 155 ? -12.867 -12.555 3.805 1 87.31 155 ASN B N 1
ATOM 3168 C CA . ASN B 1 155 ? -11.531 -13.109 4.02 1 87.31 155 ASN B CA 1
ATOM 3169 C C . ASN B 1 155 ? -10.523 -12.539 3.027 1 87.31 155 ASN B C 1
ATOM 3171 O O . ASN B 1 155 ? -9.398 -12.203 3.402 1 87.31 155 ASN B O 1
ATOM 3175 N N . HIS B 1 156 ? -10.922 -12.453 1.812 1 90.94 156 HIS B N 1
ATOM 3176 C CA . HIS B 1 156 ? -10.039 -11.898 0.79 1 90.94 156 HIS B CA 1
ATOM 3177 C C . HIS B 1 156 ? -9.742 -10.43 1.053 1 90.94 156 HIS B C 1
ATOM 3179 O O . HIS B 1 156 ? -8.586 -10 0.977 1 90.94 156 HIS B O 1
ATOM 3185 N N . THR B 1 157 ? -10.797 -9.742 1.396 1 93.69 157 THR B N 1
ATOM 3186 C CA . THR B 1 157 ? -10.617 -8.32 1.673 1 93.69 157 THR B CA 1
ATOM 3187 C C . THR B 1 157 ? -9.734 -8.117 2.902 1 93.69 157 THR B C 1
ATOM 3189 O O . THR B 1 157 ? -8.852 -7.262 2.904 1 93.69 157 THR B O 1
ATOM 3192 N N . ASP B 1 158 ? -9.969 -8.914 3.916 1 93.5 158 ASP B N 1
ATOM 3193 C CA . ASP B 1 158 ? -9.148 -8.844 5.125 1 93.5 158 ASP B CA 1
ATOM 3194 C C . ASP B 1 158 ? -7.695 -9.188 4.824 1 93.5 158 ASP B C 1
ATOM 3196 O O . ASP B 1 158 ? -6.781 -8.555 5.348 1 93.5 158 ASP B O 1
ATOM 3200 N N . HIS B 1 159 ? -7.434 -10.188 4.016 1 94.12 159 HIS B N 1
ATOM 3201 C CA . HIS B 1 159 ? -6.102 -10.516 3.52 1 94.12 159 HIS B CA 1
ATOM 3202 C C . HIS B 1 159 ? -5.438 -9.297 2.883 1 94.12 159 HIS B C 1
ATOM 3204 O O . HIS B 1 159 ? -4.305 -8.945 3.23 1 94.12 159 HIS B O 1
ATOM 3210 N N . CYS B 1 160 ? -6.164 -8.68 1.985 1 96.88 160 CYS B N 1
ATOM 3211 C CA . CYS B 1 160 ? -5.613 -7.559 1.232 1 96.88 160 CYS B CA 1
ATOM 3212 C C . CYS B 1 160 ? -5.246 -6.406 2.158 1 96.88 160 CYS B C 1
ATOM 3214 O O . CYS B 1 160 ? -4.164 -5.828 2.039 1 96.88 160 CYS B O 1
ATOM 3216 N N . ILE B 1 161 ? -6.109 -6.105 3.113 1 97.88 161 ILE B N 1
ATOM 3217 C CA . ILE B 1 161 ? -5.891 -4.984 4.02 1 97.88 161 ILE B CA 1
ATOM 3218 C C . ILE B 1 161 ? -4.656 -5.25 4.879 1 97.88 161 ILE B C 1
ATOM 3220 O O . ILE B 1 161 ? -3.752 -4.414 4.957 1 97.88 161 ILE B O 1
ATOM 3224 N N . ASP B 1 162 ? -4.637 -6.375 5.48 1 97.69 162 ASP B N 1
ATOM 3225 C CA . ASP B 1 162 ? -3.527 -6.652 6.391 1 97.69 162 ASP B CA 1
ATOM 3226 C C . ASP B 1 162 ? -2.227 -6.867 5.617 1 97.69 162 ASP B C 1
ATOM 3228 O O . ASP B 1 162 ? -1.146 -6.523 6.105 1 97.69 162 ASP B O 1
ATOM 3232 N N . TYR B 1 163 ? -2.262 -7.484 4.492 1 97.12 163 TYR B N 1
ATOM 3233 C CA . TYR B 1 163 ? -1.076 -7.68 3.664 1 97.12 163 TYR B CA 1
ATOM 3234 C C . TYR B 1 163 ? -0.477 -6.34 3.246 1 97.12 163 TYR B C 1
ATOM 3236 O O . TYR B 1 163 ? 0.733 -6.133 3.365 1 97.12 163 TYR B O 1
ATOM 3244 N N . LEU B 1 164 ? -1.327 -5.418 2.771 1 98.62 164 LEU B N 1
ATOM 3245 C CA . LEU B 1 164 ? -0.858 -4.086 2.396 1 98.62 164 LEU B CA 1
ATOM 3246 C C . LEU B 1 164 ? -0.317 -3.338 3.609 1 98.62 164 LEU B C 1
ATOM 3248 O O . LEU B 1 164 ? 0.643 -2.572 3.494 1 98.62 164 LEU B O 1
ATOM 3252 N N . ARG B 1 165 ? -0.959 -3.549 4.773 1 98.69 165 ARG B N 1
ATOM 3253 C CA . ARG B 1 165 ? -0.443 -2.957 6.004 1 98.69 165 ARG B CA 1
ATOM 3254 C C . ARG B 1 165 ? 0.995 -3.395 6.262 1 98.69 165 ARG B C 1
ATOM 3256 O O . ARG B 1 165 ? 1.854 -2.568 6.578 1 98.69 165 ARG B O 1
ATOM 3263 N N . GLN B 1 166 ? 1.276 -4.652 6.137 1 98.19 166 GLN B N 1
ATOM 3264 C CA . GLN B 1 166 ? 2.627 -5.172 6.332 1 98.19 166 GLN B CA 1
ATOM 3265 C C . GLN B 1 166 ? 3.59 -4.602 5.297 1 98.19 166 GLN B C 1
ATOM 3267 O O . GLN B 1 166 ? 4.738 -4.285 5.617 1 98.19 166 GLN B O 1
ATOM 3272 N N . SER B 1 167 ? 3.119 -4.477 4.074 1 98.31 167 SER B N 1
ATOM 3273 C CA . SER B 1 167 ? 3.949 -3.908 3.018 1 98.31 167 SER B CA 1
ATOM 3274 C C . SER B 1 167 ? 4.309 -2.457 3.318 1 98.31 167 SER B C 1
ATOM 3276 O O . SER B 1 167 ? 5.461 -2.053 3.168 1 98.31 167 SER B O 1
ATOM 3278 N N . ILE B 1 168 ? 3.297 -1.649 3.74 1 98.56 168 ILE B N 1
ATOM 3279 C CA . ILE B 1 168 ? 3.52 -0.251 4.094 1 98.56 168 ILE B CA 1
ATOM 3280 C C . ILE B 1 168 ? 4.547 -0.16 5.219 1 98.56 168 ILE B C 1
ATOM 3282 O O . ILE B 1 168 ? 5.48 0.641 5.152 1 98.56 168 ILE B O 1
ATOM 3286 N N . MET B 1 169 ? 4.383 -1.003 6.227 1 98.25 169 MET B N 1
ATOM 3287 C CA . MET B 1 169 ? 5.297 -1.059 7.363 1 98.25 169 MET B CA 1
ATOM 3288 C C . MET B 1 169 ? 6.707 -1.424 6.91 1 98.25 169 MET B C 1
ATOM 3290 O O . MET B 1 169 ? 7.684 -0.827 7.363 1 98.25 169 MET B O 1
ATOM 3294 N N . CYS B 1 170 ? 6.824 -2.365 6.027 1 98.06 170 CYS B N 1
ATOM 3295 C CA . CYS B 1 170 ? 8.102 -2.863 5.523 1 98.06 170 CYS B CA 1
ATOM 3296 C C . CYS B 1 170 ? 8.828 -1.79 4.727 1 98.06 170 CYS B C 1
ATOM 3298 O O . CYS B 1 170 ? 10.039 -1.632 4.855 1 98.06 170 CYS B O 1
ATOM 3300 N N . HIS B 1 171 ? 8.117 -1.075 3.873 1 97.31 171 HIS B N 1
ATOM 3301 C CA . HIS B 1 171 ? 8.734 -0.051 3.037 1 97.31 171 HIS B CA 1
ATOM 3302 C C . HIS B 1 171 ? 9.18 1.146 3.871 1 97.31 171 HIS B C 1
ATOM 3304 O O . HIS B 1 171 ? 10.211 1.761 3.586 1 97.31 171 HIS B O 1
ATOM 3310 N N . GLY B 1 172 ? 8.43 1.518 4.883 1 97.25 172 GLY B N 1
ATOM 3311 C CA . GLY B 1 172 ? 8.805 2.576 5.809 1 97.25 172 GLY B CA 1
ATOM 3312 C C . GLY B 1 172 ? 9.125 3.889 5.113 1 97.25 172 GLY B C 1
ATOM 3313 O O . GLY B 1 172 ? 10.164 4.496 5.371 1 97.25 172 GLY B O 1
ATOM 3314 N N . ASP B 1 173 ? 8.203 4.363 4.23 1 97.19 173 ASP B N 1
ATOM 3315 C CA . ASP B 1 173 ? 8.406 5.578 3.447 1 97.19 173 ASP B CA 1
ATOM 3316 C C . ASP B 1 173 ? 8.438 6.812 4.344 1 97.19 173 ASP B C 1
ATOM 3318 O O . ASP B 1 173 ? 7.434 7.148 4.98 1 97.19 173 ASP B O 1
ATOM 3322 N N . VAL B 1 174 ? 9.555 7.559 4.359 1 97.12 174 VAL B N 1
ATOM 3323 C CA . VAL B 1 174 ? 9.711 8.68 5.281 1 97.12 174 VAL B CA 1
ATOM 3324 C C . VAL B 1 174 ? 9.672 9.992 4.504 1 97.12 174 VAL B C 1
ATOM 3326 O O . VAL B 1 174 ? 10.055 11.047 5.027 1 97.12 174 VAL B O 1
ATOM 3329 N N . THR B 1 175 ? 9.266 9.914 3.199 1 96.38 175 THR B N 1
ATOM 3330 C CA . THR B 1 175 ? 9.125 11.133 2.41 1 96.38 175 THR B CA 1
ATOM 3331 C C . THR B 1 175 ? 8.195 12.125 3.107 1 96.38 175 THR B C 1
ATOM 3333 O O . THR B 1 175 ? 7.125 11.75 3.588 1 96.38 175 THR B O 1
ATOM 3336 N N . PRO B 1 176 ? 8.562 13.367 3.195 1 96.06 176 PRO B N 1
ATOM 3337 C CA . PRO B 1 176 ? 7.73 14.328 3.922 1 96.06 176 PRO B CA 1
ATOM 3338 C C . PRO B 1 176 ? 6.562 14.852 3.084 1 96.06 176 PRO B C 1
ATOM 3340 O O . PRO B 1 176 ? 6.754 15.234 1.929 1 96.06 176 PRO B O 1
ATOM 3343 N N . ILE B 1 177 ? 5.43 14.859 3.65 1 94.88 177 ILE B N 1
ATOM 3344 C CA . ILE B 1 177 ? 4.266 15.594 3.166 1 94.88 177 ILE B CA 1
ATOM 3345 C C . ILE B 1 177 ? 4.199 16.953 3.844 1 94.88 177 ILE B C 1
ATOM 3347 O O . ILE B 1 177 ? 4.172 17.047 5.074 1 94.88 177 ILE B O 1
ATOM 3351 N N . THR B 1 178 ? 4.18 17.984 3.078 1 93.94 178 THR B N 1
ATOM 3352 C CA . THR B 1 178 ? 4.25 19.328 3.639 1 93.94 178 THR B CA 1
ATOM 3353 C C . THR B 1 178 ? 2.85 19.875 3.889 1 93.94 178 THR B C 1
ATOM 3355 O O . THR B 1 178 ? 1.87 19.375 3.33 1 93.94 178 THR B O 1
ATOM 3358 N N . PHE B 1 179 ? 2.842 20.875 4.715 1 92.25 179 PHE B N 1
ATOM 3359 C CA . PHE B 1 179 ? 1.591 21.531 5.074 1 92.25 179 PHE B CA 1
ATOM 3360 C C . PHE B 1 179 ? 1.626 23 4.691 1 92.25 179 PHE B C 1
ATOM 3362 O O . PHE B 1 179 ? 2.699 23.609 4.625 1 92.25 179 PHE B O 1
ATOM 3369 N N . GLU B 1 180 ? 0.459 23.547 4.508 1 90.31 180 GLU B N 1
ATOM 3370 C CA . GLU B 1 180 ? 0.249 24.969 4.273 1 90.31 180 GLU B CA 1
ATOM 3371 C C . GLU B 1 180 ? -0.883 25.516 5.145 1 90.31 180 GLU B C 1
ATOM 3373 O O . GLU B 1 180 ? -1.962 24.922 5.207 1 90.31 180 GLU B O 1
ATOM 3378 N N . TYR B 1 181 ? -0.566 26.531 5.797 1 87.94 181 TYR B N 1
ATOM 3379 C CA . TYR B 1 181 ? -1.629 27.219 6.531 1 87.94 181 TYR B CA 1
ATOM 3380 C C . TYR B 1 181 ? -2.504 28.031 5.594 1 87.94 181 TYR B C 1
ATOM 3382 O O . TYR B 1 181 ? -1.996 28.812 4.781 1 87.94 181 TYR B O 1
ATOM 3390 N N . VAL B 1 182 ? -3.775 27.844 5.691 1 85.19 182 VAL B N 1
ATOM 3391 C CA . VAL B 1 182 ? -4.754 28.562 4.879 1 85.19 182 VAL B CA 1
ATOM 3392 C C . VAL B 1 182 ? -5.617 29.453 5.773 1 85.19 182 VAL B C 1
ATOM 3394 O O . VAL B 1 182 ? -6.504 28.953 6.473 1 85.19 182 VAL B O 1
ATOM 3397 N N . PRO B 1 183 ? -5.496 30.703 5.715 1 84.38 183 PRO B N 1
ATOM 3398 C CA . PRO B 1 183 ? -6.234 31.625 6.578 1 84.38 183 PRO B CA 1
ATOM 3399 C C . PRO B 1 183 ? -7.746 31.5 6.406 1 84.38 183 PRO B C 1
ATOM 3401 O O . PRO B 1 183 ? -8.492 31.609 7.383 1 84.38 183 PRO B O 1
ATOM 3404 N N . GLU B 1 184 ? -8.195 31.266 5.203 1 82.38 184 GLU B N 1
ATOM 3405 C CA . GLU B 1 184 ? -9.625 31.203 4.891 1 82.38 184 GLU B CA 1
ATOM 3406 C C . GLU B 1 184 ? -10.328 30.172 5.758 1 82.38 184 GLU B C 1
ATOM 3408 O O . GLU B 1 184 ? -11.484 30.359 6.145 1 82.38 184 GLU B O 1
ATOM 3413 N N . ILE B 1 185 ? -9.633 29.094 6.086 1 79.38 185 ILE B N 1
ATOM 3414 C CA . ILE B 1 185 ? -10.273 28.031 6.855 1 79.38 185 ILE B CA 1
ATOM 3415 C C . ILE B 1 185 ? -9.625 27.938 8.234 1 79.38 185 ILE B C 1
ATOM 3417 O O . ILE B 1 185 ? -9.906 27 8.992 1 79.38 185 ILE B O 1
ATOM 3421 N N . ARG B 1 186 ? -8.773 28.938 8.523 1 81.12 186 ARG B N 1
ATOM 3422 C CA . ARG B 1 186 ? -8.047 28.922 9.789 1 81.12 186 ARG B CA 1
ATOM 3423 C C . ARG B 1 186 ? -7.523 27.531 10.109 1 81.12 186 ARG B C 1
ATOM 3425 O O . ARG B 1 186 ? -7.742 27.016 11.211 1 81.12 186 ARG B O 1
ATOM 3432 N N . GLY B 1 187 ? -6.914 26.891 8.984 1 83.31 187 GLY B N 1
ATOM 3433 C CA . GLY B 1 187 ? -6.48 25.516 9.125 1 83.31 187 GLY B CA 1
ATOM 3434 C C . GLY B 1 187 ? -5.355 25.141 8.18 1 83.31 187 GLY B C 1
ATOM 3435 O O . GLY B 1 187 ? -4.801 26 7.492 1 83.31 187 GLY B O 1
ATOM 3436 N N . LEU B 1 188 ? -4.961 23.844 8.289 1 86.19 188 LEU B N 1
ATOM 3437 C CA . LEU B 1 188 ? -3.848 23.344 7.492 1 86.19 188 LEU B CA 1
ATOM 3438 C C . LEU B 1 188 ? -4.344 22.438 6.383 1 86.19 188 LEU B C 1
ATOM 3440 O O . LEU B 1 188 ? -5.293 21.672 6.578 1 86.19 188 LEU B O 1
ATOM 3444 N N . ILE B 1 189 ? -3.703 22.547 5.215 1 85.38 189 ILE B N 1
ATOM 3445 C CA . ILE B 1 189 ? -3.881 21.547 4.168 1 85.38 189 ILE B CA 1
ATOM 3446 C C . ILE B 1 189 ? -2.566 20.812 3.932 1 85.38 189 ILE B C 1
ATOM 3448 O O . ILE B 1 189 ? -1.486 21.375 4.141 1 85.38 189 ILE B O 1
ATOM 3452 N N . ALA B 1 190 ? -2.721 19.562 3.57 1 89.31 190 ALA B N 1
ATOM 3453 C CA . ALA B 1 190 ? -1.555 18.75 3.229 1 89.31 190 ALA B CA 1
ATOM 3454 C C . ALA B 1 190 ? -1.343 18.703 1.718 1 89.31 190 ALA B C 1
ATOM 3456 O O . ALA B 1 190 ? -2.305 18.609 0.952 1 89.31 190 ALA B O 1
ATOM 3457 N N . HIS B 1 191 ? -0.092 18.766 1.34 1 89.44 191 HIS B N 1
ATOM 3458 C CA . HIS B 1 191 ? 0.256 18.609 -0.069 1 89.44 191 HIS B CA 1
ATOM 3459 C C . HIS B 1 191 ? 0.687 17.188 -0.381 1 89.44 191 HIS B C 1
ATOM 3461 O O . HIS B 1 191 ? 1.777 16.766 0.009 1 89.44 191 HIS B O 1
ATOM 3467 N N . HIS B 1 192 ? -0.108 16.516 -1.2 1 89 192 HIS B N 1
ATOM 3468 C CA . HIS B 1 192 ? 0.122 15.094 -1.43 1 89 192 HIS B CA 1
ATOM 3469 C C . HIS B 1 192 ? 0.859 14.859 -2.744 1 89 192 HIS B C 1
ATOM 3471 O O . HIS B 1 192 ? 1.229 13.727 -3.061 1 89 192 HIS B O 1
ATOM 3477 N N . SER B 1 193 ? 1.021 15.961 -3.504 1 88.12 193 SER B N 1
ATOM 3478 C CA . SER B 1 193 ? 1.861 15.859 -4.695 1 88.12 193 SER B CA 1
ATOM 3479 C C . SER B 1 193 ? 3.34 15.984 -4.34 1 88.12 193 SER B C 1
ATOM 3481 O O . SER B 1 193 ? 4.008 16.922 -4.766 1 88.12 193 SER B O 1
ATOM 3483 N N . THR B 1 194 ? 3.818 14.984 -3.684 1 87.62 194 THR B N 1
ATOM 3484 C CA . THR B 1 194 ? 5.172 14.992 -3.145 1 87.62 194 THR B CA 1
ATOM 3485 C C . THR B 1 194 ? 6.137 14.297 -4.098 1 87.62 194 THR B C 1
ATOM 3487 O O . THR B 1 194 ? 5.766 13.344 -4.781 1 87.62 194 THR B O 1
ATOM 3490 N N . GLU B 1 195 ? 7.297 14.852 -4.086 1 90 195 GLU B N 1
ATOM 3491 C CA . GLU B 1 195 ? 8.344 14.188 -4.859 1 90 195 GLU B CA 1
ATOM 3492 C C . GLU B 1 195 ? 8.93 13 -4.102 1 90 195 GLU B C 1
ATOM 3494 O O . GLU B 1 195 ? 9.297 13.125 -2.932 1 90 195 GLU B O 1
ATOM 3499 N N . HIS B 1 196 ? 9 11.883 -4.793 1 93.94 196 HIS B N 1
ATOM 3500 C CA . HIS B 1 196 ? 9.531 10.656 -4.227 1 93.94 196 HIS B CA 1
ATOM 3501 C C . HIS B 1 196 ? 10.727 10.148 -5.027 1 93.94 196 HIS B C 1
ATOM 3503 O O . HIS B 1 196 ? 10.836 10.422 -6.227 1 93.94 196 HIS B O 1
ATOM 3509 N N . GLN B 1 197 ? 11.641 9.539 -4.301 1 93.31 197 GLN B N 1
ATOM 3510 C CA . GLN B 1 197 ? 12.57 8.664 -5 1 93.31 197 GLN B CA 1
ATOM 3511 C C . GLN B 1 197 ? 11.984 7.27 -5.191 1 93.31 197 GLN B C 1
ATOM 3513 O O . GLN B 1 197 ? 11.742 6.555 -4.219 1 93.31 197 GLN B O 1
ATOM 3518 N N . CYS B 1 198 ? 11.766 6.969 -6.457 1 96.94 198 CYS B N 1
ATOM 3519 C CA . CYS B 1 198 ? 11.062 5.73 -6.777 1 96.94 198 CYS B CA 1
ATOM 3520 C C . CYS B 1 198 ? 11.969 4.777 -7.551 1 96.94 198 CYS B C 1
ATOM 3522 O O . CYS B 1 198 ? 12.883 5.211 -8.242 1 96.94 198 CYS B O 1
ATOM 3524 N N . ARG B 1 199 ? 11.703 3.484 -7.344 1 96.38 199 ARG B N 1
ATOM 3525 C CA . ARG B 1 199 ? 12.164 2.557 -8.375 1 96.38 199 ARG B CA 1
ATOM 3526 C C . ARG B 1 199 ? 11.438 2.787 -9.688 1 96.38 199 ARG B C 1
ATOM 3528 O O . ARG B 1 199 ? 10.242 3.098 -9.695 1 96.38 199 ARG B O 1
ATOM 3535 N N . ASN B 1 200 ? 12.18 2.633 -10.805 1 97.62 200 ASN B N 1
ATOM 3536 C CA . ASN B 1 200 ? 11.578 2.854 -12.109 1 97.62 200 ASN B CA 1
ATOM 3537 C C . ASN B 1 200 ? 10.562 1.766 -12.453 1 97.62 200 ASN B C 1
ATOM 3539 O O . ASN B 1 200 ? 10.945 0.653 -12.828 1 97.62 200 ASN B O 1
ATOM 3543 N N . PHE B 1 201 ? 9.32 2.082 -12.375 1 97.94 201 PHE B N 1
ATOM 3544 C CA . PHE B 1 201 ? 8.227 1.136 -12.57 1 97.94 201 PHE B CA 1
ATOM 3545 C C . PHE B 1 201 ? 8.273 0.544 -13.969 1 97.94 201 PHE B C 1
ATOM 3547 O O . PHE B 1 201 ? 8.141 -0.67 -14.141 1 97.94 201 PHE B O 1
ATOM 3554 N N . GLU B 1 202 ? 8.438 1.36 -14.961 1 97.5 202 GLU B N 1
ATOM 3555 C CA . GLU B 1 202 ? 8.391 0.911 -16.359 1 97.5 202 GLU B CA 1
ATOM 3556 C C . GLU B 1 202 ? 9.508 -0.093 -16.641 1 97.5 202 GLU B C 1
ATOM 3558 O O . GLU B 1 202 ? 9.312 -1.032 -17.422 1 97.5 202 GLU B O 1
ATOM 3563 N N . ALA B 1 203 ? 10.656 0.141 -16.078 1 97.81 203 ALA B N 1
ATOM 3564 C CA . ALA B 1 203 ? 11.766 -0.798 -16.266 1 97.81 203 ALA B CA 1
ATOM 3565 C C . ALA B 1 203 ? 11.422 -2.168 -15.688 1 97.81 203 ALA B C 1
ATOM 3567 O O . ALA B 1 203 ? 11.625 -3.193 -16.344 1 97.81 203 ALA B O 1
ATOM 3568 N N . ILE B 1 204 ? 10.867 -2.197 -14.461 1 97.44 204 ILE B N 1
ATOM 3569 C CA . ILE B 1 204 ? 10.492 -3.453 -13.82 1 97.44 204 ILE B CA 1
ATOM 3570 C C . ILE B 1 204 ? 9.344 -4.102 -14.586 1 97.44 204 ILE B C 1
ATOM 3572 O O . ILE B 1 204 ? 9.352 -5.312 -14.828 1 97.44 204 ILE B O 1
ATOM 3576 N N . TYR B 1 205 ? 8.375 -3.326 -14.992 1 97.56 205 TYR B N 1
ATOM 3577 C CA . TYR B 1 205 ? 7.211 -3.82 -15.727 1 97.56 205 TYR B CA 1
ATOM 3578 C C . TYR B 1 205 ? 7.629 -4.48 -17.031 1 97.56 205 TYR B C 1
ATOM 3580 O O . TYR B 1 205 ? 7.188 -5.586 -17.344 1 97.56 205 TYR B O 1
ATOM 3588 N N . SER B 1 206 ? 8.508 -3.803 -17.781 1 97.5 206 SER B N 1
ATOM 3589 C CA . SER B 1 206 ? 8.977 -4.336 -19.047 1 97.5 206 SER B CA 1
ATOM 3590 C C . SER B 1 206 ? 9.75 -5.633 -18.844 1 97.5 206 SER B C 1
ATOM 3592 O O . SER B 1 206 ? 9.602 -6.578 -19.625 1 97.5 206 SER B O 1
ATOM 3594 N N . TRP B 1 207 ? 10.586 -5.645 -17.906 1 97.56 207 TRP B N 1
ATOM 3595 C CA . TRP B 1 207 ? 11.32 -6.859 -17.562 1 97.56 207 TRP B CA 1
ATOM 3596 C C . TRP B 1 207 ? 10.359 -7.996 -17.234 1 97.56 207 TRP B C 1
ATOM 3598 O O . TRP B 1 207 ? 10.523 -9.117 -17.719 1 97.56 207 TRP B O 1
ATOM 3608 N N . ALA B 1 208 ? 9.367 -7.715 -16.375 1 96.5 208 ALA B N 1
ATOM 3609 C CA . ALA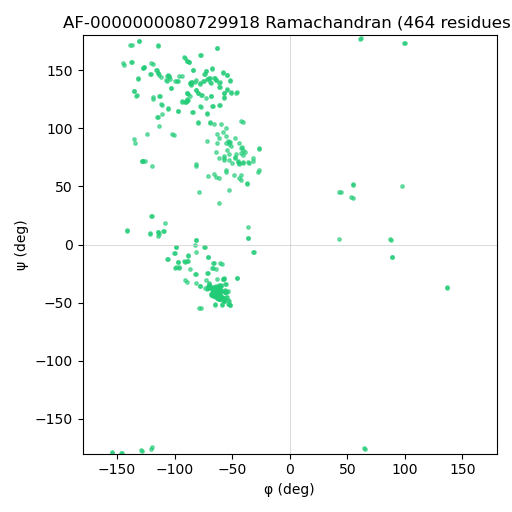 B 1 208 ? 8.383 -8.719 -15.992 1 96.5 208 ALA B CA 1
ATOM 3610 C C . ALA B 1 208 ? 7.586 -9.203 -17.203 1 96.5 208 ALA B C 1
ATOM 3612 O O . ALA B 1 208 ? 7.277 -10.391 -17.312 1 96.5 208 ALA B O 1
ATOM 3613 N N . GLU B 1 209 ? 7.246 -8.289 -18.062 1 95.56 209 GLU B N 1
ATOM 3614 C CA . GLU B 1 209 ? 6.527 -8.641 -19.281 1 95.56 209 GLU B CA 1
ATOM 3615 C C . GLU B 1 209 ? 7.336 -9.609 -20.125 1 95.56 209 GLU B C 1
ATOM 3617 O O . GLU B 1 209 ? 6.781 -10.547 -20.703 1 95.56 209 GLU B O 1
ATOM 3622 N N . GLY B 1 210 ? 8.594 -9.43 -20.203 1 94.75 210 GLY B N 1
ATOM 3623 C CA . GLY B 1 210 ? 9.469 -10.297 -20.969 1 94.75 210 GLY B CA 1
ATOM 3624 C C . GLY B 1 210 ? 9.578 -11.695 -20.406 1 94.75 210 GLY B C 1
ATOM 3625 O O . GLY B 1 210 ? 9.883 -12.648 -21.141 1 94.75 210 GLY B O 1
ATOM 3626 N N . ARG B 1 211 ? 9.25 -11.867 -19.156 1 94.19 211 ARG B N 1
ATOM 3627 C CA . ARG B 1 211 ? 9.375 -13.156 -18.5 1 94.19 211 ARG B CA 1
ATOM 3628 C C . ARG B 1 211 ? 8.008 -13.711 -18.109 1 94.19 211 ARG B C 1
ATOM 3630 O O . ARG B 1 211 ? 7.914 -14.648 -17.312 1 94.19 211 ARG B O 1
ATOM 3637 N N . ARG B 1 212 ? 7.012 -13.102 -18.594 1 93.5 212 ARG B N 1
ATOM 3638 C CA . ARG B 1 212 ? 5.66 -13.398 -18.125 1 93.5 212 ARG B CA 1
ATOM 3639 C C . ARG B 1 212 ? 5.301 -14.859 -18.406 1 93.5 212 ARG B C 1
ATOM 3641 O O . ARG B 1 212 ? 5.602 -15.391 -19.469 1 93.5 212 ARG B O 1
ATOM 3648 N N . VAL B 1 213 ? 4.727 -15.461 -17.422 1 90.62 213 VAL B N 1
ATOM 3649 C CA . VAL B 1 213 ? 4.141 -16.781 -17.625 1 90.62 213 VAL B CA 1
ATOM 3650 C C . VAL B 1 213 ? 2.807 -16.656 -18.344 1 90.62 213 VAL B C 1
ATOM 3652 O O . VAL B 1 213 ? 1.861 -16.062 -17.828 1 90.62 213 VAL B O 1
ATOM 3655 N N . MET B 1 214 ? 2.754 -17.188 -19.391 1 81.56 214 MET B N 1
ATOM 3656 C CA . MET B 1 214 ? 1.545 -17.078 -20.203 1 81.56 214 MET B CA 1
ATOM 3657 C C . MET B 1 214 ? 0.393 -17.844 -19.562 1 81.56 214 MET B C 1
ATOM 3659 O O . MET B 1 214 ? 0.593 -18.938 -19.016 1 81.56 214 MET B O 1
ATOM 3663 N N . GLY B 1 215 ? -0.77 -17.297 -19.609 1 74.88 215 GLY B N 1
ATOM 3664 C CA . GLY B 1 215 ? -1.965 -17.953 -19.094 1 74.88 215 GLY B CA 1
ATOM 3665 C C . GLY B 1 215 ? -2.227 -17.672 -17.625 1 74.88 215 GLY B C 1
ATOM 3666 O O . GLY B 1 215 ? -3.246 -18.094 -17.078 1 74.88 215 GLY B O 1
ATOM 3667 N N . PHE B 1 216 ? -1.291 -17.094 -16.969 1 71.5 216 PHE B N 1
ATOM 3668 C CA . PHE B 1 216 ? -1.459 -16.75 -15.555 1 71.5 216 PHE B CA 1
ATOM 3669 C C . PHE B 1 216 ? -1.661 -15.242 -15.383 1 71.5 216 PHE B C 1
ATOM 3671 O O . PHE B 1 216 ? -0.937 -14.445 -15.977 1 71.5 216 PHE B O 1
ATOM 3678 N N . HIS B 1 217 ? -2.861 -15 -14.875 1 63.5 217 HIS B N 1
ATOM 3679 C CA . HIS B 1 217 ? -3.102 -13.594 -14.547 1 63.5 217 HIS B CA 1
ATOM 3680 C C . HIS B 1 217 ? -3.23 -13.391 -13.047 1 63.5 217 HIS B C 1
ATOM 3682 O O . HIS B 1 217 ? -3.865 -14.195 -12.359 1 63.5 217 HIS B O 1
ATOM 3688 N N . VAL B 1 218 ? -2.469 -12.453 -12.484 1 65.69 218 VAL B N 1
ATOM 3689 C CA . VAL B 1 218 ? -2.51 -12.117 -11.062 1 65.69 218 VAL B CA 1
ATOM 3690 C C . VAL B 1 218 ? -3.926 -11.703 -10.672 1 65.69 218 VAL B C 1
ATOM 3692 O O . VAL B 1 218 ? -4.359 -11.953 -9.547 1 65.69 218 VAL B O 1
ATOM 3695 N N . GLY B 1 219 ? -4.645 -11.164 -11.562 1 55.31 219 GLY B N 1
ATOM 3696 C CA . GLY B 1 219 ? -5.977 -10.648 -11.297 1 55.31 219 GLY B CA 1
ATOM 3697 C C . GLY B 1 219 ? -7.047 -11.719 -11.305 1 55.31 219 GLY B C 1
ATOM 3698 O O . GLY B 1 219 ? -8.242 -11.414 -11.211 1 55.31 219 GLY B O 1
ATOM 3699 N N . GLY B 1 220 ? -6.684 -12.914 -11.453 1 54.75 220 GLY B N 1
ATOM 3700 C CA . GLY B 1 220 ? -7.723 -13.93 -11.562 1 54.75 220 GLY B CA 1
ATOM 3701 C C . GLY B 1 220 ? -8.438 -14.195 -10.258 1 54.75 220 GLY B C 1
ATOM 3702 O O . GLY B 1 220 ? -7.969 -13.797 -9.188 1 54.75 220 GLY B O 1
ATOM 3703 N N . ASN B 1 221 ? -9.781 -14.438 -10.328 1 53.16 221 ASN B N 1
ATOM 3704 C CA . ASN B 1 221 ? -10.617 -14.781 -9.18 1 53.16 221 ASN B CA 1
ATOM 3705 C C . ASN B 1 221 ? -10.047 -15.961 -8.398 1 53.16 221 ASN B C 1
ATOM 3707 O O . ASN B 1 221 ? -9.883 -17.047 -8.953 1 53.16 221 ASN B O 1
ATOM 3711 N N . HIS B 1 222 ? -9.18 -15.625 -7.508 1 57.38 222 HIS B N 1
ATOM 3712 C CA . HIS B 1 222 ? -8.703 -16.734 -6.688 1 57.38 222 HIS B CA 1
ATOM 3713 C C . HIS B 1 222 ? -9.617 -16.969 -5.492 1 57.38 222 HIS B C 1
ATOM 3715 O O . HIS B 1 222 ? -10.258 -16.047 -5 1 57.38 222 HIS B O 1
ATOM 3721 N N . LYS B 1 223 ? -10.023 -18.281 -5.41 1 56.38 223 LYS B N 1
ATOM 3722 C CA . LYS B 1 223 ? -10.867 -18.672 -4.289 1 56.38 223 LYS B CA 1
ATOM 3723 C C . LYS B 1 223 ? -10.047 -19.359 -3.203 1 56.38 223 LYS B C 1
ATOM 3725 O O . LYS B 1 223 ? -9.023 -19.984 -3.494 1 56.38 223 LYS B O 1
ATOM 3730 N N . ASN B 1 224 ? -10.484 -18.969 -2.006 1 54.59 224 ASN B N 1
ATOM 3731 C CA . ASN B 1 224 ? -9.938 -19.75 -0.899 1 54.59 224 ASN B CA 1
ATOM 3732 C C . ASN B 1 224 ? -10.32 -21.219 -1.014 1 54.59 224 ASN B C 1
ATOM 3734 O O . ASN B 1 224 ? -11.477 -21.547 -1.289 1 54.59 224 ASN B O 1
ATOM 3738 N N . VAL B 1 225 ? -9.344 -22.031 -1.104 1 59.94 225 VAL B N 1
ATOM 3739 C CA . VAL B 1 225 ? -9.625 -23.453 -1.093 1 59.94 225 VAL B CA 1
ATOM 3740 C C . VAL B 1 225 ? -9.102 -24.078 0.206 1 59.94 225 VAL B C 1
ATOM 3742 O O . VAL B 1 225 ? -7.992 -23.766 0.645 1 59.94 225 VAL B O 1
ATOM 3745 N N . GLU B 1 226 ? -10 -24.672 0.978 1 60.59 226 GLU B N 1
ATOM 3746 C CA . GLU B 1 226 ? -9.562 -25.453 2.133 1 60.59 226 GLU B CA 1
ATOM 3747 C C . GLU B 1 226 ? -8.898 -26.766 1.699 1 60.59 226 GLU B C 1
ATOM 3749 O O . GLU B 1 226 ? -9.531 -27.609 1.066 1 60.59 226 GLU B O 1
ATOM 3754 N N . LEU B 1 227 ? -7.656 -26.812 1.97 1 63.94 227 LEU B N 1
ATOM 3755 C CA . LEU B 1 227 ? -6.922 -28.016 1.593 1 63.94 227 LEU B CA 1
ATOM 3756 C C . LEU B 1 227 ? -7.027 -29.078 2.682 1 63.94 227 LEU B C 1
ATOM 3758 O O . LEU B 1 227 ? -7.02 -28.75 3.871 1 63.94 227 LEU B O 1
ATOM 3762 N N . LYS B 1 228 ? -7.227 -30.281 2.283 1 67.62 228 LYS B N 1
ATOM 3763 C CA . LYS B 1 228 ? -7.219 -31.391 3.219 1 67.62 228 LYS B CA 1
ATOM 3764 C C . LYS B 1 228 ? -5.852 -31.547 3.881 1 67.62 228 LYS B C 1
ATOM 3766 O O . LYS B 1 228 ? -5.766 -31.766 5.09 1 67.62 228 LYS B O 1
ATOM 3771 N N . ASP B 1 229 ? -4.828 -31.391 3.066 1 67.81 229 ASP B N 1
ATOM 3772 C CA . ASP B 1 229 ? -3.465 -31.5 3.574 1 67.81 229 ASP B CA 1
ATOM 3773 C C . ASP B 1 229 ? -2.805 -30.141 3.697 1 67.81 229 ASP B C 1
ATOM 3775 O O . ASP B 1 229 ? -3.121 -29.219 2.936 1 67.81 229 ASP B O 1
ATOM 3779 N N . ALA B 1 230 ? -1.986 -30.078 4.742 1 65.81 230 ALA B N 1
ATOM 3780 C CA . ALA B 1 230 ? -1.265 -28.844 4.992 1 65.81 230 ALA B CA 1
ATOM 3781 C C . ALA B 1 230 ? -0.34 -28.5 3.826 1 65.81 230 ALA B C 1
ATOM 3783 O O . ALA B 1 230 ? 0.232 -29.391 3.197 1 65.81 230 ALA B O 1
ATOM 3784 N N . GLU B 1 231 ? -0.343 -27.188 3.535 1 68.94 231 GLU B N 1
ATOM 3785 C CA . GLU B 1 231 ? 0.67 -26.734 2.586 1 68.94 231 GLU B CA 1
ATOM 3786 C C . GLU B 1 231 ? 2.076 -27.062 3.08 1 68.94 231 GLU B C 1
ATOM 3788 O O . GLU B 1 231 ? 2.301 -27.188 4.285 1 68.94 231 GLU B O 1
ATOM 3793 N N . LYS B 1 232 ? 2.912 -27.297 2.139 1 68.62 232 LYS B N 1
ATOM 3794 C CA . LYS B 1 232 ? 4.258 -27.719 2.508 1 68.62 232 LYS B CA 1
ATOM 3795 C C . LYS B 1 232 ? 5.047 -26.578 3.123 1 68.62 232 LYS B C 1
ATOM 3797 O O . LYS B 1 232 ? 5.875 -26.781 4.012 1 68.62 232 LYS B O 1
ATOM 3802 N N . PHE B 1 233 ? 4.758 -25.219 2.514 1 62.34 233 PHE B N 1
ATOM 3803 C CA . PHE B 1 233 ? 5.641 -24.141 2.918 1 62.34 233 PHE B CA 1
ATOM 3804 C C . PHE B 1 233 ? 4.836 -22.891 3.254 1 62.34 233 PHE B C 1
ATOM 3806 O O . PHE B 1 233 ? 3.82 -22.609 2.615 1 62.34 233 PHE B O 1
ATOM 3813 N N . ASP B 1 234 ? 4.355 -22.688 4.477 1 63.41 234 ASP B N 1
ATOM 3814 C CA . ASP B 1 234 ? 3.881 -21.375 4.918 1 63.41 234 ASP B CA 1
ATOM 3815 C C . ASP B 1 234 ? 4.219 -21.141 6.387 1 63.41 234 ASP B C 1
ATOM 3817 O O . ASP B 1 234 ? 4.203 -22.062 7.195 1 63.41 234 ASP B O 1
#

Nearest PDB structures (foldseek):
  8xzg-assembly1_R  TM=2.915E-01  e=5.204E+00  Homo sapiens
  8xvh-assembly1_R  TM=2.056E-01  e=7.047E+00  Clostridium perfringens

Foldseek 3Di:
DPPPDPCPPDPPPPVPPPPPVPPPPCCVVPPPLPALQDLDDDDDDDADDDDDDQWFLADPVRPDHDQCFDADDPRNVVVLCVLLVDFKDKDAPSSQVSHPVGAAADPPDDPRIGIWGFPLNVVSVVLVVVVVVVNVVLVVCVVVPPDPDVVFVRRVSRRVSVVVNVVSVNVRRRNTWGWDQDVVVRDIDTDPPGDDDDDDPVVVVVVCVVVDDPPDDPPDPDTSDDDPDDDPPD/DCPPPCPPPPPPPPPPPPVPPPPPPCCPVPPPLPALQDLDDDDDDDADDDDDDQWFLADPVRPDHDQCFDADDPRNVVVLCVLLVDFKDKDAPSSQVSHPVGAAADPPDDPRIGIWGFPLNVVSVVLVVVVVVVNVVLVVCVVPVPPVPSVQVRRVVRRVSVVVNVVSVNVRRRNTWGWDQDVVVNDIDTDPPGDDDDDDPVVVVVVCVVVDDPPDDPPDPDTSDDDPDDDPPD

Solvent-accessible surface area (backbone atoms only — not comparable to full-atom values): 27357 Å² total; per-residue (Å²): 135,82,81,79,79,83,80,76,77,78,76,78,74,75,73,74,72,70,74,72,72,72,73,70,71,77,67,71,71,68,75,69,74,63,58,55,45,66,42,68,91,74,74,59,88,43,77,41,79,44,64,42,68,70,40,42,78,61,43,96,87,45,72,71,71,53,67,67,50,69,77,88,43,75,63,27,44,50,48,53,46,55,63,27,66,31,31,38,24,56,35,48,58,72,34,38,68,46,34,93,82,43,45,26,70,42,88,67,51,60,90,75,23,24,33,32,30,27,42,36,32,53,52,50,37,33,51,50,51,49,51,53,52,44,56,54,42,49,60,65,43,65,78,61,74,74,71,85,59,56,64,61,53,50,33,52,47,37,15,32,53,46,45,50,49,52,49,47,44,30,63,48,44,63,34,56,30,32,32,42,73,38,75,92,72,73,39,75,46,75,35,72,51,32,57,36,80,16,37,40,45,65,54,41,50,52,54,33,54,75,32,41,36,64,94,57,52,63,64,53,91,76,71,93,72,88,63,93,61,79,73,92,72,118,136,83,79,75,80,78,80,78,78,76,76,77,74,74,73,72,73,72,74,72,70,72,71,69,72,76,66,69,69,68,72,70,74,61,58,55,46,66,44,67,90,73,73,59,86,44,77,40,79,43,64,42,67,70,41,43,79,62,44,96,86,45,71,70,71,53,67,66,49,69,76,88,43,77,64,28,44,50,49,53,47,55,62,26,64,32,29,38,24,55,36,49,58,72,34,38,68,44,32,91,82,43,48,25,69,42,87,66,51,62,89,78,22,24,34,31,31,27,42,36,31,52,52,48,38,34,50,50,52,48,52,52,52,45,56,54,42,48,60,66,40,65,80,38,88,79,65,86,59,53,67,62,49,49,34,52,47,37,15,32,53,46,45,50,50,51,48,46,44,29,62,47,44,64,34,56,30,33,32,42,75,39,75,93,70,74,40,75,46,76,36,73,50,33,56,36,80,16,37,40,44,67,53,41,50,53,54,33,53,74,32,42,36,63,95,57,52,65,64,52,90,76,72,92,72,89,64,92,61,82,72,91,72,119

Secondary structure (DSSP, 8-state):
-----------------------------------TT---SS----EEEEEPPP-S---TT--PPPTT-SS--HHHHHHHHHHHS--EEEE-HHHHTTSSS--PBPSSSSTT-EEEEEHHHHHHHHHHHHHHHHHHHHHHHHTTT-SS-HHHHHHHHHHHHHHHHHHHHHH---PEEEEEEEGGGTEEEEE---EEEEE-HHHHHHHHHHTBPTT--TTS-PPP---SS--S--/-----------------------------------TT---SS----EEEEEPPP-S---TT--PPPTT-SS--HHHHHHHHHHHS--EEEE-HHHHTTSSS--PBPSSSSTT-EEEEEHHHHHHHHHHHHHHHHHHHHHHHHTSTT-S-HHHHHHHHHHHHHHHHHHHHHH---PEEEEEEEGGGTEEEEE---EEEEE-HHHHHHHHHHTBPTT--TTS-PPP---SS--S--

pLDDT: mean 77.79, std 25.25, range [18.42, 98.69]

Radius of gyration: 32.29 Å; Cα contacts (8 Å, |Δi|>4): 678; chains: 2; bounding box: 136×66×48 Å

Sequence (468 aa):
MKRKTFHNAGIYSHLTKKTTGIASSCRFGTEINFPSADIFNDIPIEYEYKRFKRAGFHDSRHITNTIYEGRPDEHNDAAWDRLLGVGVVNILGEENARLTNGSARTTNGPPGSYMVELEMFHQFHCLKWIRDQFWQLDDTVAGTRVLDDFPQRRNHTDHCIDYLRQSIMCHGDVTPITFEYVPEIRGLIAHHSTEHQCRNFEAIYSWAEGRRVMGFHVGGNHKNVELKDAEKFDMKRKTFHNAGIYSHLTKKTTGIASSCRFGTEINFPSADIFNDIPIEYEYKRFKRAGFHDSRHITNTIYEGRPDEHNDAAWDRLLGVGVVNILGEENARLTNGSARTTNGPPGSYMVELEMFHQFHCLKWIRDQFWQLDDTVAGTRVLDDFPQRRNHTDHCIDYLRQSIMCHGDVTPITFEYVPEIRGLIAHHSTEHQCRNFEAIYSWAEGRRVMGFHVGGNHKNVELKDAEKFD